Protein AF-A0A3B8L3S8-F1 (afdb_monomer_lite)

Sequence (487 aa):
MRTGVRHFRGIPFDVRGVVNLTGGNRFAIAFPPRVSNIVVDAKADQLHFLNGGFSETVTGAPVAVYHVVYSDGKAVNFPARYRVELGDCWLAQNDTNVQNLAWRGEGAAAFTSKKDTALYLATWTNPRPDVTISHIDFIATLKQVNPYLVAITAERFEESLTDDAIPARELARRAVHKASRPNASKALLQYAVKLSQRATTLAPEDAEVWRLQSEMYLAMGQPQDASASSERTLKLAPESGEALYTQEKILVKLGQTDEALRIRAQARKMTLKGRITPRDKSLPAHFIDLTSHYNAALSENPYLERRRVPFVDDKLDGLTDGLGIYNGVSFDVRGVIALHGSRTQLREYVAVLTNGVRGIPVEQTAKTVHFLHGTSWAGRIPHGTTIGKYNFHYKDGSTEFADIRYGEHVLDWWLRDKRTATTAKLAHTQRSIRDADRQLGCYQMKWTNPKPDIPISHIDFETYGTEAAPFLLGITLTPVADPESKK

Secondary structure (DSSP, 8-state):
--SEEEEETTEEEEES--EE--SS---SS---SEEEEEEEEE--SEEEEEEEEES---TT-EEEEEEEEETTS-EEEEEEEBTTTB-BSEEETT----TTEEEEETT---STT-EEEEEEEEEEE-S-TTS-EEEEEEEE--SS-EEEEEEEEEE-HHHHHH-TTS-HHHHHHHHHHHHTSTT--HHHHHHHHHHHHHHHHH-TT-HHHHHHHHHHHHHTT-HHHHHHHHHHHHHH-TT-HHHHHHHHHHHHHTT-HHHHHHHHHHHHHHHHHTTSPPPPTTS-TTB---TTT--EETTS-TT-BSSS--S-----TTSPSEEEEETTEEEEESEEEEBP-HHHHTS-BSS--BSEEEEEEEEE--SEEEEEEEEES-TTSPTT-EEEEEEEEETTS-EEEEEEEBTTTB-BSEE-SS---SS-EEEEEEE-SS-TT-EEEEEEEEEE-S-TTSPEEEEEEEE-SSS-EEEEEEEEEEPPPPGGG--

Foldseek 3Di:
DDAAWDAFLLDTWGFDDKQKAAPADDDPDDHHQKDPFAFDQFQFQKKKFWKEKAADDDFFQQFKWWWWAFPVGDTDIDGQTEQAQYHHQWAQPLDDVRHQWRDWAAQPDPDPRRTIGTIGIGMDGDPCRPTTGGGIMMGGDDRRMIMMTRGMDGHDLVCLLVPPVRALLSLLSNLLVQLLDVPRDPVSNVSSQSSLVSSCVNCVLDLSSLLSVLSSCVSNLNLVSSQVSLVSSCVNPVLALSSLLSVLSSCVSVVVPVVSVVSLVSSQVSVQVVQFDDADPPDDLLWFDCPVQAQFFQPFQLLAFPVGSDSFTWGNVVDDAAWDFWPNDIHGFGHKRWEDALVSVVTHHSGDHYQKDDFRFRQAFFQKKKFWKEKAQCVPPDFQDFWKKKWWAFPVRDIDMDTDTDLAAYHHQWDDPDHHHPHWDWTDWDQGPNDNPIIGTITMDMDGDPCRPTTGGGMMIGTPNHSMIMMTGTMGGHHDDDPPPPD

pLDDT: mean 91.68, std 11.04, range [34.09, 98.81]

Radius of gyration: 28.54 Å; chains: 1; bounding box: 79×48×76 Å

Structure (mmCIF, N/CA/C/O backbone):
data_AF-A0A3B8L3S8-F1
#
_entry.id   AF-A0A3B8L3S8-F1
#
loop_
_atom_site.group_PDB
_atom_site.id
_atom_site.type_symbol
_atom_site.label_atom_id
_atom_site.label_alt_id
_atom_site.label_comp_id
_atom_site.label_asym_id
_atom_site.label_entity_id
_atom_site.label_seq_id
_atom_site.pdbx_PDB_ins_code
_atom_site.Cartn_x
_atom_site.Cartn_y
_atom_site.Cartn_z
_atom_site.occupancy
_atom_site.B_iso_or_equiv
_atom_site.auth_seq_id
_atom_site.auth_comp_id
_atom_site.auth_asym_id
_atom_site.auth_atom_id
_atom_site.pdbx_PDB_model_num
ATOM 1 N N . MET A 1 1 ? 11.848 -16.405 -6.538 1.00 77.69 1 MET A N 1
ATOM 2 C CA . MET A 1 1 ? 11.024 -15.929 -7.676 1.00 77.69 1 MET A CA 1
ATOM 3 C C . MET A 1 1 ? 10.692 -17.109 -8.587 1.00 77.69 1 MET A C 1
ATOM 5 O O . MET A 1 1 ? 11.532 -17.987 -8.720 1.00 77.69 1 MET A O 1
ATOM 9 N N . ARG A 1 2 ? 9.488 -17.165 -9.177 1.00 83.38 2 ARG A N 1
ATOM 10 C CA . ARG A 1 2 ? 9.106 -18.231 -10.129 1.00 83.38 2 ARG A CA 1
ATOM 11 C C . ARG A 1 2 ? 9.746 -17.989 -11.502 1.00 83.38 2 ARG A C 1
ATOM 13 O O . ARG A 1 2 ? 9.742 -16.844 -11.955 1.00 83.38 2 ARG A O 1
ATOM 20 N N . THR A 1 3 ? 10.204 -19.048 -12.169 1.00 91.62 3 THR A N 1
ATOM 21 C CA . THR A 1 3 ? 10.759 -19.000 -13.536 1.00 91.62 3 THR A CA 1
ATOM 22 C C . THR A 1 3 ? 9.711 -18.607 -14.589 1.00 91.62 3 THR A C 1
ATOM 24 O O . THR A 1 3 ? 8.507 -18.613 -14.304 1.00 91.62 3 THR A O 1
ATOM 27 N N . GLY A 1 4 ? 10.170 -18.242 -15.789 1.00 95.19 4 GLY A N 1
ATOM 28 C CA . GLY A 1 4 ? 9.367 -17.804 -16.936 1.00 95.19 4 GLY A CA 1
ATOM 29 C C . GLY A 1 4 ? 9.331 -16.284 -17.115 1.00 95.19 4 GLY A C 1
ATOM 30 O O . GLY A 1 4 ? 10.046 -15.549 -16.432 1.00 95.19 4 GLY A O 1
ATOM 31 N N . VAL A 1 5 ? 8.472 -15.807 -18.022 1.00 95.12 5 VAL A N 1
ATOM 32 C CA . VAL A 1 5 ? 8.325 -14.369 -18.296 1.00 95.12 5 VAL A CA 1
ATOM 33 C C . VAL A 1 5 ? 7.692 -13.656 -17.099 1.00 95.12 5 VAL A C 1
ATOM 35 O O . VAL A 1 5 ? 6.598 -14.000 -16.638 1.00 95.12 5 VAL A O 1
ATOM 38 N N . ARG A 1 6 ? 8.393 -12.647 -16.581 1.00 95.12 6 ARG A N 1
ATOM 39 C CA . ARG A 1 6 ? 7.967 -11.783 -15.474 1.00 95.12 6 ARG A CA 1
ATOM 40 C C . ARG A 1 6 ? 8.075 -10.327 -15.890 1.00 95.12 6 ARG A C 1
ATOM 42 O O . ARG A 1 6 ? 9.008 -9.961 -16.590 1.00 95.12 6 ARG A O 1
ATOM 49 N N . HIS A 1 7 ? 7.130 -9.508 -15.446 1.00 94.69 7 HIS A N 1
ATOM 50 C CA . HIS A 1 7 ? 7.116 -8.087 -15.760 1.00 94.69 7 HIS A CA 1
ATOM 51 C C . HIS A 1 7 ? 7.572 -7.273 -14.553 1.00 94.69 7 HIS A C 1
ATOM 53 O O . HIS A 1 7 ? 7.052 -7.440 -13.450 1.00 94.69 7 HIS A O 1
ATOM 59 N N . PHE A 1 8 ? 8.526 -6.373 -14.774 1.00 94.94 8 PHE A N 1
ATOM 60 C CA . PHE A 1 8 ? 8.994 -5.417 -13.777 1.00 94.94 8 PHE A CA 1
ATOM 61 C C . PHE A 1 8 ? 8.872 -4.015 -14.354 1.00 94.94 8 PHE A C 1
ATOM 63 O O . PHE A 1 8 ? 9.522 -3.683 -15.343 1.00 94.94 8 PHE A O 1
ATOM 70 N N . ARG A 1 9 ? 8.014 -3.190 -13.744 1.00 94.38 9 ARG A N 1
ATOM 71 C CA . ARG A 1 9 ? 7.717 -1.824 -14.209 1.00 94.38 9 ARG A CA 1
ATOM 72 C C . ARG A 1 9 ? 7.325 -1.755 -15.697 1.00 94.38 9 ARG A C 1
ATOM 74 O O . ARG A 1 9 ? 7.796 -0.879 -16.419 1.00 94.38 9 ARG A O 1
ATOM 81 N N . GLY A 1 10 ? 6.511 -2.696 -16.178 1.00 95.81 10 GLY A N 1
ATOM 82 C CA . GLY A 1 10 ? 6.127 -2.747 -17.591 1.00 95.81 10 GLY A CA 1
ATOM 83 C C . GLY A 1 10 ? 7.103 -3.479 -18.514 1.00 95.81 10 GLY A C 1
ATOM 84 O O . GLY A 1 10 ? 6.799 -3.637 -19.695 1.00 95.81 10 GLY A O 1
ATOM 85 N N . ILE A 1 11 ? 8.282 -3.896 -18.033 1.00 97.31 11 ILE A N 1
ATOM 86 C CA . ILE A 1 11 ? 9.322 -4.548 -18.845 1.00 97.31 11 ILE A CA 1
ATOM 87 C C . ILE A 1 11 ? 9.268 -6.072 -18.649 1.00 97.31 11 ILE A C 1
ATOM 89 O O . ILE A 1 11 ? 9.442 -6.515 -17.509 1.00 97.31 11 ILE A O 1
ATOM 93 N N . PRO A 1 12 ? 9.059 -6.881 -19.706 1.00 96.88 12 PRO A N 1
ATOM 94 C CA . PRO A 1 12 ? 9.126 -8.335 -19.617 1.00 96.88 12 PRO A CA 1
ATOM 95 C C . PRO A 1 12 ? 10.574 -8.799 -19.489 1.00 96.88 12 PRO A C 1
ATOM 97 O O . PRO A 1 12 ? 11.451 -8.271 -20.160 1.00 96.88 12 PRO A O 1
ATOM 100 N N . PHE A 1 13 ? 10.811 -9.821 -18.677 1.00 97.25 13 PHE A N 1
ATOM 101 C CA . PHE A 1 13 ? 12.079 -10.527 -18.541 1.00 97.25 13 PHE A CA 1
ATOM 102 C C . PHE A 1 13 ? 11.824 -12.025 -18.504 1.00 97.25 13 PHE A C 1
ATOM 104 O O . PHE A 1 13 ? 10.990 -12.489 -17.726 1.00 97.25 13 PHE A O 1
ATOM 111 N N . ASP A 1 14 ? 12.573 -12.787 -19.291 1.00 96.62 14 ASP A N 1
ATOM 112 C CA . ASP A 1 14 ? 12.560 -14.243 -19.215 1.00 96.62 14 ASP A CA 1
ATOM 113 C C . ASP A 1 14 ? 13.513 -14.728 -18.115 1.00 96.62 14 ASP A C 1
ATOM 115 O O . ASP A 1 14 ? 14.735 -14.742 -18.264 1.00 96.62 14 ASP A O 1
ATOM 119 N N . VAL A 1 15 ? 12.944 -15.082 -16.964 1.00 96.00 15 VAL A N 1
ATOM 120 C CA . VAL A 1 15 ? 13.697 -15.473 -15.773 1.00 96.00 15 VAL A CA 1
ATOM 121 C C . VAL A 1 15 ? 13.871 -16.988 -15.752 1.00 96.00 15 VAL A C 1
ATOM 123 O O . VAL A 1 15 ? 12.921 -17.726 -15.481 1.00 96.00 15 VAL A O 1
ATOM 126 N N . ARG A 1 16 ? 15.101 -17.468 -15.959 1.00 94.25 16 ARG A N 1
ATOM 127 C CA . ARG A 1 16 ? 15.407 -18.916 -15.953 1.00 94.25 16 ARG A CA 1
ATOM 128 C C . ARG A 1 16 ? 16.574 -19.326 -15.063 1.00 94.25 16 ARG A C 1
ATOM 130 O O . ARG A 1 16 ? 16.665 -20.487 -14.684 1.00 94.25 16 ARG A O 1
ATOM 137 N N . GLY A 1 17 ? 17.448 -18.390 -14.715 1.00 91.31 17 GLY A N 1
ATOM 138 C CA . GLY A 1 17 ? 18.659 -18.662 -13.951 1.00 91.31 17 GLY A CA 1
ATOM 139 C C . GLY A 1 17 ? 19.411 -17.378 -13.633 1.00 91.31 17 GLY A C 1
ATOM 140 O O . GLY A 1 17 ? 18.851 -16.288 -13.734 1.00 91.31 17 GLY A O 1
ATOM 141 N N . VAL A 1 18 ? 20.671 -17.518 -13.224 1.00 93.19 18 VAL A N 1
ATOM 142 C CA . VAL A 1 18 ? 21.525 -16.391 -12.840 1.00 93.19 18 VAL A CA 1
ATOM 143 C C . VAL A 1 18 ? 22.927 -16.588 -13.410 1.00 93.19 18 VAL A C 1
ATOM 145 O O . VAL A 1 18 ? 23.529 -17.644 -13.230 1.00 93.19 18 VAL A O 1
ATOM 148 N N . VAL A 1 19 ? 23.461 -15.550 -14.051 1.00 94.56 19 VAL A N 1
ATOM 149 C CA . VAL A 1 19 ? 24.876 -15.431 -14.416 1.00 94.56 19 VAL A CA 1
ATOM 150 C C . VAL A 1 19 ? 25.588 -14.708 -13.280 1.00 94.56 19 VAL A C 1
ATOM 152 O O . VAL A 1 19 ? 25.342 -13.526 -13.052 1.00 94.56 19 VAL A O 1
ATOM 155 N N . ASN A 1 20 ? 26.448 -15.410 -12.548 1.00 92.88 20 ASN A N 1
ATOM 156 C CA . ASN A 1 20 ? 27.132 -14.873 -11.372 1.00 92.88 20 ASN A CA 1
ATOM 157 C C . ASN A 1 20 ? 28.630 -14.708 -11.646 1.00 92.88 20 ASN A C 1
ATOM 159 O O . ASN A 1 20 ? 29.254 -15.621 -12.190 1.00 92.88 20 ASN A O 1
ATOM 163 N N . LEU A 1 21 ? 29.192 -13.558 -11.269 1.00 92.81 21 LEU A N 1
ATOM 164 C CA . LEU A 1 21 ? 30.610 -13.254 -11.422 1.00 92.81 21 LEU A CA 1
ATOM 165 C C . LEU A 1 21 ? 31.293 -13.046 -10.065 1.00 92.81 21 LEU A C 1
ATOM 167 O O . LEU A 1 21 ? 30.661 -12.746 -9.051 1.00 92.81 21 LEU A O 1
ATOM 171 N N . THR A 1 22 ? 32.623 -13.130 -10.048 1.00 86.00 22 THR A N 1
ATOM 172 C CA . THR A 1 22 ? 33.428 -12.679 -8.903 1.00 86.00 22 THR A CA 1
ATOM 173 C C . THR A 1 22 ? 34.699 -11.967 -9.346 1.00 86.00 22 THR A C 1
ATOM 175 O O . THR A 1 22 ? 35.390 -12.421 -10.252 1.00 86.00 22 THR A O 1
ATOM 178 N N . GLY A 1 23 ? 35.059 -10.872 -8.673 1.00 74.00 23 GLY A N 1
ATOM 179 C CA . GLY A 1 23 ? 36.362 -10.229 -8.864 1.00 74.00 23 GLY A CA 1
ATOM 180 C C . GLY A 1 23 ? 37.505 -10.874 -8.060 1.00 74.00 23 GLY A C 1
ATOM 181 O O . GLY A 1 23 ? 38.652 -10.446 -8.194 1.00 74.00 23 GLY A O 1
ATOM 182 N N . GLY A 1 24 ? 37.232 -11.879 -7.213 1.00 70.25 24 GLY A N 1
ATOM 183 C CA . GLY A 1 24 ? 38.276 -12.580 -6.448 1.00 70.25 24 GLY A CA 1
ATOM 184 C C . GLY A 1 24 ? 37.899 -13.086 -5.051 1.00 70.25 24 GLY A C 1
ATOM 185 O O . GLY A 1 24 ? 38.803 -13.400 -4.276 1.00 70.25 24 GLY A O 1
ATOM 186 N N . ASN A 1 25 ? 36.612 -13.167 -4.708 1.00 64.75 25 ASN A N 1
ATOM 187 C CA . ASN A 1 25 ? 36.169 -13.758 -3.443 1.00 64.75 25 ASN A CA 1
ATOM 188 C C . ASN A 1 25 ? 36.254 -15.294 -3.503 1.00 64.75 25 ASN A C 1
ATOM 190 O O . ASN A 1 25 ? 35.891 -15.910 -4.506 1.00 64.75 25 ASN A O 1
ATOM 194 N N . ARG A 1 26 ? 36.713 -15.928 -2.416 1.00 64.12 26 ARG A N 1
ATOM 195 C CA . ARG A 1 26 ? 36.818 -17.393 -2.317 1.00 64.12 26 ARG A CA 1
ATOM 196 C C . ARG A 1 26 ? 35.494 -17.988 -1.832 1.00 64.12 26 ARG A C 1
ATOM 198 O O . ARG A 1 26 ? 35.251 -18.054 -0.632 1.00 64.12 26 ARG A O 1
ATOM 205 N N . PHE A 1 27 ? 34.656 -18.427 -2.766 1.00 71.44 27 PHE A N 1
ATOM 206 C CA . PHE A 1 27 ? 33.496 -19.279 -2.487 1.00 71.44 27 PHE A CA 1
ATOM 207 C C . PHE A 1 27 ? 33.808 -20.735 -2.843 1.00 71.44 27 PHE A C 1
ATOM 209 O O . PHE A 1 27 ? 34.722 -21.004 -3.619 1.00 71.44 27 PHE A O 1
ATOM 216 N N . ALA A 1 28 ? 33.028 -21.677 -2.304 1.00 77.38 28 ALA A N 1
ATOM 217 C CA . ALA A 1 28 ? 33.115 -23.086 -2.696 1.00 77.38 28 ALA A CA 1
ATOM 218 C C . ALA A 1 28 ? 32.752 -23.304 -4.180 1.00 77.38 28 ALA A C 1
ATOM 220 O O . ALA A 1 28 ? 33.274 -24.213 -4.818 1.00 77.38 28 ALA A O 1
ATOM 221 N N . ILE A 1 29 ? 31.881 -22.451 -4.733 1.00 78.75 29 ILE A N 1
ATOM 222 C CA . ILE A 1 29 ? 31.549 -22.418 -6.160 1.00 78.75 29 ILE A CA 1
ATOM 223 C C . ILE A 1 29 ? 32.485 -21.425 -6.853 1.00 78.75 29 ILE A C 1
ATOM 225 O O . ILE A 1 29 ? 32.557 -20.258 -6.464 1.00 78.75 29 ILE A O 1
ATOM 229 N N . ALA A 1 30 ? 33.179 -21.879 -7.896 1.00 81.50 30 ALA A N 1
ATOM 230 C CA . ALA A 1 30 ? 34.009 -21.018 -8.727 1.00 81.50 30 ALA A CA 1
ATOM 231 C C . ALA A 1 30 ? 33.130 -20.199 -9.685 1.00 81.50 30 ALA A C 1
ATOM 233 O O . ALA A 1 30 ? 32.476 -20.754 -10.567 1.00 81.50 30 ALA A O 1
ATOM 234 N N . PHE A 1 31 ? 33.137 -18.875 -9.525 1.00 88.81 31 PHE A N 1
ATOM 235 C CA . PHE A 1 31 ? 32.512 -17.947 -10.468 1.00 88.81 31 PHE A CA 1
ATOM 236 C C . PHE A 1 31 ? 33.584 -17.319 -11.368 1.00 88.81 31 PHE A C 1
ATOM 238 O O . PHE A 1 31 ? 34.678 -17.018 -10.885 1.00 88.81 31 PHE A O 1
ATOM 245 N N . PRO A 1 32 ? 33.316 -17.106 -12.665 1.00 92.75 32 PRO A N 1
ATOM 246 C CA . PRO A 1 32 ? 34.265 -16.426 -13.533 1.00 92.75 32 PRO A CA 1
ATOM 247 C C . PRO A 1 32 ? 34.277 -14.908 -13.252 1.00 92.75 32 PRO A C 1
ATOM 249 O O . PRO A 1 32 ? 33.271 -14.348 -12.816 1.00 92.75 32 PRO A O 1
ATOM 252 N N . PRO A 1 33 ? 35.378 -14.192 -13.535 1.00 92.94 33 PRO A N 1
ATOM 253 C CA . PRO A 1 33 ? 35.406 -12.728 -13.449 1.00 92.94 33 PRO A CA 1
ATOM 254 C C . PRO A 1 33 ? 34.700 -12.051 -14.627 1.00 92.94 33 PRO A C 1
ATOM 256 O O . PRO A 1 33 ? 34.413 -10.854 -14.582 1.00 92.94 33 PRO A O 1
ATOM 259 N N . ARG A 1 34 ? 34.434 -12.811 -15.695 1.00 95.81 34 ARG A N 1
ATOM 260 C CA . ARG A 1 34 ? 33.769 -12.335 -16.900 1.00 95.81 34 ARG A CA 1
ATOM 261 C C . ARG A 1 34 ? 32.953 -13.437 -17.557 1.00 95.81 34 ARG A C 1
ATOM 263 O O . ARG A 1 34 ? 33.376 -14.590 -17.574 1.00 95.81 34 ARG A O 1
ATOM 270 N N . VAL A 1 35 ? 31.847 -13.049 -18.170 1.00 97.56 35 VAL A N 1
ATOM 271 C CA . VAL A 1 35 ? 31.144 -13.850 -19.172 1.00 97.56 35 VAL A CA 1
ATOM 272 C C . VAL A 1 35 ? 31.084 -13.012 -20.433 1.00 97.56 35 VAL A C 1
ATOM 274 O O . VAL A 1 35 ? 30.601 -11.883 -20.408 1.00 97.56 35 VAL A O 1
ATOM 277 N N . SER A 1 36 ? 31.632 -13.557 -21.510 1.00 97.44 36 SER A N 1
ATOM 278 C CA . SER A 1 36 ? 31.712 -12.881 -22.797 1.00 97.44 36 SER A CA 1
ATOM 279 C C . SER A 1 36 ? 30.682 -13.419 -23.772 1.00 97.44 36 SER A C 1
ATOM 281 O O . SER A 1 36 ? 30.205 -14.543 -23.614 1.00 97.44 36 SER A O 1
ATOM 283 N N . ASN A 1 37 ? 30.389 -12.620 -24.795 1.00 97.06 37 ASN A N 1
ATOM 284 C CA . ASN A 1 37 ? 29.519 -13.012 -25.901 1.00 97.06 37 ASN A CA 1
ATOM 285 C C . ASN A 1 37 ? 28.091 -13.413 -25.470 1.00 97.06 37 ASN A C 1
ATOM 287 O O . ASN A 1 37 ? 27.536 -14.402 -25.951 1.00 97.06 37 ASN A O 1
ATOM 291 N N . ILE A 1 38 ? 27.480 -12.647 -24.558 1.00 97.69 38 ILE A N 1
ATOM 292 C CA . ILE A 1 38 ? 26.038 -12.750 -24.301 1.00 97.69 38 ILE A CA 1
ATOM 293 C C . ILE A 1 38 ? 25.332 -12.169 -25.526 1.00 97.69 38 ILE A C 1
ATOM 295 O O . ILE A 1 38 ? 25.302 -10.951 -25.705 1.00 97.69 38 ILE A O 1
ATOM 299 N N . VAL A 1 39 ? 24.831 -13.048 -26.391 1.00 97.94 39 VAL A N 1
ATOM 300 C CA . VAL A 1 39 ? 24.240 -12.679 -27.682 1.00 97.94 39 VAL A CA 1
ATOM 301 C C . VAL A 1 39 ? 23.006 -11.801 -27.473 1.00 97.94 39 VAL A C 1
ATOM 303 O O . VAL A 1 39 ? 22.137 -12.126 -26.663 1.00 97.94 39 VAL A O 1
ATOM 306 N N . VAL A 1 40 ? 22.945 -10.695 -28.216 1.00 97.81 40 VAL A N 1
ATOM 307 C CA . VAL A 1 40 ? 21.763 -9.824 -28.310 1.00 97.81 40 VAL A CA 1
ATOM 308 C C . VAL A 1 40 ? 21.196 -9.892 -29.725 1.00 97.81 40 VAL A C 1
ATOM 310 O O . VAL A 1 40 ? 20.004 -10.122 -29.878 1.00 97.81 40 VAL A O 1
ATOM 313 N N . ASP A 1 41 ? 22.063 -9.716 -30.729 1.00 97.50 41 ASP A N 1
ATOM 314 C CA . ASP A 1 41 ? 21.760 -9.740 -32.169 1.00 97.50 41 ASP A CA 1
ATOM 315 C C . ASP A 1 41 ? 20.484 -8.977 -32.564 1.00 97.50 41 ASP A C 1
ATOM 317 O O . ASP A 1 41 ? 19.647 -9.431 -33.342 1.00 97.50 41 ASP A O 1
ATOM 321 N N . ALA A 1 42 ? 20.318 -7.789 -31.984 1.00 97.81 42 ALA A N 1
ATOM 322 C CA . ALA A 1 42 ? 19.149 -6.954 -32.208 1.00 97.81 42 ALA A CA 1
ATOM 323 C C . ALA A 1 42 ? 19.509 -5.469 -32.174 1.00 97.81 42 ALA A C 1
ATOM 325 O O . ALA A 1 42 ? 20.437 -5.032 -31.487 1.00 97.81 42 ALA A O 1
ATOM 326 N N . LYS A 1 43 ? 18.738 -4.664 -32.904 1.00 98.50 43 LYS A N 1
ATOM 327 C CA . LYS A 1 43 ? 18.678 -3.220 -32.661 1.00 98.50 43 LYS A CA 1
ATOM 328 C C . LYS A 1 43 ? 17.874 -2.992 -31.383 1.00 98.50 43 LYS A C 1
ATOM 330 O O . LYS A 1 43 ? 16.943 -3.740 -31.102 1.00 98.50 43 LYS A O 1
ATOM 335 N N . ALA A 1 44 ? 18.196 -1.952 -30.622 1.00 98.38 44 ALA A N 1
ATOM 336 C CA . ALA A 1 44 ? 17.475 -1.622 -29.391 1.00 98.38 44 ALA A CA 1
ATOM 337 C C . ALA A 1 44 ? 17.578 -0.126 -29.092 1.00 98.38 44 ALA A C 1
ATOM 339 O O . ALA A 1 44 ? 18.659 0.443 -29.205 1.00 98.38 44 ALA A O 1
ATOM 340 N N . ASP A 1 45 ? 16.496 0.508 -28.648 1.00 98.44 45 ASP A N 1
ATOM 341 C CA . ASP A 1 45 ? 16.536 1.864 -28.086 1.00 98.44 45 ASP A CA 1
ATOM 342 C C . ASP A 1 45 ? 17.057 1.846 -26.648 1.00 98.44 45 ASP A C 1
ATOM 344 O O . ASP A 1 45 ? 17.790 2.744 -26.219 1.00 98.44 45 ASP A O 1
ATOM 348 N N . GLN A 1 46 ? 16.701 0.802 -25.894 1.00 98.12 46 GLN A N 1
ATOM 349 C CA . GLN A 1 46 ? 17.171 0.590 -24.531 1.00 98.12 46 GLN A CA 1
ATOM 350 C C . GLN A 1 46 ? 17.502 -0.875 -24.260 1.00 98.12 46 GLN A C 1
ATOM 352 O O . GLN A 1 46 ? 16.880 -1.788 -24.799 1.00 98.12 46 GLN A O 1
ATOM 357 N N . LEU A 1 47 ? 18.463 -1.081 -23.360 1.00 98.56 47 LEU A N 1
ATOM 358 C CA . LEU A 1 47 ? 18.688 -2.367 -22.711 1.00 98.56 47 LEU A CA 1
ATOM 359 C C . LEU A 1 47 ? 18.275 -2.271 -21.244 1.00 98.56 47 LEU A C 1
ATOM 361 O O . LEU A 1 47 ? 18.658 -1.339 -20.529 1.00 98.56 47 LEU A O 1
ATOM 365 N N . HIS A 1 48 ? 17.516 -3.259 -20.794 1.00 98.38 48 HIS A N 1
ATOM 366 C CA . HIS A 1 48 ? 17.096 -3.419 -19.411 1.00 98.38 48 HIS A CA 1
ATOM 367 C C . HIS A 1 48 ? 17.798 -4.618 -18.797 1.00 98.38 48 HIS A C 1
ATOM 369 O O . HIS A 1 48 ? 17.821 -5.684 -19.400 1.00 98.38 48 HIS A O 1
ATOM 375 N N . PHE A 1 49 ? 18.332 -4.461 -17.591 1.00 98.38 49 PHE A N 1
ATOM 376 C CA . PHE A 1 49 ? 19.066 -5.508 -16.890 1.00 98.38 49 PHE A CA 1
ATOM 377 C C . PHE A 1 49 ? 18.399 -5.748 -15.544 1.00 98.38 49 PHE A C 1
ATOM 379 O O . PHE A 1 49 ? 18.325 -4.834 -14.720 1.00 98.38 49 PHE A O 1
ATOM 386 N N . LEU A 1 50 ? 17.929 -6.974 -15.329 1.00 98.19 50 LEU A N 1
ATOM 387 C CA . LEU A 1 50 ? 17.489 -7.443 -14.024 1.00 98.19 50 LEU A CA 1
ATOM 388 C C . LEU A 1 50 ? 18.698 -8.056 -13.320 1.00 98.19 50 LEU A C 1
ATOM 390 O O . LEU A 1 50 ? 19.200 -9.097 -13.745 1.00 98.19 50 LEU A O 1
ATOM 394 N N . ASN A 1 51 ? 19.207 -7.396 -12.287 1.00 97.62 51 ASN A N 1
ATOM 395 C CA . ASN A 1 51 ? 20.503 -7.724 -11.697 1.00 97.62 51 ASN A CA 1
ATOM 396 C C . ASN A 1 51 ? 20.533 -7.514 -10.175 1.00 97.62 51 ASN A C 1
ATOM 398 O O . ASN A 1 51 ? 19.551 -7.109 -9.551 1.00 97.62 51 ASN A O 1
ATOM 402 N N . GLY A 1 52 ? 21.681 -7.817 -9.579 1.00 95.75 52 GLY A N 1
ATOM 403 C CA . GLY A 1 52 ? 22.002 -7.521 -8.190 1.00 95.75 52 GLY A CA 1
ATOM 404 C C . GLY A 1 52 ? 23.473 -7.801 -7.911 1.00 95.75 52 GLY A C 1
ATOM 405 O O . GLY A 1 52 ? 24.241 -8.137 -8.813 1.00 95.75 52 GLY A O 1
ATOM 406 N N . GLY A 1 53 ? 23.884 -7.650 -6.661 1.00 93.25 53 GLY A N 1
ATOM 407 C CA . GLY A 1 53 ? 25.208 -8.040 -6.197 1.00 93.25 53 GLY A CA 1
ATOM 408 C C . GLY A 1 53 ? 25.126 -8.741 -4.853 1.00 93.25 53 GLY A C 1
ATOM 409 O O . GLY A 1 53 ? 24.171 -8.547 -4.124 1.00 93.25 53 GLY A O 1
ATOM 410 N N . PHE A 1 54 ? 26.100 -9.573 -4.520 1.00 90.38 54 PHE A N 1
ATOM 411 C CA . PHE A 1 54 ? 26.272 -10.078 -3.160 1.00 90.38 54 PHE A CA 1
ATOM 412 C C . PHE A 1 54 ? 27.459 -9.366 -2.514 1.00 90.38 54 PHE A C 1
ATOM 414 O O . PHE A 1 54 ? 28.509 -9.247 -3.155 1.00 90.38 54 PHE A O 1
ATOM 421 N N . SER A 1 55 ? 27.292 -8.966 -1.247 1.00 88.19 55 SER A N 1
ATOM 422 C CA . SER A 1 55 ? 28.200 -8.110 -0.468 1.00 88.19 55 SER A CA 1
ATOM 423 C C . SER A 1 55 ? 28.040 -6.615 -0.762 1.00 88.19 55 SER A C 1
ATOM 425 O O . SER A 1 55 ? 27.548 -6.203 -1.815 1.00 88.19 55 SER A O 1
ATOM 427 N N . GLU A 1 56 ? 28.489 -5.797 0.189 1.00 85.81 56 GLU A N 1
ATOM 428 C CA . GLU A 1 56 ? 28.307 -4.350 0.177 1.00 85.81 56 GLU A CA 1
ATOM 429 C C . GLU A 1 56 ? 29.596 -3.613 -0.208 1.00 85.81 56 GLU A C 1
ATOM 431 O O . GLU A 1 56 ? 30.708 -4.060 0.074 1.00 85.81 56 GLU A O 1
ATOM 436 N N . THR A 1 57 ? 29.448 -2.444 -0.831 1.00 91.38 57 THR A N 1
ATOM 437 C CA . THR A 1 57 ? 30.537 -1.483 -1.046 1.00 91.38 57 THR A CA 1
ATOM 438 C C . THR A 1 57 ? 29.990 -0.051 -1.010 1.00 91.38 57 THR A C 1
ATOM 440 O O . THR A 1 57 ? 28.819 0.169 -0.695 1.00 91.38 57 THR A O 1
ATOM 443 N N . VAL A 1 58 ? 30.821 0.951 -1.292 1.00 92.06 58 VAL A N 1
ATOM 444 C CA . VAL A 1 58 ? 30.397 2.358 -1.276 1.00 92.06 58 VAL A CA 1
ATOM 445 C C . VAL A 1 58 ? 29.452 2.679 -2.442 1.00 92.06 58 VAL A C 1
ATOM 447 O O . VAL A 1 58 ? 29.649 2.225 -3.571 1.00 92.06 58 VAL A O 1
ATOM 450 N N . THR A 1 59 ? 28.410 3.476 -2.180 1.00 92.94 59 THR A N 1
ATOM 451 C CA . THR A 1 59 ? 27.461 3.937 -3.207 1.00 92.94 59 THR A CA 1
ATOM 452 C C . THR A 1 59 ? 28.194 4.622 -4.361 1.00 92.94 59 THR A C 1
ATOM 454 O O . THR A 1 59 ? 29.065 5.460 -4.143 1.00 92.94 59 THR A O 1
ATOM 457 N N . GLY A 1 60 ? 27.823 4.288 -5.596 1.00 93.38 60 GLY A N 1
ATOM 458 C CA . GLY A 1 60 ? 28.408 4.856 -6.810 1.00 93.38 60 GLY A CA 1
ATOM 459 C C . GLY A 1 60 ? 29.655 4.130 -7.322 1.00 93.38 60 GLY A C 1
ATOM 460 O O . GLY A 1 60 ? 30.049 4.373 -8.463 1.00 93.38 60 GLY A O 1
ATOM 461 N N . ALA A 1 61 ? 30.245 3.209 -6.551 1.00 94.81 61 ALA A N 1
ATOM 462 C CA . ALA A 1 61 ? 31.382 2.420 -7.019 1.00 94.81 61 ALA A CA 1
ATOM 463 C C . ALA A 1 61 ? 30.967 1.476 -8.167 1.00 94.81 61 ALA A C 1
ATOM 465 O O . ALA A 1 61 ? 29.972 0.758 -8.021 1.00 94.81 61 ALA A O 1
ATOM 466 N N . PRO A 1 62 ? 31.698 1.438 -9.298 1.00 95.06 62 PRO A N 1
ATOM 467 C CA . PRO A 1 62 ? 31.417 0.506 -10.384 1.00 95.06 62 PRO A CA 1
ATOM 468 C C . PRO A 1 62 ? 31.796 -0.911 -9.947 1.00 95.06 62 PRO A C 1
ATOM 470 O O . PRO A 1 62 ? 32.974 -1.200 -9.738 1.00 95.06 62 PRO A O 1
ATOM 473 N N . VAL A 1 63 ? 30.805 -1.789 -9.805 1.00 94.94 63 VAL A N 1
ATOM 474 C CA . VAL A 1 63 ? 30.993 -3.191 -9.374 1.00 94.94 63 VAL A CA 1
ATOM 475 C C . VAL A 1 63 ? 30.979 -4.169 -10.545 1.00 94.94 63 VAL A C 1
ATOM 477 O O . VAL A 1 63 ? 31.559 -5.253 -10.453 1.00 94.94 63 VAL A O 1
ATOM 480 N N . ALA A 1 64 ? 30.362 -3.767 -11.655 1.00 96.38 64 ALA A N 1
ATOM 481 C CA . ALA A 1 64 ? 30.426 -4.473 -12.919 1.00 96.38 64 ALA A CA 1
ATOM 482 C C . ALA A 1 64 ? 30.362 -3.507 -14.103 1.00 96.38 64 ALA A C 1
ATOM 484 O O . ALA A 1 64 ? 29.957 -2.350 -13.968 1.00 96.38 64 ALA A O 1
ATOM 485 N N . VAL A 1 65 ? 30.716 -4.007 -15.280 1.00 97.81 65 VAL A N 1
ATOM 486 C CA . VAL A 1 65 ? 30.548 -3.320 -16.559 1.00 97.81 65 VAL A CA 1
ATOM 487 C C . VAL A 1 65 ? 29.809 -4.248 -17.511 1.00 97.81 65 VAL A C 1
ATOM 489 O O . VAL A 1 65 ? 30.187 -5.408 -17.675 1.00 97.81 65 VAL A O 1
ATOM 492 N N . TYR A 1 66 ? 28.766 -3.716 -18.142 1.00 98.44 66 TYR A N 1
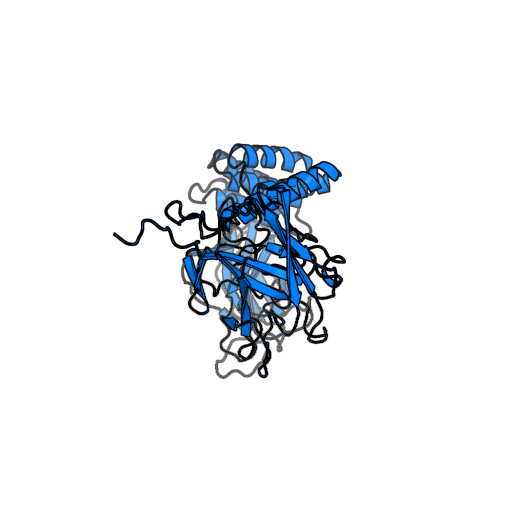ATOM 493 C CA . TYR A 1 66 ? 28.190 -4.285 -19.352 1.00 98.44 66 TYR A CA 1
ATOM 494 C C . TYR A 1 66 ? 28.883 -3.619 -20.542 1.00 98.44 66 TYR A C 1
ATOM 496 O O . TYR A 1 66 ? 28.626 -2.452 -20.848 1.00 98.44 66 TYR A O 1
ATOM 504 N N . HIS A 1 67 ? 29.819 -4.327 -21.167 1.00 98.50 67 HIS A N 1
ATOM 505 C CA . HIS A 1 67 ? 30.518 -3.870 -22.364 1.00 98.50 67 HIS A CA 1
ATOM 506 C C . HIS A 1 67 ? 29.673 -4.254 -23.578 1.00 98.50 67 HIS A C 1
ATOM 508 O O . HIS A 1 67 ? 29.594 -5.425 -23.943 1.00 98.50 67 HIS A O 1
ATOM 514 N N . VAL A 1 68 ? 28.968 -3.274 -24.139 1.00 98.75 68 VAL A N 1
ATOM 515 C CA . VAL A 1 68 ? 28.014 -3.463 -25.234 1.00 98.75 68 VAL A CA 1
ATOM 516 C C . VAL A 1 68 ? 28.750 -3.298 -26.557 1.00 98.75 68 VAL A C 1
ATOM 518 O O . VAL A 1 68 ? 29.257 -2.211 -26.839 1.00 98.75 68 VAL A O 1
ATOM 521 N N . VAL A 1 69 ? 28.796 -4.356 -27.364 1.00 98.69 69 VAL A N 1
ATOM 522 C CA . VAL A 1 69 ? 29.500 -4.383 -28.651 1.00 98.69 69 VAL A CA 1
ATOM 523 C C . VAL A 1 69 ? 28.483 -4.344 -29.788 1.00 98.69 69 VAL A C 1
ATOM 525 O O . VAL A 1 69 ? 27.506 -5.091 -29.802 1.00 98.69 69 VAL A O 1
ATOM 528 N N . TYR A 1 70 ? 28.702 -3.460 -30.754 1.00 98.81 70 TYR A N 1
ATOM 529 C CA . TYR A 1 70 ? 27.865 -3.338 -31.945 1.00 98.81 70 TYR A CA 1
ATOM 530 C C . TYR A 1 70 ? 28.377 -4.239 -33.073 1.00 98.81 70 TYR A C 1
ATOM 532 O O . TYR A 1 70 ? 29.532 -4.665 -33.084 1.00 98.81 70 TYR A O 1
ATOM 540 N N . SER A 1 71 ? 27.526 -4.512 -34.059 1.00 98.38 71 SER A N 1
ATOM 541 C CA . SER A 1 71 ? 27.878 -5.296 -35.248 1.00 98.38 71 SER A CA 1
ATOM 542 C C . SER A 1 71 ? 28.956 -4.639 -36.120 1.00 98.38 71 SER A C 1
ATOM 544 O O . SER A 1 71 ? 29.612 -5.324 -36.894 1.00 98.38 71 SER A O 1
ATOM 546 N N . ASP A 1 72 ? 29.163 -3.325 -35.990 1.00 97.88 72 ASP A N 1
ATOM 547 C CA . ASP A 1 72 ? 30.218 -2.580 -36.688 1.00 97.88 72 ASP A CA 1
ATOM 548 C C . ASP A 1 72 ? 31.555 -2.536 -35.923 1.00 97.88 72 ASP A C 1
ATOM 550 O O . ASP A 1 72 ? 32.457 -1.781 -36.286 1.00 97.88 72 ASP A O 1
ATOM 554 N N . GLY A 1 73 ? 31.678 -3.313 -34.843 1.00 96.44 73 GLY A N 1
ATOM 555 C CA . GLY A 1 73 ? 32.896 -3.445 -34.043 1.00 96.44 73 GLY A CA 1
ATOM 556 C C . GLY A 1 73 ? 33.137 -2.317 -33.037 1.00 96.44 73 GLY A C 1
ATOM 557 O O . GLY A 1 73 ? 34.051 -2.426 -32.219 1.00 96.44 73 GLY A O 1
ATOM 558 N N . LYS A 1 74 ? 32.331 -1.245 -33.035 1.00 98.25 74 LYS A N 1
ATOM 559 C CA . LYS A 1 74 ? 32.391 -0.238 -31.962 1.00 98.25 74 LYS A CA 1
ATOM 560 C C . LYS A 1 74 ? 31.808 -0.816 -30.675 1.00 98.25 74 LYS A C 1
ATOM 562 O O . LYS A 1 74 ? 30.993 -1.736 -30.711 1.00 98.25 74 LYS A O 1
ATOM 567 N N . ALA A 1 75 ? 32.169 -0.236 -29.534 1.00 97.75 75 ALA A N 1
ATOM 568 C CA . ALA A 1 75 ? 31.640 -0.659 -28.245 1.00 97.75 75 ALA A CA 1
ATOM 569 C C . ALA A 1 75 ? 31.442 0.514 -27.280 1.00 97.75 75 ALA A C 1
ATOM 571 O O . ALA A 1 75 ? 32.074 1.564 -27.411 1.00 97.75 75 ALA A O 1
ATOM 572 N N . VAL A 1 76 ? 30.535 0.335 -26.320 1.00 98.31 76 VAL A N 1
ATOM 573 C CA . VAL A 1 76 ? 30.234 1.301 -25.256 1.00 98.31 76 VAL A CA 1
ATOM 574 C C . VAL A 1 76 ? 30.166 0.567 -23.921 1.00 98.31 76 VAL A C 1
ATOM 576 O O . VAL A 1 76 ? 29.543 -0.484 -23.807 1.00 98.31 76 VAL A O 1
ATOM 579 N N . ASN A 1 77 ? 30.774 1.147 -22.888 1.00 98.12 77 ASN A N 1
ATOM 580 C CA . ASN A 1 77 ? 30.675 0.632 -21.526 1.00 98.12 77 ASN A CA 1
ATOM 581 C C . ASN A 1 77 ? 29.461 1.221 -20.808 1.00 98.12 77 ASN A C 1
ATOM 583 O O . ASN A 1 77 ? 29.339 2.441 -20.683 1.00 98.12 77 ASN A O 1
ATOM 587 N N . PHE A 1 78 ? 28.617 0.352 -20.260 1.00 97.75 78 PHE A N 1
ATOM 588 C CA . PHE A 1 78 ? 27.610 0.716 -19.273 1.00 97.75 78 PHE A CA 1
ATOM 589 C C . PHE A 1 78 ? 28.051 0.220 -17.885 1.00 97.75 78 PHE A C 1
ATOM 591 O O . PHE A 1 78 ? 27.911 -0.969 -17.579 1.00 97.75 78 PHE A O 1
ATOM 598 N N . PRO A 1 79 ? 28.631 1.095 -17.041 1.00 97.00 79 PRO A N 1
ATOM 599 C CA . PRO A 1 79 ? 29.037 0.713 -15.696 1.00 97.00 79 PRO A CA 1
ATOM 600 C C . PRO A 1 79 ? 27.808 0.521 -14.803 1.00 97.00 79 PRO A C 1
ATOM 602 O O . PRO A 1 79 ? 26.969 1.414 -14.687 1.00 97.00 79 PRO A O 1
ATOM 605 N N . ALA A 1 80 ? 27.734 -0.622 -14.128 1.00 95.88 80 ALA A N 1
ATOM 606 C CA . ALA A 1 80 ? 26.757 -0.874 -13.082 1.00 95.88 80 ALA A CA 1
ATOM 607 C C . ALA A 1 80 ? 27.354 -0.463 -11.735 1.00 95.88 80 ALA A C 1
ATOM 609 O O . ALA A 1 80 ? 28.274 -1.111 -11.220 1.00 95.88 80 ALA A O 1
ATOM 610 N N . ARG A 1 81 ? 26.855 0.638 -11.173 1.00 95.81 81 ARG A N 1
ATOM 611 C CA . ARG A 1 81 ? 27.342 1.167 -9.902 1.00 95.81 81 ARG A CA 1
ATOM 612 C C . ARG A 1 81 ? 26.476 0.703 -8.746 1.00 95.81 81 ARG A C 1
ATOM 614 O O . ARG A 1 81 ? 25.247 0.630 -8.847 1.00 95.81 81 ARG A O 1
ATOM 621 N N . TYR A 1 82 ? 27.136 0.432 -7.630 1.00 94.56 82 TYR A N 1
ATOM 622 C CA . TYR A 1 82 ? 26.491 -0.022 -6.411 1.00 94.56 82 TYR A CA 1
ATOM 623 C C . TYR A 1 82 ? 25.549 1.048 -5.839 1.00 94.56 82 TYR A C 1
ATOM 625 O O . TYR A 1 82 ? 25.904 2.225 -5.767 1.00 94.56 82 TYR A O 1
ATOM 633 N N . ARG A 1 83 ? 24.337 0.637 -5.453 1.00 92.06 83 ARG A N 1
ATOM 634 C CA . ARG A 1 83 ? 23.192 1.471 -5.042 1.00 92.06 83 ARG A CA 1
ATOM 635 C C . ARG A 1 83 ? 22.758 2.539 -6.056 1.00 92.06 83 ARG A C 1
ATOM 637 O O . ARG A 1 83 ? 22.049 3.466 -5.684 1.00 92.06 83 ARG A O 1
ATOM 644 N N . VAL A 1 84 ? 23.141 2.394 -7.327 1.00 92.81 84 VAL A N 1
ATOM 645 C CA . VAL A 1 84 ? 22.640 3.236 -8.424 1.00 92.81 84 VAL A CA 1
ATOM 646 C C . VAL A 1 84 ? 21.966 2.360 -9.470 1.00 92.81 84 VAL A C 1
ATOM 648 O O . VAL A 1 84 ? 20.755 2.434 -9.622 1.00 92.81 84 VAL A O 1
ATOM 651 N N . GLU A 1 85 ? 22.711 1.495 -10.159 1.00 95.50 85 GLU A N 1
ATOM 652 C CA . GLU A 1 85 ? 22.158 0.557 -11.145 1.00 95.50 85 GLU A CA 1
ATOM 653 C C . GLU A 1 85 ? 21.787 -0.796 -10.526 1.00 95.50 85 GLU A C 1
ATOM 655 O O . GLU A 1 85 ? 20.823 -1.414 -10.968 1.00 95.50 85 GLU A O 1
ATOM 660 N N . LEU A 1 86 ? 22.527 -1.239 -9.506 1.00 94.75 86 LEU A N 1
ATOM 661 C CA . LEU A 1 86 ? 22.262 -2.466 -8.749 1.00 94.75 86 LEU A CA 1
ATOM 662 C C . LEU A 1 86 ? 22.618 -2.279 -7.272 1.00 94.75 86 LEU A C 1
ATOM 664 O O . LEU A 1 86 ? 23.368 -1.365 -6.944 1.00 94.75 86 LEU A O 1
ATOM 668 N N . GLY A 1 87 ? 22.132 -3.136 -6.377 1.00 93.38 87 GLY A N 1
ATOM 669 C CA . GLY A 1 87 ? 22.506 -3.148 -4.956 1.00 93.38 87 GLY A CA 1
ATOM 670 C C . GLY A 1 87 ? 22.702 -4.565 -4.415 1.00 93.38 87 GLY A C 1
ATOM 671 O O . GLY A 1 87 ? 22.746 -5.520 -5.193 1.00 93.38 87 GLY A O 1
ATOM 672 N N . ASP A 1 88 ? 22.841 -4.695 -3.093 1.00 91.88 88 ASP A N 1
ATOM 673 C CA . ASP A 1 88 ? 22.958 -6.005 -2.441 1.00 91.88 88 ASP A CA 1
ATOM 674 C C . ASP A 1 88 ? 21.680 -6.830 -2.651 1.00 91.88 88 ASP A C 1
ATOM 676 O O . ASP A 1 88 ? 20.562 -6.329 -2.549 1.00 91.88 88 ASP A O 1
ATOM 680 N N . CYS A 1 89 ? 21.836 -8.124 -2.905 1.00 89.94 89 CYS A N 1
ATOM 681 C CA . CYS A 1 89 ? 20.755 -9.088 -2.917 1.00 89.94 89 CYS A CA 1
ATOM 682 C C . CYS A 1 89 ? 20.076 -9.190 -1.560 1.00 89.94 89 CYS A C 1
ATOM 684 O O . CYS A 1 89 ? 18.932 -9.626 -1.514 1.00 89.94 89 CYS A O 1
ATOM 686 N N . TRP A 1 90 ? 20.760 -8.803 -0.481 1.00 87.81 90 TRP A N 1
ATOM 687 C CA . TRP A 1 90 ? 20.192 -8.731 0.851 1.00 87.81 90 TRP A CA 1
ATOM 688 C C . TRP A 1 90 ? 19.767 -7.315 1.190 1.00 87.81 90 TRP A C 1
ATOM 690 O O . TRP A 1 90 ? 20.589 -6.428 1.417 1.00 87.81 90 TRP A O 1
ATOM 700 N N . LEU A 1 91 ? 18.463 -7.134 1.321 1.00 82.50 91 LEU A N 1
ATOM 701 C CA . LEU A 1 91 ? 17.873 -5.868 1.691 1.00 82.50 91 LEU A CA 1
ATOM 702 C C . LEU A 1 91 ? 17.460 -5.888 3.160 1.00 82.50 91 LEU A C 1
ATOM 704 O O . LEU A 1 91 ? 16.858 -6.849 3.640 1.00 82.50 91 LEU A O 1
ATOM 708 N N . ALA A 1 92 ? 17.771 -4.823 3.893 1.00 75.25 92 ALA A N 1
ATOM 709 C CA . ALA A 1 92 ? 17.213 -4.663 5.227 1.00 75.25 92 ALA A CA 1
ATOM 710 C C . ALA A 1 92 ? 15.689 -4.485 5.122 1.00 75.25 92 ALA A C 1
ATOM 712 O O . ALA A 1 92 ? 15.205 -3.759 4.255 1.00 75.25 92 ALA A O 1
ATOM 713 N N . GLN A 1 93 ? 14.921 -5.121 6.010 1.00 69.06 93 GLN A N 1
ATOM 714 C CA . GLN A 1 93 ? 13.452 -5.075 5.960 1.00 69.06 93 GLN A CA 1
ATOM 715 C C . GLN A 1 93 ? 12.869 -3.653 6.042 1.00 69.06 93 GLN A C 1
ATOM 717 O O . GLN A 1 93 ? 11.777 -3.378 5.552 1.00 69.06 93 GLN A O 1
ATOM 722 N N . ASN A 1 94 ? 13.615 -2.716 6.611 1.00 60.94 94 ASN A N 1
ATOM 723 C CA . ASN A 1 94 ? 13.230 -1.317 6.727 1.00 60.94 94 ASN A CA 1
ATOM 724 C C . ASN A 1 94 ? 13.720 -0.435 5.563 1.00 60.94 94 ASN A C 1
ATOM 726 O O . ASN A 1 94 ? 13.512 0.774 5.612 1.00 60.94 94 ASN A O 1
ATOM 730 N N . ASP A 1 95 ? 14.387 -0.984 4.545 1.00 67.62 95 ASP A N 1
ATOM 731 C CA . ASP A 1 95 ? 14.834 -0.203 3.393 1.00 67.62 95 ASP A CA 1
ATOM 732 C C . ASP A 1 95 ? 13.713 -0.152 2.344 1.00 67.62 95 ASP A C 1
ATOM 734 O O . ASP A 1 95 ? 13.341 -1.167 1.755 1.00 67.62 95 ASP A O 1
ATOM 738 N N . THR A 1 96 ? 13.090 1.013 2.165 1.00 62.16 96 THR A N 1
ATOM 739 C CA . THR A 1 96 ? 11.907 1.187 1.292 1.00 62.16 96 THR A CA 1
ATOM 740 C C . THR A 1 96 ? 12.114 2.209 0.184 1.00 62.16 96 THR A C 1
ATOM 742 O O . THR A 1 96 ? 11.345 2.222 -0.774 1.00 62.16 96 THR A O 1
ATOM 745 N N . ASN A 1 97 ? 13.171 3.023 0.260 1.00 71.38 97 ASN A N 1
ATOM 746 C CA . ASN A 1 97 ? 13.542 3.959 -0.799 1.00 71.38 97 ASN A CA 1
ATOM 747 C C . ASN A 1 97 ? 14.785 3.463 -1.538 1.00 71.38 97 ASN A C 1
ATOM 749 O O . ASN A 1 97 ? 15.830 4.111 -1.591 1.00 71.38 97 ASN A O 1
ATOM 753 N N . VAL A 1 98 ? 14.656 2.256 -2.076 1.00 83.00 98 VAL A N 1
ATOM 754 C CA . VAL A 1 98 ? 15.743 1.558 -2.744 1.00 83.00 98 VAL A CA 1
ATOM 755 C C . VAL A 1 98 ? 15.723 1.931 -4.217 1.00 83.00 98 VAL A C 1
ATOM 757 O O . VAL A 1 98 ? 14.830 1.533 -4.974 1.00 83.00 98 VAL A O 1
ATOM 760 N N . GLN A 1 99 ? 16.722 2.706 -4.634 1.00 85.31 99 GLN A N 1
ATOM 761 C CA . GLN A 1 99 ? 16.849 3.121 -6.023 1.00 85.31 99 GLN A CA 1
ATOM 762 C C . GLN A 1 99 ? 16.894 1.897 -6.944 1.00 85.31 99 GLN A C 1
ATOM 764 O O . GLN A 1 99 ? 17.603 0.927 -6.687 1.00 85.31 99 GLN A O 1
ATOM 769 N N . ASN A 1 100 ? 16.108 1.950 -8.021 1.00 89.75 100 ASN A N 1
ATOM 770 C CA . ASN A 1 100 ? 16.009 0.890 -9.025 1.00 89.75 100 ASN A CA 1
ATOM 771 C C . ASN A 1 100 ? 15.574 -0.490 -8.509 1.00 89.75 100 ASN A C 1
ATOM 773 O O . ASN A 1 100 ? 15.682 -1.450 -9.261 1.00 89.75 100 ASN A O 1
ATOM 777 N N . LEU A 1 101 ? 14.994 -0.608 -7.307 1.00 92.56 101 LEU A N 1
ATOM 778 C CA . LEU A 1 101 ? 14.382 -1.863 -6.864 1.00 92.56 101 LEU A CA 1
ATOM 779 C C . LEU A 1 101 ? 13.304 -2.316 -7.862 1.00 92.56 101 LEU A C 1
ATOM 781 O O . LEU A 1 101 ? 12.379 -1.562 -8.192 1.00 92.56 101 LEU A O 1
ATOM 785 N N . ALA A 1 102 ? 13.459 -3.537 -8.359 1.00 93.00 102 ALA A N 1
ATOM 786 C CA . ALA A 1 102 ? 12.583 -4.175 -9.334 1.00 93.00 102 ALA A CA 1
ATOM 787 C C . ALA A 1 102 ? 11.715 -5.249 -8.683 1.00 93.00 102 ALA A C 1
ATOM 789 O O . ALA A 1 102 ? 10.542 -5.392 -9.019 1.00 93.00 102 ALA A O 1
ATOM 790 N N . TRP A 1 103 ? 12.293 -5.991 -7.741 1.00 92.56 103 TRP A N 1
ATOM 791 C CA . TRP A 1 103 ? 11.619 -7.065 -7.030 1.00 92.56 103 TRP A CA 1
ATOM 792 C C . TRP A 1 103 ? 12.167 -7.189 -5.616 1.00 92.56 103 TRP A C 1
ATOM 794 O O . TRP A 1 103 ? 13.364 -7.007 -5.393 1.00 92.56 103 TRP A O 1
ATOM 804 N N . ARG A 1 104 ? 11.282 -7.536 -4.682 1.00 88.69 104 ARG A N 1
ATOM 805 C CA . ARG A 1 104 ? 11.603 -7.808 -3.286 1.00 88.69 104 ARG A CA 1
ATOM 806 C C . ARG A 1 104 ? 10.941 -9.114 -2.862 1.00 88.69 104 ARG A C 1
ATOM 808 O O . ARG A 1 104 ? 9.739 -9.281 -3.053 1.00 88.69 104 ARG A O 1
ATOM 815 N N . GLY A 1 105 ? 11.722 -10.037 -2.314 1.00 85.56 105 GLY A N 1
ATOM 816 C CA . GLY A 1 105 ? 11.232 -11.259 -1.686 1.00 85.56 105 GLY A CA 1
ATOM 817 C C . GLY A 1 105 ? 11.324 -11.137 -0.174 1.00 85.56 105 GLY A C 1
ATOM 818 O O . GLY A 1 105 ? 12.411 -11.296 0.385 1.00 85.56 105 GLY A O 1
ATOM 819 N N . GLU A 1 106 ? 10.193 -10.843 0.460 1.00 79.88 106 GLU A N 1
ATOM 820 C CA . GLU A 1 106 ? 10.089 -10.642 1.907 1.00 79.88 106 GLU A CA 1
ATOM 821 C C . GLU A 1 106 ? 10.371 -11.933 2.682 1.00 79.88 106 GLU A C 1
ATOM 823 O O . GLU A 1 106 ? 9.888 -13.006 2.317 1.00 79.88 106 GLU A O 1
ATOM 828 N N . GLY A 1 107 ? 11.193 -11.842 3.731 1.00 70.00 107 GLY A N 1
ATOM 829 C CA . GLY A 1 107 ? 11.503 -12.959 4.632 1.00 70.00 107 GLY A CA 1
ATOM 830 C C . GLY A 1 107 ? 12.229 -14.142 3.980 1.00 70.00 107 GLY A C 1
ATOM 831 O O . GLY A 1 107 ? 12.316 -15.213 4.573 1.00 70.00 107 GLY A O 1
ATOM 832 N N . ALA A 1 108 ? 12.747 -13.972 2.761 1.00 68.38 108 ALA A N 1
ATOM 833 C CA . ALA A 1 108 ? 13.338 -15.059 1.986 1.00 68.38 108 ALA A CA 1
ATOM 834 C C . ALA A 1 108 ? 14.763 -15.450 2.433 1.00 68.38 108 ALA A C 1
ATOM 836 O O . ALA A 1 108 ? 15.270 -16.486 2.002 1.00 68.38 108 ALA A O 1
ATOM 837 N N . ALA A 1 109 ? 15.434 -14.647 3.269 1.00 63.44 109 ALA A N 1
ATOM 838 C CA . ALA A 1 109 ? 16.765 -14.978 3.775 1.00 63.44 109 ALA A CA 1
ATOM 839 C C . ALA A 1 109 ? 16.683 -15.951 4.964 1.00 63.44 109 ALA A C 1
ATOM 841 O O . ALA A 1 109 ? 16.119 -15.626 6.004 1.00 63.44 109 ALA A O 1
ATOM 842 N N . ALA A 1 110 ? 17.315 -17.121 4.841 1.00 55.53 110 ALA A N 1
ATOM 843 C CA . ALA A 1 110 ? 17.338 -18.154 5.885 1.00 55.53 110 ALA A CA 1
ATOM 844 C C . ALA A 1 110 ? 18.287 -17.852 7.069 1.00 55.53 110 ALA A C 1
ATOM 846 O O . ALA A 1 110 ? 18.330 -18.612 8.035 1.00 55.53 110 ALA A O 1
ATOM 847 N N . PHE A 1 111 ? 19.071 -16.770 7.007 1.00 55.53 111 PHE A N 1
ATOM 848 C CA . PHE A 1 111 ? 20.012 -16.399 8.067 1.00 55.53 111 PHE A CA 1
ATOM 849 C C . PHE A 1 111 ? 19.319 -15.641 9.209 1.00 55.53 111 PHE A C 1
ATOM 851 O O . PHE A 1 111 ? 18.321 -14.951 9.010 1.00 55.53 111 PHE A O 1
ATOM 858 N N . THR A 1 112 ? 19.911 -15.700 10.404 1.00 50.06 112 THR A N 1
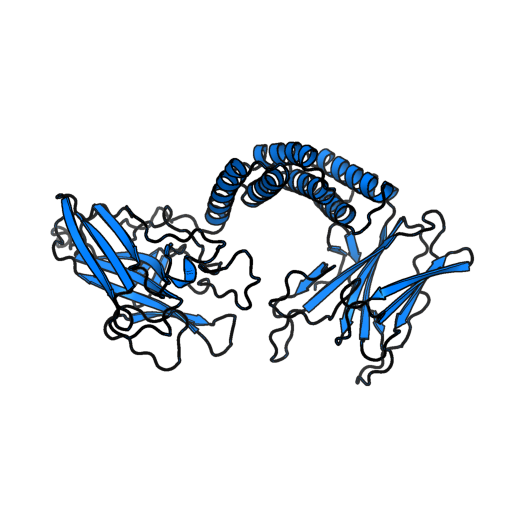ATOM 859 C CA . THR A 1 112 ? 19.459 -15.086 11.672 1.00 50.06 112 THR A CA 1
ATOM 860 C C . THR A 1 112 ? 19.272 -13.556 11.644 1.00 50.06 112 THR A C 1
ATOM 862 O O . THR A 1 112 ? 18.941 -12.959 12.664 1.00 50.06 112 THR A O 1
ATOM 865 N N . SER A 1 113 ? 19.458 -12.901 10.493 1.00 55.41 113 SER A N 1
ATOM 866 C CA . SER A 1 113 ? 19.489 -11.447 10.319 1.00 55.41 113 SER A CA 1
ATOM 867 C C . SER A 1 113 ? 18.229 -10.819 9.709 1.00 55.41 113 SER A C 1
ATOM 869 O O . SER A 1 113 ? 18.247 -9.615 9.465 1.00 55.41 113 SER A O 1
ATOM 871 N N . LYS A 1 114 ? 17.136 -11.574 9.491 1.00 61.22 114 LYS A N 1
ATOM 872 C CA . LYS A 1 114 ? 15.830 -11.034 9.034 1.00 61.22 114 LYS A CA 1
ATOM 873 C C . LYS A 1 114 ? 15.953 -10.060 7.846 1.00 61.22 114 LYS A C 1
ATOM 875 O O . LYS A 1 114 ? 15.456 -8.935 7.889 1.00 61.22 114 LYS A O 1
ATOM 880 N N . LYS A 1 115 ? 16.675 -10.466 6.801 1.00 71.69 115 LYS A N 1
ATOM 881 C CA . LYS A 1 115 ? 16.816 -9.682 5.568 1.00 71.69 115 LYS A CA 1
ATOM 882 C C . LYS A 1 115 ? 15.837 -10.174 4.502 1.00 71.69 115 LYS A C 1
ATOM 884 O O . LYS A 1 115 ? 15.502 -11.357 4.443 1.00 71.69 115 LYS A O 1
ATOM 889 N N . ASP A 1 116 ? 15.416 -9.260 3.645 1.00 82.81 116 ASP A N 1
ATOM 890 C CA . ASP A 1 116 ? 14.684 -9.583 2.429 1.00 82.81 116 ASP A CA 1
ATOM 891 C C . ASP A 1 116 ? 15.662 -9.822 1.282 1.00 82.81 116 ASP A C 1
ATOM 893 O O . ASP A 1 116 ? 16.839 -9.464 1.351 1.00 82.81 116 ASP A O 1
ATOM 897 N N . THR A 1 117 ? 15.163 -10.428 0.211 1.00 87.88 117 THR A N 1
ATOM 898 C CA . THR A 1 117 ? 15.908 -10.541 -1.047 1.00 87.88 117 THR A CA 1
ATOM 899 C C . THR A 1 117 ? 15.509 -9.428 -2.005 1.00 87.88 117 THR A C 1
ATOM 901 O O . THR A 1 117 ? 14.346 -9.028 -2.017 1.00 87.88 117 THR A O 1
ATOM 904 N N . ALA A 1 118 ? 16.441 -8.933 -2.818 1.00 91.31 118 ALA A N 1
ATOM 905 C CA . ALA A 1 118 ? 16.185 -7.851 -3.764 1.00 91.31 118 ALA A CA 1
ATOM 906 C C . ALA A 1 118 ? 16.799 -8.105 -5.145 1.00 91.31 118 ALA A C 1
ATOM 908 O O . ALA A 1 118 ? 17.885 -8.670 -5.267 1.00 91.31 118 ALA A O 1
ATOM 909 N N . LEU A 1 119 ? 16.095 -7.637 -6.177 1.00 94.88 119 LEU A N 1
ATOM 910 C CA . LEU A 1 119 ? 16.612 -7.465 -7.534 1.00 94.88 119 LEU A CA 1
ATOM 911 C C . LEU A 1 119 ? 16.389 -6.032 -7.994 1.00 94.88 119 LEU A C 1
ATOM 913 O O . LEU A 1 119 ? 15.419 -5.381 -7.598 1.00 94.88 119 LEU A O 1
ATOM 917 N N . TYR A 1 120 ? 17.258 -5.581 -8.886 1.00 96.31 120 TYR A N 1
ATOM 918 C CA . TYR A 1 120 ? 17.331 -4.210 -9.359 1.00 96.31 120 TYR A CA 1
ATOM 919 C C . TYR A 1 120 ? 17.155 -4.154 -10.875 1.00 96.31 120 TYR A C 1
ATOM 921 O O . TYR A 1 120 ? 17.500 -5.093 -11.590 1.00 96.31 120 TYR A O 1
ATOM 929 N N . LEU A 1 121 ? 16.582 -3.052 -11.357 1.00 96.56 121 LEU A N 1
ATOM 930 C CA . LEU A 1 121 ? 16.355 -2.775 -12.769 1.00 96.56 121 LEU A CA 1
ATOM 931 C C . LEU A 1 121 ? 17.283 -1.650 -13.218 1.00 96.56 121 LEU A C 1
ATOM 933 O O . LEU A 1 121 ? 16.947 -0.467 -13.111 1.00 96.56 121 LEU A O 1
ATOM 937 N N . ALA A 1 122 ? 18.426 -2.021 -13.786 1.00 96.88 122 ALA A N 1
ATOM 938 C CA . ALA A 1 122 ? 19.256 -1.074 -14.511 1.00 96.88 122 ALA A CA 1
ATOM 939 C C . ALA A 1 122 ? 18.685 -0.870 -15.920 1.00 96.88 122 ALA A C 1
ATOM 941 O O . ALA A 1 122 ? 18.201 -1.801 -16.561 1.00 96.88 122 ALA A O 1
ATOM 942 N N . THR A 1 123 ? 18.718 0.361 -16.421 1.00 96.69 123 THR A N 1
ATOM 943 C CA . THR A 1 123 ? 18.293 0.673 -17.791 1.00 96.69 123 THR A CA 1
ATOM 944 C C . THR A 1 123 ? 19.344 1.537 -18.461 1.00 96.69 123 THR A C 1
ATOM 946 O O . THR A 1 123 ? 19.661 2.628 -17.976 1.00 96.69 123 THR A O 1
ATOM 949 N N . TRP A 1 124 ? 19.829 1.086 -19.608 1.00 97.31 124 TRP A N 1
ATOM 950 C CA . TRP A 1 124 ? 20.764 1.813 -20.449 1.00 97.31 124 TRP A CA 1
ATOM 951 C C . TRP A 1 124 ? 20.054 2.338 -21.695 1.00 97.31 124 TRP A C 1
ATOM 953 O O . TRP A 1 124 ? 19.297 1.608 -22.330 1.00 97.31 124 TRP A O 1
ATOM 963 N N . THR A 1 125 ? 20.285 3.609 -22.024 1.00 96.75 125 THR A N 1
ATOM 964 C CA . THR A 1 125 ? 19.809 4.208 -23.276 1.00 96.75 125 THR A CA 1
ATOM 965 C C . THR A 1 125 ? 20.882 4.028 -24.332 1.00 96.75 125 THR A C 1
ATOM 967 O O . THR A 1 125 ? 22.002 4.505 -24.143 1.00 96.75 125 THR A O 1
ATOM 970 N N . ASN A 1 126 ? 20.535 3.353 -25.425 1.00 97.38 126 ASN A N 1
ATOM 971 C CA . ASN A 1 126 ? 21.461 3.087 -26.509 1.00 97.38 126 ASN A CA 1
ATOM 972 C C . ASN A 1 126 ? 21.755 4.397 -27.272 1.00 97.38 126 ASN A C 1
ATOM 974 O O . ASN A 1 126 ? 20.830 5.000 -27.817 1.00 97.38 126 ASN A O 1
ATOM 978 N N . PRO A 1 127 ? 23.018 4.860 -27.345 1.00 96.44 127 PRO A N 1
ATOM 979 C CA . PRO A 1 127 ? 23.378 6.038 -28.133 1.00 96.44 127 PRO A CA 1
ATOM 980 C C . PRO A 1 127 ? 23.312 5.795 -29.651 1.00 96.44 127 PRO A C 1
ATOM 982 O O . PRO A 1 127 ? 23.405 6.748 -30.421 1.00 96.44 127 PRO A O 1
ATOM 985 N N . ARG A 1 128 ? 23.197 4.537 -30.095 1.00 97.44 128 ARG A N 1
ATOM 986 C CA . ARG A 1 128 ? 23.155 4.117 -31.503 1.00 97.44 128 ARG A CA 1
ATOM 987 C C . ARG A 1 128 ? 22.005 3.122 -31.733 1.00 97.44 128 ARG A C 1
ATOM 989 O O . ARG A 1 128 ? 22.264 1.955 -32.032 1.00 97.44 128 ARG A O 1
ATOM 996 N N . PRO A 1 129 ? 20.740 3.557 -31.588 1.00 97.19 129 PRO A N 1
ATOM 997 C CA . PRO A 1 129 ? 19.577 2.668 -31.645 1.00 97.19 129 PRO A CA 1
ATOM 998 C C . PRO A 1 129 ? 19.417 1.943 -32.989 1.00 97.19 129 PRO A C 1
ATOM 1000 O O . PRO A 1 129 ? 18.867 0.847 -33.032 1.00 97.19 129 PRO A O 1
ATOM 1003 N N . ASP A 1 130 ? 19.943 2.514 -34.075 1.00 97.62 130 ASP A N 1
ATOM 1004 C CA . ASP A 1 130 ? 19.796 1.970 -35.431 1.00 97.62 130 ASP A CA 1
ATOM 1005 C C . ASP A 1 130 ? 20.884 0.965 -35.834 1.00 97.62 130 ASP A C 1
ATOM 1007 O O . ASP A 1 130 ? 20.822 0.397 -36.930 1.00 97.62 130 ASP A O 1
ATOM 1011 N N . VAL A 1 131 ? 21.870 0.729 -34.965 1.00 98.56 131 VAL A N 1
ATOM 1012 C CA . VAL A 1 131 ? 22.960 -0.230 -35.185 1.00 98.56 131 VAL A CA 1
ATOM 1013 C C . VAL A 1 131 ? 22.702 -1.472 -34.345 1.00 98.56 131 VAL A C 1
ATOM 1015 O O . VAL A 1 131 ? 22.414 -1.366 -33.153 1.00 98.56 131 VAL A O 1
ATOM 1018 N N . THR A 1 132 ? 22.817 -2.649 -34.959 1.00 98.69 132 THR A N 1
ATOM 1019 C CA . THR A 1 132 ? 22.634 -3.923 -34.259 1.00 98.69 132 THR A CA 1
ATOM 1020 C C . THR A 1 132 ? 23.656 -4.052 -33.134 1.00 98.69 132 THR A C 1
ATOM 1022 O O . THR A 1 132 ? 24.859 -3.881 -33.342 1.00 98.69 132 THR A O 1
ATOM 1025 N N . ILE A 1 133 ? 23.175 -4.355 -31.933 1.00 98.81 133 ILE A N 1
ATOM 1026 C CA . ILE A 1 133 ? 24.004 -4.786 -30.813 1.00 98.81 133 ILE A CA 1
ATOM 1027 C C . ILE A 1 133 ? 24.293 -6.264 -31.049 1.00 98.81 133 ILE A C 1
ATOM 1029 O O . ILE A 1 133 ? 23.364 -7.065 -31.102 1.00 98.81 133 ILE A O 1
ATOM 1033 N N . SER A 1 134 ? 25.562 -6.627 -31.222 1.00 98.62 134 SER A N 1
ATOM 1034 C CA . SER A 1 134 ? 25.936 -8.017 -31.485 1.00 98.62 134 SER A CA 1
ATOM 1035 C C . SER A 1 134 ? 25.880 -8.830 -30.193 1.00 98.62 134 SER A C 1
ATOM 1037 O O . SER A 1 134 ? 25.139 -9.807 -30.088 1.00 98.62 134 SER A O 1
ATOM 1039 N N . HIS A 1 135 ? 26.614 -8.385 -29.177 1.00 98.75 135 HIS A N 1
ATOM 1040 C CA . HIS A 1 135 ? 26.703 -9.062 -27.893 1.00 98.75 135 HIS A CA 1
ATOM 1041 C C . HIS A 1 135 ? 27.085 -8.105 -26.764 1.00 98.75 135 HIS A C 1
ATOM 1043 O O . HIS A 1 135 ? 27.445 -6.943 -26.974 1.00 98.75 135 HIS A O 1
ATOM 1049 N N . ILE A 1 136 ? 27.007 -8.626 -25.544 1.00 98.69 136 ILE A N 1
ATOM 1050 C CA . ILE A 1 136 ? 27.441 -7.957 -24.324 1.00 98.69 136 ILE A CA 1
ATOM 1051 C C . ILE A 1 136 ? 28.470 -8.841 -23.625 1.00 98.69 136 ILE A C 1
ATOM 1053 O O . ILE A 1 136 ? 28.241 -10.038 -23.437 1.00 98.69 136 ILE A O 1
ATOM 1057 N N . ASP A 1 137 ? 29.574 -8.247 -23.180 1.00 98.50 137 ASP A N 1
ATOM 1058 C CA . ASP A 1 137 ? 30.417 -8.862 -22.158 1.00 98.50 137 ASP A CA 1
ATOM 1059 C C . ASP A 1 137 ? 30.015 -8.328 -20.783 1.00 98.50 137 ASP A C 1
ATOM 1061 O O . ASP A 1 137 ? 29.945 -7.117 -20.561 1.00 98.50 137 ASP A O 1
ATOM 1065 N N . PHE A 1 138 ? 29.779 -9.232 -19.838 1.00 98.19 138 PHE A N 1
ATOM 1066 C CA . PHE A 1 138 ? 29.530 -8.896 -18.444 1.00 98.19 138 PHE A CA 1
ATOM 1067 C C . PHE A 1 138 ? 30.804 -9.135 -17.637 1.00 98.19 138 PHE A C 1
ATOM 1069 O O . PHE A 1 138 ? 31.320 -10.254 -17.592 1.00 98.19 138 PHE A O 1
ATOM 1076 N N . ILE A 1 139 ? 31.341 -8.074 -17.035 1.00 97.50 139 ILE A N 1
ATOM 1077 C CA . ILE A 1 139 ? 32.674 -8.073 -16.422 1.00 97.50 139 ILE A CA 1
ATOM 1078 C C . ILE A 1 139 ? 32.566 -7.557 -14.988 1.00 97.50 139 ILE A C 1
ATOM 1080 O O . ILE A 1 139 ? 32.062 -6.457 -14.767 1.00 97.50 139 ILE A O 1
ATOM 1084 N N . ALA A 1 140 ? 33.067 -8.316 -14.013 1.00 95.19 140 ALA A N 1
ATOM 1085 C CA . ALA A 1 140 ? 33.196 -7.848 -12.637 1.00 95.19 140 ALA A CA 1
ATOM 1086 C C . ALA A 1 140 ? 34.424 -6.936 -12.501 1.00 95.19 140 ALA A C 1
ATOM 1088 O O . ALA A 1 140 ? 35.507 -7.265 -12.984 1.00 95.19 140 ALA A O 1
ATOM 1089 N N . THR A 1 141 ? 34.271 -5.798 -11.824 1.00 91.19 141 THR A N 1
ATOM 1090 C CA . THR A 1 141 ? 35.354 -4.807 -11.662 1.00 91.19 141 THR A CA 1
ATOM 1091 C C . THR A 1 141 ? 35.911 -4.745 -10.246 1.00 91.19 141 THR A C 1
ATOM 1093 O O . THR A 1 141 ? 37.086 -4.432 -10.067 1.00 91.19 141 THR A O 1
ATOM 1096 N N . LEU A 1 142 ? 35.102 -5.057 -9.230 1.00 78.69 142 LEU A N 1
ATOM 1097 C CA . LEU A 1 142 ? 35.510 -5.007 -7.826 1.00 78.69 142 LEU A CA 1
ATOM 1098 C C . LEU A 1 142 ? 35.532 -6.400 -7.210 1.00 78.69 142 LEU A C 1
ATOM 1100 O O . LEU A 1 142 ? 34.583 -7.164 -7.334 1.00 78.69 142 LEU A O 1
ATOM 1104 N N . LYS A 1 143 ? 36.610 -6.715 -6.483 1.00 80.75 143 LYS A N 1
ATOM 1105 C CA . LYS A 1 143 ? 36.764 -8.021 -5.819 1.00 80.75 143 LYS A CA 1
ATOM 1106 C C . LYS A 1 143 ? 35.770 -8.241 -4.680 1.00 80.75 143 LYS A C 1
ATOM 1108 O O . LYS A 1 143 ? 35.440 -9.382 -4.391 1.00 80.75 143 LYS A O 1
ATOM 1113 N N . GLN A 1 144 ? 35.318 -7.155 -4.052 1.00 84.81 144 GLN A N 1
ATOM 1114 C CA . GLN A 1 144 ? 34.480 -7.176 -2.852 1.00 84.81 144 GLN A CA 1
ATOM 1115 C C . GLN A 1 144 ? 33.029 -7.580 -3.130 1.00 84.81 144 GLN A C 1
ATOM 1117 O O . GLN A 1 144 ? 32.423 -8.235 -2.284 1.00 84.81 144 GLN A O 1
ATOM 1122 N N . VAL A 1 145 ? 32.484 -7.182 -4.282 1.00 89.06 145 VAL A N 1
ATOM 1123 C CA . VAL A 1 145 ? 31.088 -7.427 -4.659 1.00 89.06 145 VAL A CA 1
ATOM 1124 C C . VAL A 1 145 ? 31.048 -8.519 -5.716 1.00 89.06 145 VAL A C 1
ATOM 1126 O O . VAL A 1 145 ? 31.833 -8.512 -6.661 1.00 89.06 145 VAL A O 1
ATOM 1129 N N . ASN A 1 146 ? 30.112 -9.446 -5.565 1.00 92.50 146 ASN A N 1
ATOM 1130 C CA . ASN A 1 146 ? 29.809 -10.473 -6.552 1.00 92.50 146 ASN A CA 1
ATOM 1131 C C . ASN A 1 146 ? 28.588 -10.031 -7.360 1.00 92.50 146 ASN A C 1
ATOM 1133 O O . ASN A 1 146 ? 27.463 -10.259 -6.910 1.00 92.50 146 ASN A O 1
ATOM 1137 N N . PRO A 1 147 ? 28.766 -9.346 -8.500 1.00 95.62 147 PRO A N 1
ATOM 1138 C CA . PRO A 1 147 ? 27.643 -8.929 -9.315 1.00 95.62 147 PRO A CA 1
ATOM 1139 C C . PRO A 1 147 ? 27.055 -10.143 -10.034 1.00 95.62 147 PRO A C 1
ATOM 1141 O O . PRO A 1 147 ? 27.773 -11.022 -10.517 1.00 95.62 147 PRO A O 1
ATOM 1144 N N . TYR A 1 148 ? 25.736 -10.164 -10.147 1.00 95.81 148 TYR A N 1
ATOM 1145 C CA . TYR A 1 148 ? 25.030 -11.187 -10.891 1.00 95.81 148 TYR A CA 1
ATOM 1146 C C . TYR A 1 148 ? 23.932 -10.581 -11.761 1.00 95.81 148 TYR A C 1
ATOM 1148 O O . TYR A 1 148 ? 23.362 -9.528 -11.469 1.00 95.81 148 TYR A O 1
ATOM 1156 N N . LEU A 1 149 ? 23.638 -11.272 -12.853 1.00 97.62 149 LEU A N 1
ATOM 1157 C CA . LEU A 1 149 ? 22.661 -10.895 -13.858 1.00 97.62 149 LEU A CA 1
ATOM 1158 C C . LEU A 1 149 ? 21.619 -12.009 -13.971 1.00 97.62 149 LEU A C 1
ATOM 1160 O O . LEU A 1 149 ? 21.968 -13.172 -14.149 1.00 97.62 149 LEU A O 1
ATOM 1164 N N . VAL A 1 150 ? 20.343 -11.650 -13.866 1.00 97.38 150 VAL A N 1
ATOM 1165 C CA . VAL A 1 150 ? 19.215 -12.587 -13.960 1.00 97.38 150 VAL A CA 1
ATOM 1166 C C . VAL A 1 150 ? 18.691 -12.660 -15.390 1.00 97.38 150 VAL A C 1
ATOM 1168 O O . VAL A 1 150 ? 18.483 -13.750 -15.911 1.00 97.38 150 VAL A O 1
ATOM 1171 N N . ALA A 1 151 ? 18.468 -11.505 -16.022 1.00 97.69 151 ALA A N 1
ATOM 1172 C CA . ALA A 1 151 ? 17.938 -11.421 -17.380 1.00 97.69 151 ALA A CA 1
ATOM 1173 C C . ALA A 1 151 ? 18.235 -10.052 -18.016 1.00 97.69 151 ALA A C 1
ATOM 1175 O O . ALA A 1 151 ? 18.408 -9.055 -17.306 1.00 97.69 151 ALA A O 1
ATOM 1176 N N . ILE A 1 152 ? 18.261 -10.010 -19.351 1.00 98.12 152 ILE A N 1
ATOM 1177 C CA . ILE A 1 152 ? 18.366 -8.786 -20.157 1.00 98.12 152 ILE A CA 1
ATOM 1178 C C . ILE A 1 152 ? 17.167 -8.722 -21.102 1.00 98.12 152 ILE A C 1
ATOM 1180 O O . ILE A 1 152 ? 16.801 -9.738 -21.687 1.00 98.12 152 ILE A O 1
ATOM 1184 N N . THR A 1 153 ? 16.611 -7.527 -21.285 1.00 98.19 153 THR A N 1
ATOM 1185 C CA . THR A 1 153 ? 15.580 -7.252 -22.292 1.00 98.19 153 THR A CA 1
ATOM 1186 C C . THR A 1 153 ? 16.038 -6.119 -23.195 1.00 98.19 153 THR A C 1
ATOM 1188 O O . THR A 1 153 ? 16.339 -5.024 -22.711 1.00 98.19 153 THR A O 1
ATOM 1191 N N . ALA A 1 154 ? 16.087 -6.383 -24.499 1.00 98.19 154 ALA A N 1
ATOM 1192 C CA . ALA A 1 154 ? 16.267 -5.368 -25.526 1.00 98.19 154 ALA A CA 1
ATOM 1193 C C . ALA A 1 154 ? 14.900 -4.790 -25.900 1.00 98.19 154 ALA A C 1
ATOM 1195 O O . ALA A 1 154 ? 13.994 -5.530 -26.271 1.00 98.19 154 ALA A O 1
ATOM 1196 N N . GLU A 1 155 ? 14.733 -3.478 -25.761 1.00 98.00 155 GLU A N 1
ATOM 1197 C CA . GLU A 1 155 ? 13.496 -2.794 -26.123 1.00 98.00 155 GLU A CA 1
ATOM 1198 C C . GLU A 1 155 ? 13.703 -1.969 -27.390 1.00 98.00 155 GLU A C 1
ATOM 1200 O O . GLU A 1 155 ? 14.558 -1.077 -27.425 1.00 98.00 155 GLU A O 1
ATOM 1205 N N . ARG A 1 156 ? 12.856 -2.208 -28.393 1.00 97.75 156 ARG A N 1
ATOM 1206 C CA . ARG A 1 156 ? 12.583 -1.258 -29.469 1.00 97.75 156 ARG A CA 1
ATOM 1207 C C . ARG A 1 156 ? 11.322 -0.469 -29.161 1.00 97.75 156 ARG A C 1
ATOM 1209 O O . ARG A 1 156 ? 10.275 -1.033 -28.832 1.00 97.75 156 ARG A O 1
ATOM 1216 N N . PHE A 1 157 ? 11.427 0.850 -29.264 1.00 97.75 157 PHE A N 1
ATOM 1217 C CA . PHE A 1 157 ? 10.318 1.754 -28.973 1.00 97.75 157 PHE A CA 1
ATOM 1218 C C . PHE A 1 157 ? 9.192 1.601 -29.986 1.00 97.75 157 PHE A C 1
ATOM 1220 O O . PHE A 1 157 ? 8.028 1.574 -29.603 1.00 97.75 157 PHE A O 1
ATOM 1227 N N . GLU A 1 158 ? 9.533 1.469 -31.265 1.00 96.31 158 GLU A N 1
ATOM 1228 C CA . GLU A 1 158 ? 8.547 1.283 -32.328 1.00 96.31 158 GLU A CA 1
ATOM 1229 C C . GLU A 1 158 ? 7.754 -0.015 -32.145 1.00 96.31 158 GLU A C 1
ATOM 1231 O O . GLU A 1 158 ? 6.529 0.031 -32.138 1.00 96.31 158 GLU A O 1
ATOM 1236 N N . GLU A 1 159 ? 8.436 -1.133 -31.885 1.00 95.94 159 GLU A N 1
ATOM 1237 C CA . GLU A 1 159 ? 7.795 -2.431 -31.631 1.00 95.94 159 GLU A CA 1
ATOM 1238 C C . GLU A 1 159 ? 6.875 -2.370 -30.410 1.00 95.94 159 GLU A C 1
ATOM 1240 O O . GLU A 1 159 ? 5.729 -2.794 -30.464 1.00 95.94 159 GLU A O 1
ATOM 1245 N N . SER A 1 160 ? 7.319 -1.745 -29.318 1.00 95.06 160 SER A N 1
ATOM 1246 C CA . SER A 1 160 ? 6.488 -1.602 -28.115 1.00 95.06 160 SER A CA 1
ATOM 1247 C C . SER A 1 160 ? 5.248 -0.719 -28.332 1.00 95.06 160 SER A C 1
ATOM 1249 O O . SER A 1 160 ? 4.273 -0.831 -27.588 1.00 95.06 160 SER A O 1
ATOM 1251 N N . LEU A 1 161 ? 5.277 0.179 -29.325 1.00 96.88 161 LEU A N 1
ATOM 1252 C CA . LEU A 1 161 ? 4.145 1.032 -29.699 1.00 96.88 161 LEU A CA 1
ATOM 1253 C C . LEU A 1 161 ? 3.200 0.385 -30.705 1.00 96.88 161 LEU A C 1
ATOM 1255 O O . LEU A 1 161 ? 2.144 0.968 -30.951 1.00 96.88 161 LEU A O 1
ATOM 1259 N N . THR A 1 162 ? 3.549 -0.759 -31.287 1.00 95.62 162 THR A N 1
ATOM 1260 C CA . THR A 1 162 ? 2.735 -1.464 -32.289 1.00 95.62 162 THR A CA 1
ATOM 1261 C C . THR A 1 162 ? 2.345 -2.877 -31.858 1.00 95.62 162 THR A C 1
ATOM 1263 O O . THR A 1 162 ? 1.377 -3.406 -32.389 1.00 95.62 162 THR A O 1
ATOM 1266 N N . ASP A 1 163 ? 3.019 -3.457 -30.864 1.00 94.25 163 ASP A N 1
ATOM 1267 C CA . ASP A 1 163 ? 2.741 -4.798 -30.350 1.00 94.25 163 ASP A CA 1
ATOM 1268 C C . ASP A 1 163 ? 1.439 -4.847 -29.533 1.00 94.25 163 ASP A C 1
ATOM 1270 O O . ASP A 1 163 ? 1.350 -4.357 -28.398 1.00 94.25 163 ASP A O 1
ATOM 1274 N N . ASP A 1 164 ? 0.395 -5.417 -30.134 1.00 90.19 164 ASP A N 1
ATOM 1275 C CA . ASP A 1 164 ? -0.932 -5.584 -29.534 1.00 90.19 164 ASP A CA 1
ATOM 1276 C C . ASP A 1 164 ? -0.971 -6.680 -28.456 1.00 90.19 164 ASP A C 1
ATOM 1278 O O . ASP A 1 164 ? -1.945 -6.772 -27.708 1.00 90.19 164 ASP A O 1
ATOM 1282 N N . ALA A 1 165 ? 0.089 -7.487 -28.315 1.00 94.00 165 ALA A N 1
ATOM 1283 C CA . ALA A 1 165 ? 0.189 -8.486 -27.256 1.00 94.00 165 ALA A CA 1
ATOM 1284 C C . ALA A 1 165 ? 0.553 -7.876 -25.891 1.00 94.00 165 ALA A C 1
ATOM 1286 O O . ALA A 1 165 ? 0.366 -8.534 -24.864 1.00 94.00 165 ALA A O 1
ATOM 1287 N N . ILE A 1 166 ? 1.060 -6.635 -25.844 1.00 95.69 166 ILE A N 1
ATOM 1288 C CA . ILE A 1 166 ? 1.432 -5.983 -24.583 1.00 95.69 166 ILE A CA 1
ATOM 1289 C C . ILE A 1 166 ? 0.169 -5.474 -23.867 1.00 95.69 166 ILE A C 1
ATOM 1291 O O . ILE A 1 166 ? -0.516 -4.586 -24.382 1.00 95.69 166 ILE A O 1
ATOM 1295 N N . PRO A 1 167 ? -0.127 -5.938 -22.637 1.00 97.44 167 PRO A N 1
ATOM 1296 C CA . PRO A 1 167 ? -1.294 -5.470 -21.897 1.00 97.44 167 PRO A CA 1
ATOM 1297 C C . PRO A 1 167 ? -1.241 -3.965 -21.602 1.00 97.44 167 PRO A C 1
ATOM 1299 O O . PRO A 1 167 ? -0.193 -3.429 -21.230 1.00 97.44 167 PRO A O 1
ATOM 1302 N N . ALA A 1 168 ? -2.396 -3.293 -21.647 1.00 98.06 168 ALA A N 1
ATOM 1303 C CA . ALA A 1 168 ? -2.508 -1.850 -21.407 1.00 98.06 168 ALA A CA 1
ATOM 1304 C C . ALA A 1 168 ? -1.877 -1.402 -20.073 1.00 98.06 168 ALA A C 1
ATOM 1306 O O . ALA A 1 168 ? -1.154 -0.406 -20.021 1.00 98.06 168 ALA A O 1
ATOM 1307 N N . ARG A 1 169 ? -2.068 -2.174 -18.994 1.00 98.06 169 ARG A N 1
ATOM 1308 C CA . ARG A 1 169 ? -1.445 -1.886 -17.690 1.00 98.06 169 ARG A CA 1
ATOM 1309 C C . ARG A 1 169 ? 0.083 -1.964 -17.727 1.00 98.06 169 ARG A C 1
ATOM 1311 O O . ARG A 1 169 ? 0.738 -1.172 -17.055 1.00 98.06 169 ARG A O 1
ATOM 1318 N N . GLU A 1 170 ? 0.667 -2.867 -18.514 1.00 98.00 170 GLU A N 1
ATOM 1319 C CA . GLU A 1 170 ? 2.126 -2.956 -18.658 1.00 98.00 170 GLU A CA 1
ATOM 1320 C C . GLU A 1 170 ? 2.680 -1.778 -19.466 1.00 98.00 170 GLU A C 1
ATOM 1322 O O . GLU A 1 170 ? 3.687 -1.196 -19.061 1.00 98.00 170 GLU A O 1
ATOM 1327 N N . LEU A 1 171 ? 1.990 -1.350 -20.531 1.00 98.50 171 LEU A N 1
ATOM 1328 C CA . LEU A 1 171 ? 2.329 -0.122 -21.265 1.00 98.50 171 LEU A CA 1
ATOM 1329 C C . LEU A 1 171 ? 2.293 1.109 -20.346 1.00 98.50 171 LEU A C 1
ATOM 1331 O O . LEU A 1 171 ? 3.235 1.903 -20.335 1.00 98.50 171 LEU A O 1
ATOM 1335 N N . ALA A 1 172 ? 1.252 1.237 -19.518 1.00 98.50 172 ALA A N 1
ATOM 1336 C CA . ALA A 1 172 ? 1.112 2.342 -18.573 1.00 98.50 172 ALA A CA 1
ATOM 1337 C C . ALA A 1 172 ? 2.204 2.330 -17.484 1.00 98.50 172 ALA A C 1
ATOM 1339 O O . ALA A 1 172 ? 2.830 3.357 -17.222 1.00 98.50 172 ALA A O 1
ATOM 1340 N N . ARG A 1 173 ? 2.515 1.165 -16.894 1.00 98.19 173 ARG A N 1
ATOM 1341 C CA . ARG A 1 173 ? 3.630 1.017 -15.933 1.00 98.19 173 ARG A CA 1
ATOM 1342 C C . ARG A 1 173 ? 4.973 1.354 -16.573 1.00 98.19 173 ARG A C 1
ATOM 1344 O O . ARG A 1 173 ? 5.804 2.021 -15.951 1.00 98.19 173 ARG A O 1
ATOM 1351 N N . ARG A 1 174 ? 5.175 0.932 -17.825 1.00 97.94 174 ARG A N 1
ATOM 1352 C CA . ARG A 1 174 ? 6.377 1.248 -18.596 1.00 97.94 174 ARG A CA 1
ATOM 1353 C C . ARG A 1 174 ? 6.507 2.751 -18.818 1.00 97.94 174 ARG A C 1
ATOM 1355 O O . ARG A 1 174 ? 7.592 3.288 -18.602 1.00 97.94 174 ARG A O 1
ATOM 1362 N N . ALA A 1 175 ? 5.415 3.430 -19.175 1.00 98.62 175 ALA A N 1
ATOM 1363 C CA . ALA A 1 175 ? 5.373 4.881 -19.337 1.00 98.62 175 ALA A CA 1
ATOM 1364 C C . ALA A 1 175 ? 5.803 5.615 -18.055 1.00 98.62 175 ALA A C 1
ATOM 1366 O O . ALA A 1 175 ? 6.704 6.454 -18.105 1.00 98.62 175 ALA A O 1
ATOM 1367 N N . VAL A 1 176 ? 5.257 5.231 -16.893 1.00 98.06 176 VAL A N 1
ATOM 1368 C CA . VAL A 1 176 ? 5.662 5.784 -15.586 1.00 98.06 176 VAL A CA 1
ATOM 1369 C C . VAL A 1 176 ? 7.157 5.574 -15.332 1.00 98.06 176 VAL A C 1
ATOM 1371 O O . VAL A 1 176 ? 7.851 6.512 -14.933 1.00 98.06 176 VAL A O 1
ATOM 1374 N N . HIS A 1 177 ? 7.689 4.375 -15.600 1.00 96.25 177 HIS A N 1
ATOM 1375 C CA . HIS A 1 177 ? 9.123 4.088 -15.443 1.00 96.25 177 HIS A CA 1
ATOM 1376 C C . HIS A 1 177 ? 10.000 4.950 -16.354 1.00 96.25 177 HIS A C 1
ATOM 1378 O O . HIS A 1 177 ? 11.019 5.467 -15.898 1.00 96.25 177 HIS A O 1
ATOM 1384 N N . LYS A 1 178 ? 9.607 5.147 -17.621 1.00 97.44 178 LYS A N 1
ATOM 1385 C CA . LYS A 1 178 ? 10.341 6.018 -18.554 1.00 97.44 178 LYS A CA 1
ATOM 1386 C C . LYS A 1 178 ? 10.317 7.481 -18.105 1.00 97.44 178 LYS A C 1
ATOM 1388 O O . LYS A 1 178 ? 11.362 8.125 -18.130 1.00 97.44 178 LYS A O 1
ATOM 1393 N N . ALA A 1 179 ? 9.162 7.981 -17.665 1.00 97.69 179 ALA A N 1
ATOM 1394 C CA . ALA A 1 179 ? 8.988 9.357 -17.200 1.00 97.69 179 ALA A CA 1
ATOM 1395 C C . ALA A 1 179 ? 9.719 9.648 -15.880 1.00 97.69 179 ALA A C 1
ATOM 1397 O O . ALA A 1 179 ? 10.244 10.738 -15.689 1.00 97.69 179 ALA A O 1
ATOM 1398 N N . SER A 1 180 ? 9.814 8.656 -14.992 1.00 94.62 180 SER A N 1
ATOM 1399 C CA . SER A 1 180 ? 10.482 8.781 -13.686 1.00 94.62 180 SER A CA 1
ATOM 1400 C C . SER A 1 180 ? 12.009 8.689 -13.765 1.00 94.62 180 SER A C 1
ATOM 1402 O O . SER A 1 180 ? 12.696 8.705 -12.740 1.00 94.62 180 SER A O 1
ATOM 1404 N N . ARG A 1 181 ? 12.572 8.533 -14.969 1.00 92.06 181 ARG A N 1
ATOM 1405 C CA . ARG A 1 181 ? 14.015 8.402 -15.150 1.00 92.06 181 ARG A CA 1
ATOM 1406 C C . ARG A 1 181 ? 14.733 9.721 -14.846 1.00 92.06 181 ARG A C 1
ATOM 1408 O O . ARG A 1 181 ? 14.397 10.745 -15.439 1.00 92.06 181 ARG A O 1
ATOM 1415 N N . PRO A 1 182 ? 15.801 9.695 -14.025 1.00 87.25 182 PRO A N 1
ATOM 1416 C CA . PRO A 1 182 ? 16.666 10.856 -13.864 1.00 87.25 182 PRO A CA 1
ATOM 1417 C C . PRO A 1 182 ? 17.245 11.278 -15.216 1.00 87.25 182 PRO A C 1
ATOM 1419 O O . PRO A 1 182 ? 17.721 10.423 -15.968 1.00 87.25 182 PRO A O 1
ATOM 1422 N N . ASN A 1 183 ? 17.221 12.581 -15.505 1.00 86.69 183 ASN A N 1
ATOM 1423 C CA . ASN A 1 183 ? 17.736 13.169 -16.746 1.00 86.69 183 ASN A CA 1
ATOM 1424 C C . ASN A 1 183 ? 17.150 12.528 -18.024 1.00 86.69 183 ASN A C 1
ATOM 1426 O O . ASN A 1 183 ? 17.864 12.340 -19.011 1.00 86.69 183 ASN A O 1
ATOM 1430 N N . ALA A 1 184 ? 15.863 12.153 -18.007 1.00 91.62 184 ALA A N 1
ATOM 1431 C CA . ALA A 1 184 ? 15.173 11.634 -19.185 1.00 91.62 184 ALA A CA 1
ATOM 1432 C C . ALA A 1 184 ? 15.262 12.625 -20.360 1.00 91.62 184 ALA A C 1
ATOM 1434 O O . ALA A 1 184 ? 14.960 13.810 -20.218 1.00 91.62 184 ALA A O 1
ATOM 1435 N N . SER A 1 185 ? 15.672 12.139 -21.535 1.00 94.69 185 SER A N 1
ATOM 1436 C CA . SER A 1 185 ? 15.722 12.969 -22.739 1.00 94.69 185 SER A CA 1
ATOM 1437 C C . SER A 1 185 ? 14.311 13.334 -23.206 1.00 94.69 185 SER A C 1
ATOM 1439 O O . SER A 1 185 ? 13.350 12.603 -22.959 1.00 94.69 185 SER A O 1
ATOM 1441 N N . LYS A 1 186 ? 14.184 14.427 -23.966 1.00 95.69 186 LYS A N 1
ATOM 1442 C CA . LYS A 1 186 ? 12.906 14.820 -24.583 1.00 95.69 186 LYS A CA 1
ATOM 1443 C C . LYS A 1 186 ? 12.286 13.679 -25.401 1.00 95.69 186 LYS A C 1
ATOM 1445 O O . LYS A 1 186 ? 11.084 13.456 -25.312 1.00 95.69 186 LYS A O 1
ATOM 1450 N N . ALA A 1 187 ? 13.105 12.931 -26.142 1.00 95.38 187 ALA A N 1
ATOM 1451 C CA . ALA A 1 187 ? 12.655 11.776 -26.916 1.00 95.38 187 ALA A CA 1
ATOM 1452 C C . ALA A 1 187 ? 12.107 10.649 -26.020 1.00 95.38 187 ALA A C 1
ATOM 1454 O O . ALA A 1 187 ? 11.062 10.080 -26.323 1.00 95.38 187 ALA A O 1
ATOM 1455 N N . LEU A 1 188 ? 12.761 10.366 -24.885 1.00 97.25 188 LEU A N 1
ATOM 1456 C CA . LEU A 1 188 ? 12.288 9.357 -23.933 1.00 97.25 188 LEU A CA 1
ATOM 1457 C C . LEU A 1 188 ? 10.964 9.766 -23.273 1.00 97.25 188 LEU A C 1
ATOM 1459 O O . LEU A 1 188 ? 10.077 8.932 -23.106 1.00 97.25 188 LEU A O 1
ATOM 1463 N N . LEU A 1 189 ? 10.814 11.046 -22.929 1.00 98.06 189 LEU A N 1
ATOM 1464 C CA . LEU A 1 189 ? 9.567 11.578 -22.378 1.00 98.06 189 LEU A CA 1
ATOM 1465 C C . LEU A 1 189 ? 8.423 11.528 -23.400 1.00 98.06 189 LEU A C 1
ATOM 1467 O O . LEU A 1 189 ? 7.315 11.120 -23.068 1.00 98.06 189 LEU A O 1
ATOM 1471 N N . GLN A 1 190 ? 8.694 11.860 -24.664 1.00 98.06 190 GLN A N 1
ATOM 1472 C CA . GLN A 1 190 ? 7.715 11.707 -25.746 1.00 98.06 190 GLN A CA 1
ATOM 1473 C C . GLN A 1 190 ? 7.308 10.244 -25.949 1.00 98.06 190 GLN A C 1
ATOM 1475 O O . GLN A 1 190 ? 6.133 9.956 -26.166 1.00 98.06 190 GLN A O 1
ATOM 1480 N N . TYR A 1 191 ? 8.260 9.316 -25.850 1.00 98.50 191 TYR A N 1
ATOM 1481 C CA . TYR A 1 191 ? 7.972 7.887 -25.898 1.00 98.50 191 TYR A CA 1
ATOM 1482 C C . TYR A 1 191 ? 7.078 7.436 -24.732 1.00 98.50 191 TYR A C 1
ATOM 1484 O O . TYR A 1 191 ? 6.098 6.729 -24.960 1.00 98.50 191 TYR A O 1
ATOM 1492 N N . ALA A 1 192 ? 7.343 7.906 -23.507 1.00 98.62 192 ALA A N 1
ATOM 1493 C CA . ALA A 1 192 ? 6.494 7.635 -22.344 1.00 98.62 192 ALA A CA 1
ATOM 1494 C C . ALA A 1 192 ? 5.039 8.081 -22.576 1.00 98.62 192 ALA A C 1
ATOM 1496 O O . ALA A 1 192 ? 4.111 7.305 -22.350 1.00 98.62 192 ALA A O 1
ATOM 1497 N N . VAL A 1 193 ? 4.843 9.292 -23.108 1.00 98.69 193 VAL A N 1
ATOM 1498 C CA . VAL A 1 193 ? 3.508 9.813 -23.443 1.00 98.69 193 VAL A CA 1
ATOM 1499 C C . VAL A 1 193 ? 2.810 8.930 -24.480 1.00 98.69 193 VAL A C 1
ATOM 1501 O O . VAL A 1 193 ? 1.652 8.572 -24.279 1.00 98.69 193 VAL A O 1
ATOM 1504 N N . LYS A 1 194 ? 3.504 8.508 -25.547 1.00 98.69 194 LYS A N 1
ATOM 1505 C CA . LYS A 1 194 ? 2.928 7.611 -26.568 1.00 98.69 194 LYS A CA 1
ATOM 1506 C C . LYS A 1 194 ? 2.521 6.252 -25.992 1.00 98.69 194 LYS A C 1
ATOM 1508 O O . LYS A 1 194 ? 1.434 5.768 -26.298 1.00 98.69 194 LYS A O 1
ATOM 1513 N N . LEU A 1 195 ? 3.352 5.658 -25.129 1.00 98.69 195 LEU A N 1
ATOM 1514 C CA . LEU A 1 195 ? 3.010 4.419 -24.419 1.00 98.69 195 LEU A CA 1
ATOM 1515 C C . LEU A 1 195 ? 1.741 4.593 -23.578 1.00 98.69 195 LEU A C 1
ATOM 1517 O O . LEU A 1 195 ? 0.850 3.746 -23.610 1.00 98.69 195 LEU A O 1
ATOM 1521 N N . SER A 1 196 ? 1.644 5.706 -22.850 1.00 98.56 196 SER A N 1
ATOM 1522 C CA . SER A 1 196 ? 0.483 6.006 -22.017 1.00 98.56 196 SER A CA 1
ATOM 1523 C C . SER A 1 196 ? -0.789 6.248 -22.840 1.00 98.56 196 SER A C 1
ATOM 15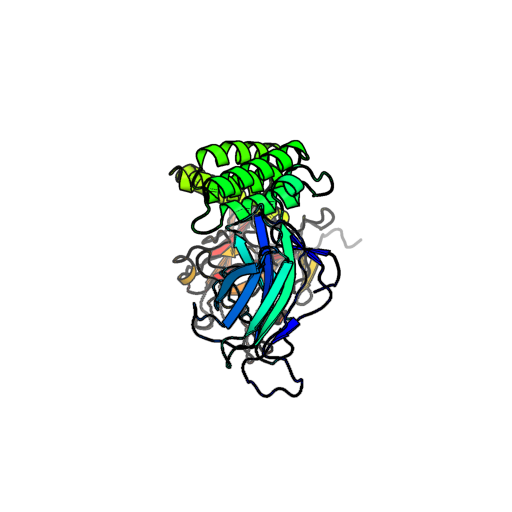25 O O . SER A 1 196 ? -1.841 5.730 -22.478 1.00 98.56 196 SER A O 1
ATOM 1527 N N . GLN A 1 197 ? -0.700 6.957 -23.969 1.00 98.44 197 GLN A N 1
ATOM 1528 C CA . GLN A 1 197 ? -1.820 7.164 -24.899 1.00 98.44 197 GLN A CA 1
ATOM 1529 C C . GLN A 1 197 ? -2.306 5.853 -25.525 1.00 98.44 197 GLN A C 1
ATOM 1531 O O . GLN A 1 197 ? -3.510 5.619 -25.644 1.00 98.44 197 GLN A O 1
ATOM 1536 N N . ARG A 1 198 ? -1.377 4.969 -25.902 1.00 98.12 198 ARG A N 1
ATOM 1537 C CA . ARG A 1 198 ? -1.717 3.626 -26.381 1.00 98.12 198 ARG A CA 1
ATOM 1538 C C . ARG A 1 198 ? -2.430 2.833 -25.286 1.00 98.12 198 ARG A C 1
ATOM 1540 O O . ARG A 1 198 ? -3.474 2.249 -25.553 1.00 98.12 198 ARG A O 1
ATOM 1547 N N . ALA A 1 199 ? -1.928 2.870 -24.051 1.00 98.44 199 ALA A N 1
ATOM 1548 C CA . ALA A 1 199 ? -2.558 2.190 -22.922 1.00 98.44 199 ALA A CA 1
ATOM 1549 C C . ALA A 1 199 ? -4.007 2.654 -22.692 1.00 98.44 199 ALA A C 1
ATOM 1551 O O . ALA A 1 199 ? -4.900 1.816 -22.572 1.00 98.44 199 ALA A O 1
ATOM 1552 N N . THR A 1 200 ? -4.260 3.967 -22.677 1.00 98.25 200 THR A N 1
ATOM 1553 C CA . THR A 1 200 ? -5.618 4.509 -22.485 1.00 98.25 200 THR A CA 1
ATOM 1554 C C . THR A 1 200 ? -6.537 4.247 -23.677 1.00 98.25 200 THR A C 1
ATOM 1556 O O . THR A 1 200 ? -7.742 4.125 -23.487 1.00 98.25 200 THR A O 1
ATOM 1559 N N . THR A 1 201 ? -5.991 4.110 -24.889 1.00 97.81 201 THR A N 1
ATOM 1560 C CA . THR A 1 201 ? -6.758 3.715 -26.084 1.00 97.81 201 THR A CA 1
ATOM 1561 C C . THR A 1 201 ? -7.167 2.243 -26.030 1.00 97.81 201 THR A C 1
ATOM 1563 O O . THR A 1 201 ? -8.300 1.911 -26.365 1.00 97.81 201 THR A O 1
ATOM 1566 N N . LEU A 1 202 ? -6.266 1.360 -25.586 1.00 97.88 202 LEU A N 1
ATOM 1567 C CA . LEU A 1 202 ? -6.534 -0.077 -25.469 1.00 97.88 202 LEU A CA 1
ATOM 1568 C C . LEU A 1 202 ? -7.497 -0.408 -24.321 1.00 97.88 202 LEU A C 1
ATOM 1570 O O . LEU A 1 202 ? -8.244 -1.379 -24.410 1.00 97.88 202 LEU A O 1
ATOM 1574 N N . ALA A 1 203 ? -7.477 0.375 -23.240 1.00 98.12 203 ALA A N 1
ATOM 1575 C CA . ALA A 1 203 ? -8.300 0.138 -22.056 1.00 98.12 203 ALA A CA 1
ATOM 1576 C C . ALA A 1 203 ? -8.914 1.444 -21.499 1.00 98.12 203 ALA A C 1
ATOM 1578 O O . ALA A 1 203 ? -8.572 1.871 -20.393 1.00 98.12 203 ALA A O 1
ATOM 1579 N N . PRO A 1 204 ? -9.847 2.088 -22.229 1.00 98.06 204 PRO A N 1
ATOM 1580 C CA . PRO A 1 204 ? -10.400 3.398 -21.860 1.00 98.06 204 PRO A CA 1
ATOM 1581 C C . PRO A 1 204 ? -11.284 3.381 -20.605 1.00 98.06 204 PRO A C 1
ATOM 1583 O O . PRO A 1 204 ? -11.504 4.434 -19.998 1.00 98.06 204 PRO A O 1
ATOM 1586 N N . GLU A 1 205 ? -11.763 2.204 -20.201 1.00 98.19 205 GLU A N 1
ATOM 1587 C CA . GLU A 1 205 ? -12.584 1.985 -19.001 1.00 98.19 205 GLU A CA 1
ATOM 1588 C C . GLU A 1 205 ? -11.775 1.396 -17.826 1.00 98.19 205 GLU A C 1
ATOM 1590 O O . GLU A 1 205 ? -12.336 1.091 -16.776 1.00 98.19 205 GLU A O 1
ATOM 1595 N N . ASP A 1 206 ? -10.450 1.247 -17.962 1.00 98.31 206 ASP A N 1
ATOM 1596 C CA . ASP A 1 206 ? -9.591 0.766 -16.876 1.00 98.31 206 ASP A CA 1
ATOM 1597 C C . ASP A 1 206 ? -9.038 1.933 -16.048 1.00 98.31 206 ASP A C 1
ATOM 1599 O O . ASP A 1 206 ? -8.122 2.650 -16.461 1.00 98.31 206 ASP A O 1
ATOM 1603 N N . ALA A 1 207 ? -9.577 2.111 -14.841 1.00 98.06 207 ALA A N 1
ATOM 1604 C CA . ALA A 1 207 ? -9.159 3.172 -13.929 1.00 98.06 207 ALA A CA 1
ATOM 1605 C C . ALA A 1 207 ? -7.655 3.119 -13.586 1.00 98.06 207 ALA A C 1
ATOM 1607 O O . ALA A 1 207 ? -7.038 4.169 -13.413 1.00 98.06 207 ALA A O 1
ATOM 1608 N N . GLU A 1 208 ? -7.034 1.932 -13.513 1.00 97.69 208 GLU A N 1
ATOM 1609 C CA . GLU A 1 208 ? -5.604 1.822 -13.177 1.00 97.69 208 GLU A CA 1
ATOM 1610 C C . GLU A 1 208 ? -4.727 2.450 -14.270 1.00 97.69 208 GLU A C 1
ATOM 1612 O O . GLU A 1 208 ? -3.733 3.111 -13.968 1.00 97.69 208 GLU A O 1
ATOM 1617 N N . VAL A 1 209 ? -5.118 2.306 -15.538 1.00 98.56 209 VAL A N 1
ATOM 1618 C CA . VAL A 1 209 ? -4.382 2.866 -16.680 1.00 98.56 209 VAL A CA 1
ATOM 1619 C C . VAL A 1 209 ? -4.393 4.396 -16.644 1.00 98.56 209 VAL A C 1
ATOM 1621 O O . VAL A 1 209 ? -3.341 5.022 -16.796 1.00 98.56 209 VAL A O 1
ATOM 1624 N N . TRP A 1 210 ? -5.549 5.004 -16.367 1.00 98.69 210 TRP A N 1
ATOM 1625 C CA . TRP A 1 210 ? -5.665 6.457 -16.198 1.00 98.69 210 TRP A CA 1
ATOM 1626 C C . TRP A 1 210 ? -4.925 6.961 -14.953 1.00 98.69 210 TRP A C 1
ATOM 1628 O O . TRP A 1 210 ? -4.267 8.006 -15.010 1.00 98.69 210 TRP A O 1
ATOM 1638 N N . ARG A 1 211 ? -4.934 6.194 -13.850 1.00 98.50 211 ARG A N 1
ATOM 1639 C CA . ARG A 1 211 ? -4.153 6.534 -12.650 1.00 98.50 211 ARG A CA 1
ATOM 1640 C C . ARG A 1 211 ? -2.664 6.566 -12.975 1.00 98.50 211 ARG A C 1
ATOM 1642 O O . ARG A 1 211 ? -1.989 7.542 -12.654 1.00 98.50 211 ARG A O 1
ATOM 1649 N N . LEU A 1 212 ? -2.153 5.540 -13.651 1.00 98.50 212 LEU A N 1
ATOM 1650 C CA . LEU A 1 212 ? -0.750 5.465 -14.060 1.00 98.50 212 LEU A CA 1
ATOM 1651 C C . LEU A 1 212 ? -0.375 6.584 -15.045 1.00 98.50 212 LEU A C 1
ATOM 1653 O O . LEU A 1 212 ? 0.717 7.135 -14.943 1.00 98.50 212 LEU A O 1
ATOM 1657 N N . GLN A 1 213 ? -1.277 6.994 -15.942 1.00 98.62 213 GLN A N 1
ATOM 1658 C CA . GLN A 1 213 ? -1.061 8.178 -16.783 1.00 98.62 213 GLN A CA 1
ATOM 1659 C C . GLN A 1 213 ? -0.912 9.459 -15.945 1.00 98.62 213 GLN A C 1
ATOM 1661 O O . GLN A 1 213 ? 0.012 10.240 -16.174 1.00 98.62 213 GLN A O 1
ATOM 1666 N N . SER A 1 214 ? -1.762 9.659 -14.932 1.00 98.38 214 SER A N 1
ATOM 1667 C CA . SER A 1 214 ? -1.631 10.813 -14.031 1.00 98.38 214 SER A CA 1
ATOM 1668 C C . SER A 1 214 ? -0.302 10.803 -13.258 1.00 98.38 214 SER A C 1
ATOM 1670 O O . SER A 1 214 ? 0.343 11.841 -13.114 1.00 98.38 214 SER A O 1
ATOM 1672 N N . GLU A 1 215 ? 0.175 9.627 -12.837 1.00 98.38 215 GLU A N 1
ATOM 1673 C CA . GLU A 1 215 ? 1.479 9.468 -12.181 1.00 98.38 215 GLU A CA 1
ATOM 1674 C C . GLU A 1 215 ? 2.653 9.730 -13.125 1.00 98.38 215 GLU A C 1
ATOM 1676 O O . GLU A 1 215 ? 3.638 10.347 -12.718 1.00 98.38 215 GLU A O 1
ATOM 1681 N N . MET A 1 216 ? 2.544 9.317 -14.390 1.00 98.44 216 MET A N 1
ATOM 1682 C CA . MET A 1 216 ? 3.526 9.638 -15.423 1.00 98.44 216 MET A CA 1
ATOM 1683 C C . MET A 1 216 ? 3.643 11.160 -15.599 1.00 98.44 216 MET A C 1
ATOM 1685 O O . MET A 1 216 ? 4.753 11.688 -15.558 1.00 98.44 216 MET A O 1
ATOM 1689 N N . TYR A 1 217 ? 2.522 11.877 -15.724 1.00 98.50 217 TYR A N 1
ATOM 1690 C CA . TYR A 1 217 ? 2.531 13.340 -15.838 1.00 98.50 217 TYR A CA 1
ATOM 1691 C C . TYR A 1 217 ? 3.079 14.030 -14.582 1.00 98.50 217 TYR A C 1
ATOM 1693 O O . TYR A 1 217 ? 3.864 14.975 -14.688 1.00 98.50 217 TYR A O 1
ATOM 1701 N N . LEU A 1 218 ? 2.761 13.526 -13.384 1.00 97.81 218 LEU A N 1
ATOM 1702 C CA . LEU A 1 218 ? 3.386 13.998 -12.145 1.00 97.81 218 LEU A CA 1
ATOM 1703 C C . LEU A 1 218 ? 4.910 13.816 -12.153 1.00 97.81 218 LEU A C 1
ATOM 1705 O O . LEU A 1 218 ? 5.629 14.730 -11.748 1.00 97.81 218 LEU A O 1
ATOM 1709 N N . ALA A 1 219 ? 5.406 12.665 -12.619 1.00 96.19 219 ALA A N 1
ATOM 1710 C CA . ALA A 1 219 ? 6.840 12.398 -12.736 1.00 96.19 219 ALA A CA 1
ATOM 1711 C C . ALA A 1 219 ? 7.527 13.345 -13.737 1.00 96.19 219 ALA A C 1
ATOM 1713 O O . ALA A 1 219 ? 8.675 13.732 -13.528 1.00 96.19 219 ALA A O 1
ATOM 1714 N N . MET A 1 220 ? 6.804 13.780 -14.773 1.00 96.81 220 MET A N 1
ATOM 1715 C CA . MET A 1 220 ? 7.248 14.792 -15.740 1.00 96.81 220 MET A CA 1
ATOM 1716 C C . MET A 1 220 ? 7.150 16.234 -15.217 1.00 96.81 220 MET A C 1
ATOM 1718 O O . MET A 1 220 ? 7.560 17.161 -15.913 1.00 96.81 220 MET A O 1
ATOM 1722 N N . GLY A 1 221 ? 6.608 16.449 -14.013 1.00 95.75 221 GLY A N 1
ATOM 1723 C CA . GLY A 1 221 ? 6.390 17.786 -13.459 1.00 95.75 221 GLY A CA 1
ATOM 1724 C C . GLY A 1 221 ? 5.222 18.541 -14.103 1.00 95.75 221 GLY A C 1
ATOM 1725 O O . GLY A 1 221 ? 5.216 19.768 -14.074 1.00 95.75 221 GLY A O 1
ATOM 1726 N N . GLN A 1 222 ? 4.242 17.826 -14.665 1.00 97.06 222 GLN A N 1
ATOM 1727 C CA . GLN A 1 222 ? 3.072 18.372 -15.363 1.00 97.06 222 GLN A CA 1
ATOM 1728 C C . GLN A 1 222 ? 1.770 18.095 -14.580 1.00 97.06 222 GLN A C 1
ATOM 1730 O O . GLN A 1 222 ? 0.968 17.243 -14.969 1.00 97.06 222 GLN A O 1
ATOM 1735 N N . PRO A 1 223 ? 1.529 18.767 -13.438 1.00 97.31 223 PRO A N 1
ATOM 1736 C CA . PRO A 1 223 ? 0.361 18.489 -12.598 1.00 97.31 223 PRO A CA 1
ATOM 1737 C C . PRO A 1 223 ? -0.979 18.888 -13.245 1.00 97.31 223 PRO A C 1
ATOM 1739 O O . PRO A 1 223 ? -2.014 18.314 -12.903 1.00 97.31 223 PRO A O 1
ATOM 1742 N N . GLN A 1 224 ? -0.985 19.826 -14.197 1.00 96.00 224 GLN A N 1
ATOM 1743 C CA . GLN A 1 224 ? -2.190 20.186 -14.952 1.00 96.00 224 GLN A CA 1
ATOM 1744 C C . GLN A 1 224 ? -2.655 19.023 -15.842 1.00 96.00 224 GLN A C 1
ATOM 1746 O O . GLN A 1 224 ? -3.808 18.610 -15.742 1.00 96.00 224 GLN A O 1
ATOM 1751 N N . ASP A 1 225 ? -1.752 18.423 -16.624 1.00 95.25 225 ASP A N 1
ATOM 1752 C CA . ASP A 1 225 ? -2.064 17.256 -17.466 1.00 95.25 225 ASP A CA 1
ATOM 1753 C C . ASP A 1 225 ? -2.450 16.029 -16.618 1.00 95.25 225 ASP A C 1
ATOM 1755 O O . ASP A 1 225 ? -3.374 15.276 -16.946 1.00 95.25 225 ASP A O 1
ATOM 1759 N N . ALA A 1 226 ? -1.797 15.866 -15.461 1.00 98.06 226 ALA A N 1
ATOM 1760 C CA . ALA A 1 226 ? -2.139 14.823 -14.500 1.00 98.06 226 ALA A CA 1
ATOM 1761 C C . ALA A 1 226 ? -3.583 14.948 -13.980 1.00 98.06 226 ALA A C 1
ATOM 1763 O O . ALA A 1 226 ? -4.232 13.928 -13.736 1.00 98.06 226 ALA A O 1
ATOM 1764 N N . SER A 1 227 ? -4.101 16.175 -13.835 1.00 97.12 227 SER A N 1
ATOM 1765 C CA . SER A 1 227 ? -5.445 16.434 -13.299 1.00 97.12 227 SER A CA 1
ATOM 1766 C C . SER A 1 227 ? -6.538 15.815 -14.171 1.00 97.12 227 SER A C 1
ATOM 1768 O O . SER A 1 227 ? -7.387 15.102 -13.644 1.00 97.12 227 SER A O 1
ATOM 1770 N N . ALA A 1 228 ? -6.469 15.973 -15.498 1.00 94.88 228 ALA A N 1
ATOM 1771 C CA . ALA A 1 228 ? -7.457 15.399 -16.420 1.00 94.88 228 ALA A CA 1
ATOM 1772 C C . ALA A 1 228 ? -7.506 13.859 -16.343 1.00 94.88 228 ALA A C 1
ATOM 1774 O O . ALA A 1 228 ? -8.575 13.244 -16.324 1.00 94.88 228 ALA A O 1
ATOM 1775 N N . SER A 1 229 ? -6.335 13.228 -16.231 1.00 97.56 229 SER A N 1
ATOM 1776 C CA . SER A 1 229 ? -6.211 11.770 -16.087 1.00 97.56 229 SER A CA 1
ATOM 1777 C C . SER A 1 229 ? -6.741 11.286 -14.728 1.00 97.56 229 SER A C 1
ATOM 1779 O O . SER A 1 229 ? -7.397 10.246 -14.627 1.00 97.56 229 SER A O 1
ATOM 1781 N N . SER A 1 230 ? -6.506 12.069 -13.673 1.00 97.50 230 SER A N 1
ATOM 1782 C CA . SER A 1 230 ? -7.023 11.806 -12.328 1.00 97.50 230 SER A CA 1
ATOM 1783 C C . SER A 1 230 ? -8.549 11.925 -12.262 1.00 97.50 230 SER A C 1
ATOM 1785 O O . SER A 1 230 ? -9.214 11.040 -11.725 1.00 97.50 230 SER A O 1
ATOM 1787 N N . GLU A 1 231 ? -9.138 12.941 -12.900 1.00 97.31 231 GLU A N 1
ATOM 1788 C CA . GLU A 1 231 ? -10.595 13.077 -13.014 1.00 97.31 231 GLU A CA 1
ATOM 1789 C C . GLU A 1 231 ? -11.227 11.875 -13.720 1.00 97.31 231 GLU A C 1
ATOM 1791 O O . GLU A 1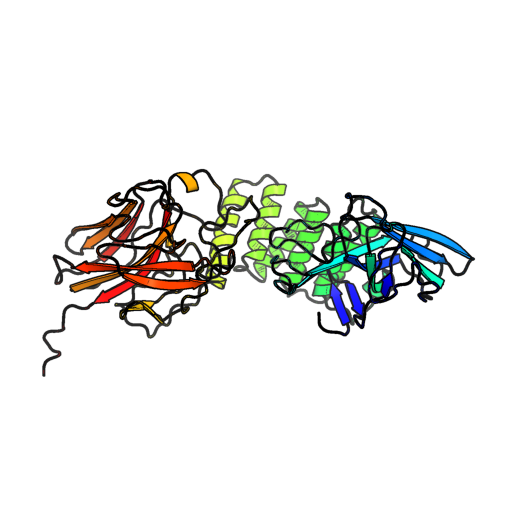 231 ? -12.248 11.352 -13.268 1.00 97.31 231 GLU A O 1
ATOM 1796 N N . ARG A 1 232 ? -10.617 11.394 -14.812 1.00 97.75 232 ARG A N 1
ATOM 1797 C CA . ARG A 1 232 ? -11.092 10.189 -15.503 1.00 97.75 232 ARG A CA 1
ATOM 1798 C C . ARG A 1 232 ? -10.989 8.951 -14.611 1.00 97.75 232 ARG A C 1
ATOM 1800 O O . ARG A 1 232 ? -11.939 8.174 -14.556 1.00 97.75 232 ARG A O 1
ATOM 1807 N N . THR A 1 233 ? -9.894 8.810 -13.867 1.00 98.25 233 THR A N 1
ATOM 1808 C CA . THR A 1 233 ? -9.711 7.732 -12.882 1.00 98.25 233 THR A CA 1
ATOM 1809 C C . THR A 1 233 ? -10.830 7.734 -11.839 1.00 98.25 233 THR A C 1
ATOM 1811 O O . THR A 1 233 ? -11.437 6.697 -11.588 1.00 98.25 233 THR A O 1
ATOM 1814 N N . LEU A 1 234 ? -11.141 8.895 -11.257 1.00 97.75 234 LEU A N 1
ATOM 1815 C CA . LEU A 1 234 ? -12.153 9.031 -10.204 1.00 97.75 234 LEU A CA 1
ATOM 1816 C C . LEU A 1 234 ? -13.587 8.897 -10.724 1.00 97.75 234 LEU A C 1
ATOM 1818 O O . LEU A 1 234 ? -14.453 8.451 -9.979 1.00 97.75 234 LEU A O 1
ATOM 1822 N N . LYS A 1 235 ? -13.848 9.215 -11.998 1.00 98.06 235 LYS A N 1
ATOM 1823 C CA . LYS A 1 235 ? -15.130 8.889 -12.649 1.00 98.06 235 LYS A CA 1
ATOM 1824 C C . LYS A 1 235 ? -15.343 7.378 -12.757 1.00 98.06 235 LYS A C 1
ATOM 1826 O O . LYS A 1 235 ? -16.459 6.915 -12.554 1.00 98.06 235 LYS A O 1
ATOM 1831 N N . LEU A 1 236 ? -14.287 6.624 -13.069 1.00 98.00 236 LEU A N 1
ATOM 1832 C CA . LEU A 1 236 ? -14.339 5.163 -13.205 1.00 98.00 236 LEU A CA 1
ATOM 1833 C C . LEU A 1 236 ? -14.309 4.441 -11.847 1.00 98.00 236 LEU A C 1
ATOM 1835 O O . LEU A 1 236 ? -14.933 3.396 -11.689 1.00 98.00 236 LEU A O 1
ATOM 1839 N N . ALA A 1 237 ? -13.591 4.990 -10.864 1.00 96.62 237 ALA A N 1
ATOM 1840 C CA . ALA A 1 237 ? -13.400 4.389 -9.545 1.00 96.62 237 ALA A CA 1
ATOM 1841 C C . ALA A 1 237 ? -13.478 5.444 -8.415 1.00 96.62 237 ALA A C 1
ATOM 1843 O O . ALA A 1 237 ? -12.457 5.762 -7.795 1.00 96.62 237 ALA A O 1
ATOM 1844 N N . PRO A 1 238 ? -14.679 5.976 -8.106 1.00 95.25 238 PRO A N 1
ATOM 1845 C CA . PRO A 1 238 ? -14.854 7.090 -7.161 1.00 95.25 238 PRO A CA 1
ATOM 1846 C C . PRO A 1 238 ? -14.488 6.750 -5.710 1.00 95.25 238 PRO A C 1
ATOM 1848 O O . PRO A 1 238 ? -14.144 7.635 -4.930 1.00 95.25 238 PRO A O 1
ATOM 1851 N N . GLU A 1 239 ? -14.531 5.468 -5.339 1.00 93.38 239 GLU A N 1
ATOM 1852 C CA . GLU A 1 239 ? -14.145 4.983 -4.008 1.00 93.38 239 GLU A CA 1
ATOM 1853 C C . GLU A 1 239 ? -12.708 4.424 -3.963 1.00 93.38 239 GLU A C 1
ATOM 1855 O O . GLU A 1 239 ? -12.323 3.772 -2.994 1.00 93.38 239 GLU A O 1
ATOM 1860 N N . SER A 1 240 ? -11.883 4.654 -4.992 1.00 95.38 240 SER A N 1
ATOM 1861 C CA . SER A 1 240 ? -10.492 4.189 -4.983 1.00 95.38 240 SER A CA 1
ATOM 1862 C C . SER A 1 240 ? -9.612 5.082 -4.108 1.00 95.38 240 SER A C 1
ATOM 1864 O O . SER A 1 240 ? -9.297 6.222 -4.457 1.00 95.38 240 SER A O 1
ATOM 1866 N N . GLY A 1 241 ? -9.157 4.538 -2.976 1.00 94.62 241 GLY A N 1
ATOM 1867 C CA . GLY A 1 241 ? -8.208 5.214 -2.088 1.00 94.62 241 GLY A CA 1
ATOM 1868 C C . GLY A 1 241 ? -6.896 5.594 -2.786 1.00 94.62 241 GLY A C 1
ATOM 1869 O O . GLY A 1 241 ? -6.375 6.683 -2.549 1.00 94.62 241 GLY A O 1
ATOM 1870 N N . GLU A 1 242 ? -6.394 4.747 -3.693 1.00 93.06 242 GLU A N 1
ATOM 1871 C CA . GLU A 1 242 ? -5.194 5.040 -4.490 1.00 93.06 242 GLU A CA 1
ATOM 1872 C C . GLU A 1 242 ? -5.415 6.205 -5.459 1.00 93.06 242 GLU A C 1
ATOM 1874 O O . GLU A 1 242 ? -4.558 7.080 -5.564 1.00 93.06 242 GLU A O 1
ATOM 1879 N N . ALA A 1 243 ? -6.565 6.246 -6.142 1.00 96.31 243 ALA A N 1
ATOM 1880 C CA . ALA A 1 243 ? -6.895 7.333 -7.062 1.00 96.31 243 ALA A CA 1
ATOM 1881 C C . ALA A 1 243 ? -6.999 8.676 -6.329 1.00 96.31 243 ALA A C 1
ATOM 1883 O O . ALA A 1 243 ? -6.399 9.662 -6.754 1.00 96.31 243 ALA A O 1
ATOM 1884 N N . LEU A 1 244 ? -7.689 8.695 -5.184 1.00 97.69 244 LEU A N 1
ATOM 1885 C CA . LEU A 1 244 ? -7.803 9.882 -4.335 1.00 97.69 244 LEU A CA 1
ATOM 1886 C C . LEU A 1 244 ? -6.435 10.318 -3.788 1.00 97.69 244 LEU A C 1
ATOM 1888 O O . LEU A 1 244 ? -6.152 11.509 -3.714 1.00 97.69 244 LEU A O 1
ATOM 1892 N N . TYR A 1 245 ? -5.548 9.379 -3.449 1.00 95.06 245 TYR A N 1
ATOM 1893 C CA . TYR A 1 245 ? -4.188 9.718 -3.022 1.00 95.06 245 TYR A CA 1
ATOM 1894 C C . TYR A 1 245 ? -3.347 10.316 -4.160 1.00 95.06 245 TYR A C 1
ATOM 1896 O O . TYR A 1 245 ? -2.573 11.247 -3.944 1.00 95.06 245 TYR A O 1
ATOM 1904 N N . THR A 1 246 ? -3.506 9.833 -5.392 1.00 97.06 246 THR A N 1
ATOM 1905 C CA . THR A 1 246 ? -2.853 10.450 -6.552 1.00 97.06 246 THR A CA 1
ATOM 1906 C C . THR A 1 246 ? -3.429 11.836 -6.851 1.00 97.06 246 THR A C 1
ATOM 1908 O O . THR A 1 246 ? -2.658 12.763 -7.097 1.00 97.06 246 THR A O 1
ATOM 1911 N N . GLN A 1 247 ? -4.747 12.030 -6.730 1.00 97.88 247 GLN A N 1
ATOM 1912 C CA . GLN A 1 247 ? -5.372 13.356 -6.806 1.00 97.88 247 GLN A CA 1
ATOM 1913 C C . GLN A 1 247 ? -4.827 14.307 -5.734 1.00 97.88 247 GLN A C 1
ATOM 1915 O O . GLN A 1 247 ? -4.481 15.443 -6.042 1.00 97.88 247 GLN A O 1
ATOM 1920 N N . GLU A 1 248 ? -4.684 13.842 -4.496 1.00 96.94 248 GLU A N 1
ATOM 1921 C CA . GLU A 1 248 ? -4.092 14.616 -3.404 1.00 96.94 248 GLU A CA 1
ATOM 1922 C C . GLU A 1 248 ? -2.683 15.112 -3.753 1.00 96.94 248 GLU A C 1
ATOM 1924 O O . GLU A 1 248 ? -2.403 16.305 -3.618 1.00 96.94 248 GLU A O 1
ATOM 1929 N N . LYS A 1 249 ? -1.819 14.244 -4.295 1.00 96.31 249 LYS A N 1
ATOM 1930 C CA . LYS A 1 249 ? -0.477 14.640 -4.755 1.00 96.31 249 LYS A CA 1
ATOM 1931 C C . LYS A 1 249 ? -0.526 15.712 -5.842 1.00 96.31 249 LYS A C 1
ATOM 1933 O O . LYS A 1 249 ? 0.305 16.621 -5.832 1.00 96.31 249 LYS A O 1
ATOM 1938 N N . ILE A 1 250 ? -1.473 15.603 -6.776 1.00 98.12 250 ILE A N 1
ATOM 1939 C CA . ILE A 1 250 ? -1.680 16.594 -7.840 1.00 98.12 250 ILE A CA 1
ATOM 1940 C C . ILE A 1 250 ? -2.065 17.944 -7.230 1.00 98.12 250 ILE A C 1
ATOM 1942 O O . ILE A 1 250 ? -1.412 18.944 -7.518 1.00 98.12 250 ILE A O 1
ATOM 1946 N N . LEU A 1 251 ? -3.044 17.967 -6.325 1.00 97.88 251 LEU A N 1
ATOM 1947 C CA . LEU A 1 251 ? -3.503 19.184 -5.648 1.00 97.88 251 LEU A CA 1
ATOM 1948 C C . LEU A 1 251 ? -2.380 19.863 -4.853 1.00 97.88 251 LEU A C 1
ATOM 1950 O O . LEU A 1 251 ? -2.219 21.081 -4.933 1.00 97.88 251 LEU A O 1
ATOM 1954 N N . VAL A 1 252 ? -1.543 19.083 -4.156 1.00 96.31 252 VAL A N 1
ATOM 1955 C CA . VAL A 1 252 ? -0.345 19.604 -3.474 1.00 96.31 252 VAL A CA 1
ATOM 1956 C C . VAL A 1 252 ? 0.609 20.270 -4.468 1.00 96.31 252 VAL A C 1
ATOM 1958 O O . VAL A 1 252 ? 1.101 21.365 -4.202 1.00 96.31 252 VAL A O 1
ATOM 1961 N N . LYS A 1 253 ? 0.866 19.650 -5.629 1.00 96.88 253 LYS A N 1
ATOM 1962 C CA . LYS A 1 253 ? 1.733 20.224 -6.676 1.00 96.88 253 LYS A CA 1
ATOM 1963 C C . LYS A 1 253 ? 1.144 21.473 -7.333 1.00 96.88 253 LYS A C 1
ATOM 1965 O O . LYS A 1 253 ? 1.911 22.301 -7.815 1.00 96.88 253 LYS A O 1
ATOM 1970 N N . LEU A 1 254 ? -0.179 21.620 -7.321 1.00 97.06 254 LEU A 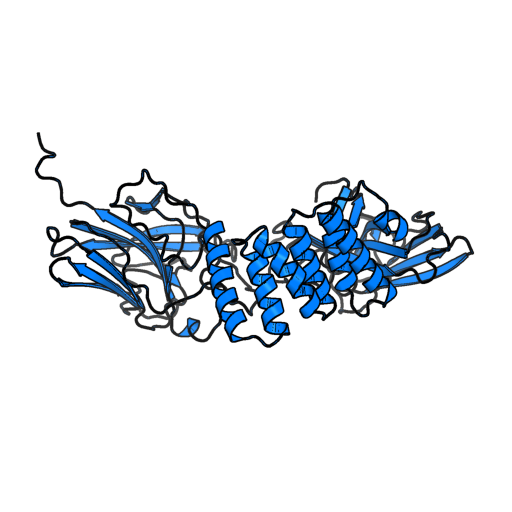N 1
ATOM 1971 C CA . LEU A 1 254 ? -0.893 22.812 -7.783 1.00 97.06 254 LEU A CA 1
ATOM 1972 C C . LEU A 1 254 ? -1.021 23.906 -6.706 1.00 97.06 254 LEU A C 1
ATOM 1974 O O . LEU A 1 254 ? -1.528 24.984 -7.002 1.00 97.06 254 LEU A O 1
ATOM 1978 N N . GLY A 1 255 ? -0.585 23.654 -5.466 1.00 96.62 255 GLY A N 1
ATOM 1979 C CA . GLY A 1 255 ? -0.710 24.602 -4.352 1.00 96.62 255 GLY A CA 1
ATOM 1980 C C . GLY A 1 255 ? -2.115 24.689 -3.738 1.00 96.62 255 GLY A C 1
ATOM 1981 O O . GLY A 1 255 ? -2.378 25.580 -2.933 1.00 96.62 255 GLY A O 1
ATOM 1982 N N . GLN A 1 256 ? -3.019 23.766 -4.076 1.00 97.12 256 GLN A N 1
ATOM 1983 C CA . GLN A 1 256 ? -4.403 23.725 -3.588 1.00 97.12 256 GLN A CA 1
ATOM 1984 C C . GLN A 1 256 ? -4.503 22.953 -2.262 1.00 97.12 256 GLN A C 1
ATOM 1986 O O . GLN A 1 256 ? -5.099 21.878 -2.176 1.00 97.12 256 GLN A O 1
ATOM 1991 N N . THR A 1 257 ? -3.880 23.498 -1.218 1.00 95.25 257 THR A N 1
ATOM 1992 C CA . THR A 1 257 ? -3.649 22.800 0.060 1.00 95.25 257 THR A CA 1
ATOM 1993 C C . THR A 1 257 ? -4.934 22.383 0.785 1.00 95.25 257 THR A C 1
ATOM 1995 O O . THR A 1 257 ? -5.012 21.257 1.272 1.00 95.25 257 THR A O 1
ATOM 1998 N N . ASP A 1 258 ? -5.959 23.239 0.832 1.00 95.75 258 ASP A N 1
ATOM 1999 C CA . ASP A 1 258 ? -7.196 22.940 1.574 1.00 95.75 258 ASP A CA 1
ATOM 2000 C C . ASP A 1 258 ? -7.996 21.795 0.941 1.00 95.75 258 ASP A C 1
ATOM 2002 O O . ASP A 1 258 ? -8.511 20.918 1.640 1.00 95.75 258 ASP A O 1
ATOM 2006 N N . GLU A 1 259 ? -8.073 21.766 -0.393 1.00 96.06 259 GLU A N 1
ATOM 2007 C CA . GLU A 1 259 ? -8.681 20.650 -1.123 1.00 96.06 259 GLU A CA 1
ATOM 2008 C C . GLU A 1 259 ? -7.839 19.383 -0.954 1.00 96.06 259 GLU A C 1
ATOM 2010 O O . GLU A 1 259 ? -8.385 18.320 -0.665 1.00 96.06 259 GLU A O 1
ATOM 2015 N N . ALA A 1 260 ? -6.506 19.490 -1.028 1.00 96.31 260 ALA A N 1
ATOM 2016 C CA . ALA A 1 260 ? -5.619 18.350 -0.813 1.00 96.31 260 ALA A CA 1
ATOM 2017 C C . ALA A 1 260 ? -5.847 17.701 0.561 1.00 96.31 260 ALA A C 1
ATOM 2019 O O . ALA A 1 260 ? -5.924 16.478 0.651 1.00 96.31 260 ALA A O 1
ATOM 2020 N N . LEU A 1 261 ? -6.022 18.488 1.630 1.00 93.00 261 LEU A N 1
ATOM 2021 C CA . LEU A 1 261 ? -6.316 17.962 2.969 1.00 93.00 261 LEU A CA 1
ATOM 2022 C C . LEU A 1 261 ? -7.672 17.243 3.039 1.00 93.00 261 LEU A C 1
ATOM 2024 O O . LEU A 1 261 ? -7.761 16.176 3.657 1.00 93.00 261 LEU A O 1
ATOM 2028 N N . ARG A 1 262 ? -8.710 17.776 2.380 1.00 94.88 262 ARG A N 1
ATOM 2029 C CA . ARG A 1 262 ? -10.027 17.120 2.295 1.00 94.88 262 ARG A CA 1
ATOM 2030 C C . ARG A 1 262 ? -9.949 15.798 1.534 1.00 94.88 262 ARG A C 1
ATOM 2032 O O . ARG A 1 262 ? -10.363 14.763 2.064 1.00 94.88 262 ARG A O 1
ATOM 2039 N N . ILE A 1 263 ? -9.344 15.810 0.348 1.00 96.00 263 ILE A N 1
ATOM 2040 C CA . ILE A 1 263 ? -9.146 14.609 -0.470 1.00 96.00 263 ILE A CA 1
ATOM 2041 C C . ILE A 1 263 ? -8.269 13.590 0.257 1.00 96.00 263 ILE A C 1
ATOM 2043 O O . ILE A 1 263 ? -8.564 12.399 0.225 1.00 96.00 263 ILE A O 1
ATOM 2047 N N . ARG A 1 264 ? -7.253 14.025 1.009 1.00 92.75 264 ARG A N 1
ATOM 2048 C CA . ARG A 1 264 ? -6.427 13.136 1.835 1.00 92.75 264 ARG A CA 1
ATOM 2049 C C . ARG A 1 264 ? -7.254 12.383 2.876 1.00 92.75 264 ARG A C 1
ATOM 2051 O O . ARG A 1 264 ? -7.072 11.176 3.052 1.00 92.75 264 ARG A O 1
ATOM 2058 N N . ALA A 1 265 ? -8.147 13.078 3.581 1.00 91.75 265 ALA A N 1
ATOM 2059 C CA . ALA A 1 265 ? -9.029 12.456 4.566 1.00 91.75 265 ALA A CA 1
ATOM 2060 C C . ALA A 1 265 ? -9.988 11.453 3.901 1.00 91.75 265 ALA A C 1
ATOM 2062 O O . ALA A 1 265 ? -10.163 10.336 4.398 1.00 91.75 265 ALA A O 1
ATOM 2063 N N . GLN A 1 266 ? -10.541 11.805 2.737 1.00 94.62 266 GLN A N 1
ATOM 2064 C CA . GLN A 1 266 ? -11.391 10.912 1.950 1.00 94.62 266 GLN A CA 1
ATOM 2065 C C . GLN A 1 266 ? -10.627 9.676 1.450 1.00 94.62 266 GLN A C 1
ATOM 2067 O O . GLN A 1 266 ? -11.105 8.555 1.623 1.00 94.62 266 GLN A O 1
ATOM 2072 N N . ALA A 1 267 ? -9.418 9.856 0.908 1.00 95.12 267 ALA A N 1
ATOM 2073 C CA . ALA A 1 267 ? -8.537 8.778 0.461 1.00 95.12 267 ALA A CA 1
ATOM 2074 C C . ALA A 1 267 ? -8.269 7.787 1.594 1.00 95.12 267 ALA A C 1
ATOM 2076 O O . ALA A 1 267 ? -8.363 6.571 1.407 1.00 95.12 267 ALA A O 1
ATOM 2077 N N . ARG A 1 268 ? -7.994 8.303 2.800 1.00 92.75 268 ARG A N 1
ATOM 2078 C CA . ARG A 1 268 ? -7.779 7.466 3.979 1.00 92.75 268 ARG A CA 1
ATOM 2079 C C . ARG A 1 268 ? -9.039 6.694 4.368 1.00 92.75 268 ARG A C 1
ATOM 2081 O O . ARG A 1 268 ? -8.937 5.495 4.616 1.00 92.75 268 ARG A O 1
ATOM 2088 N N . LYS A 1 269 ? -10.208 7.340 4.372 1.00 93.50 269 LYS A N 1
ATOM 2089 C CA . LYS A 1 269 ? -11.494 6.682 4.652 1.00 93.50 269 LYS A CA 1
ATOM 2090 C C . LYS A 1 269 ? -11.773 5.542 3.668 1.00 93.50 269 LYS A C 1
ATOM 2092 O O . LYS A 1 269 ? -12.130 4.450 4.097 1.00 93.50 269 LYS A O 1
ATOM 2097 N N . MET A 1 270 ? -11.580 5.772 2.369 1.00 95.06 270 MET A N 1
ATOM 2098 C CA . MET A 1 270 ? -11.806 4.755 1.334 1.00 95.06 270 MET A CA 1
ATOM 2099 C C . MET A 1 270 ? -10.789 3.612 1.407 1.00 95.06 270 MET A C 1
ATOM 2101 O O . MET A 1 270 ? -11.164 2.445 1.330 1.00 95.06 270 MET A O 1
ATOM 2105 N N . THR A 1 271 ? -9.514 3.932 1.650 1.00 94.12 271 THR A N 1
ATOM 2106 C CA . THR A 1 271 ? -8.467 2.920 1.862 1.00 94.12 271 THR A CA 1
ATOM 2107 C C . THR A 1 271 ? -8.796 2.032 3.058 1.00 94.12 271 THR A C 1
ATOM 2109 O O . THR A 1 271 ? -8.641 0.818 2.983 1.00 94.12 271 THR A O 1
ATOM 2112 N N . LEU A 1 272 ? -9.263 2.628 4.159 1.00 94.81 272 LEU A N 1
ATOM 2113 C CA . LEU A 1 272 ? -9.647 1.881 5.350 1.00 94.81 272 LEU A CA 1
ATOM 2114 C C . LEU A 1 272 ? -10.894 1.024 5.099 1.00 94.81 272 LEU A C 1
ATOM 2116 O O . LEU A 1 272 ? -10.886 -0.148 5.449 1.00 94.81 272 LEU A O 1
ATOM 2120 N N . LYS A 1 273 ? -11.921 1.558 4.423 1.00 93.88 273 LYS A N 1
ATOM 2121 C CA . LYS A 1 273 ? -13.136 0.810 4.049 1.00 93.88 273 LYS A CA 1
ATOM 2122 C C . LYS A 1 273 ? -12.807 -0.489 3.302 1.00 93.88 273 LYS A C 1
ATOM 2124 O O . LYS A 1 273 ? -13.424 -1.505 3.580 1.00 93.88 273 LYS A O 1
ATOM 2129 N N . GLY A 1 274 ? -11.826 -0.467 2.395 1.00 92.56 274 GLY A N 1
ATOM 2130 C CA . GLY A 1 274 ? -11.388 -1.661 1.661 1.00 92.56 274 GLY A CA 1
ATOM 2131 C C . GLY A 1 274 ? -10.533 -2.650 2.467 1.00 92.56 274 GLY A C 1
ATOM 2132 O O . GLY A 1 274 ? -10.325 -3.768 2.008 1.00 92.56 274 GLY A O 1
ATOM 2133 N N . ARG A 1 275 ? -10.021 -2.252 3.640 1.00 93.56 275 ARG A N 1
ATOM 2134 C CA . ARG A 1 275 ? -9.195 -3.091 4.534 1.00 93.56 275 ARG A CA 1
ATOM 2135 C C . ARG A 1 275 ? -9.971 -3.692 5.704 1.00 93.56 275 ARG A C 1
ATOM 2137 O O . ARG A 1 275 ? -9.453 -4.588 6.358 1.00 93.56 275 ARG A O 1
ATOM 2144 N N . ILE A 1 276 ? -11.153 -3.163 6.004 1.00 95.69 276 ILE A N 1
ATOM 2145 C CA . ILE A 1 276 ? -12.006 -3.626 7.097 1.00 95.69 276 ILE A CA 1
ATOM 2146 C C . ILE A 1 276 ? -13.045 -4.582 6.523 1.00 95.69 276 ILE A C 1
ATOM 2148 O O . ILE A 1 276 ? -13.801 -4.214 5.622 1.00 95.69 276 ILE A O 1
ATOM 2152 N N . THR A 1 277 ? -13.123 -5.786 7.078 1.00 94.56 277 THR A N 1
ATOM 2153 C CA . THR A 1 277 ? -14.165 -6.741 6.707 1.00 94.56 277 THR A CA 1
ATOM 2154 C C . THR A 1 277 ? -15.552 -6.172 7.047 1.00 94.56 277 THR A C 1
ATOM 2156 O O . THR A 1 277 ? -15.751 -5.608 8.133 1.00 94.56 277 THR A O 1
ATOM 2159 N N . PRO A 1 278 ? -16.540 -6.251 6.134 1.00 96.12 278 PRO A N 1
ATOM 2160 C CA . PRO A 1 278 ? -17.903 -5.827 6.433 1.00 96.12 278 PRO A CA 1
ATOM 2161 C C . PRO A 1 278 ? -18.483 -6.593 7.624 1.00 96.12 278 PRO A C 1
ATOM 2163 O O . PRO A 1 278 ? -18.225 -7.782 7.790 1.00 96.12 278 PRO A O 1
ATOM 2166 N N . ARG A 1 279 ? -19.301 -5.922 8.443 1.00 96.12 279 ARG A N 1
ATOM 2167 C CA . ARG A 1 279 ? -19.991 -6.582 9.555 1.00 96.12 279 ARG A CA 1
ATOM 2168 C C . ARG A 1 279 ? -20.902 -7.694 9.033 1.00 96.12 279 ARG A C 1
ATOM 2170 O O . ARG A 1 279 ? -21.713 -7.454 8.135 1.00 96.12 279 ARG A O 1
ATOM 2177 N N . ASP A 1 280 ? -20.836 -8.866 9.655 1.00 96.94 280 ASP A N 1
ATOM 2178 C CA . ASP A 1 280 ? -21.845 -9.903 9.463 1.00 96.94 280 ASP A CA 1
ATOM 2179 C C . ASP A 1 280 ? -23.190 -9.430 10.038 1.00 96.94 280 ASP A C 1
ATOM 2181 O O . ASP A 1 280 ? -23.337 -9.176 11.235 1.00 96.94 280 ASP A O 1
ATOM 2185 N N . LYS A 1 281 ? -24.183 -9.292 9.157 1.00 95.94 281 LYS A N 1
ATOM 2186 C CA . LYS A 1 281 ? -25.522 -8.791 9.493 1.00 95.94 281 LYS A CA 1
ATOM 2187 C C . LYS A 1 281 ? -26.317 -9.746 10.387 1.00 95.94 281 LYS A C 1
ATOM 2189 O O . LYS A 1 281 ? -27.321 -9.322 10.948 1.00 95.94 281 LYS A O 1
ATOM 2194 N N . SER A 1 282 ? -25.898 -11.006 10.502 1.00 96.81 282 SER A N 1
ATOM 2195 C CA . SER A 1 282 ? -26.519 -11.990 11.391 1.00 96.81 282 SER A CA 1
ATOM 2196 C C . SER A 1 282 ? -26.064 -11.854 12.848 1.00 96.81 282 SER A C 1
ATOM 2198 O O . SER A 1 282 ? -26.702 -12.415 13.741 1.00 96.81 282 SER A O 1
ATOM 2200 N N . LEU A 1 283 ? -24.990 -11.093 13.108 1.00 96.06 283 LEU A N 1
ATOM 2201 C CA . LEU A 1 283 ? -24.467 -10.913 14.458 1.00 96.06 283 LEU A CA 1
ATOM 2202 C C . LEU A 1 283 ? -25.464 -10.157 15.348 1.00 96.06 283 LEU A C 1
ATOM 2204 O O . LEU A 1 283 ? -25.856 -9.033 15.009 1.00 96.06 283 LEU A O 1
ATOM 2208 N N . PRO A 1 284 ? -25.807 -10.710 16.526 1.00 96.12 284 PRO A N 1
ATOM 2209 C CA . PRO A 1 284 ? -26.663 -10.044 17.497 1.00 96.12 284 PRO A CA 1
ATOM 2210 C C . PRO A 1 284 ? -26.179 -8.641 17.882 1.00 96.12 284 PRO A C 1
ATOM 2212 O O . PRO A 1 284 ? -24.978 -8.363 17.933 1.00 96.12 284 PRO A O 1
ATOM 2215 N N . ALA A 1 285 ? -27.124 -7.776 18.250 1.00 95.69 285 ALA A N 1
ATOM 2216 C CA . ALA A 1 285 ? -26.848 -6.390 18.629 1.00 95.69 285 ALA A CA 1
ATOM 2217 C C . ALA A 1 285 ? -25.947 -6.253 19.875 1.00 95.69 285 ALA A C 1
ATOM 2219 O O . ALA A 1 285 ? -25.298 -5.222 20.045 1.00 95.69 285 ALA A O 1
ATOM 2220 N N . HIS A 1 286 ? -25.846 -7.286 20.721 1.00 96.38 286 HIS A N 1
ATOM 2221 C CA . HIS A 1 286 ? -24.960 -7.267 21.888 1.00 96.38 286 HIS A CA 1
ATOM 2222 C C . HIS A 1 286 ? -23.466 -7.285 21.520 1.00 96.38 286 HIS A C 1
ATOM 2224 O O . HIS A 1 286 ? -22.639 -6.930 22.360 1.00 96.38 286 HIS A O 1
ATOM 2230 N N . PHE A 1 287 ? -23.101 -7.649 20.284 1.00 97.94 287 PHE A N 1
ATOM 2231 C CA . PHE A 1 287 ? -21.785 -7.350 19.717 1.00 97.94 287 PHE A CA 1
ATOM 2232 C C . PHE A 1 287 ? -21.835 -5.951 19.108 1.00 97.94 287 PHE A C 1
ATOM 2234 O O . PHE A 1 287 ? -22.369 -5.782 18.015 1.00 97.94 287 PHE A O 1
ATOM 2241 N N . ILE A 1 288 ? -21.303 -4.943 19.791 1.00 98.25 288 ILE A N 1
ATOM 2242 C CA . ILE A 1 288 ? -21.444 -3.550 19.352 1.00 98.25 288 ILE A CA 1
ATOM 2243 C C . ILE A 1 288 ? -20.727 -3.326 18.019 1.00 98.25 288 ILE A C 1
ATOM 2245 O O . ILE A 1 288 ? -19.574 -3.722 17.850 1.00 98.25 288 ILE A O 1
ATOM 2249 N N . ASP A 1 289 ? -21.408 -2.682 17.072 1.00 97.88 289 ASP A N 1
ATOM 2250 C CA . ASP A 1 289 ? -20.833 -2.358 15.771 1.00 97.88 289 ASP A CA 1
ATOM 2251 C C . ASP A 1 289 ? -19.933 -1.118 15.854 1.00 97.88 289 ASP A C 1
ATOM 2253 O O . ASP A 1 289 ? -20.398 -0.000 16.067 1.00 97.88 289 ASP A O 1
ATOM 2257 N N . LEU A 1 290 ? -18.632 -1.322 15.649 1.00 97.94 290 LEU A N 1
ATOM 2258 C CA . LEU A 1 290 ? -17.621 -0.263 15.665 1.00 97.94 290 LEU A CA 1
ATOM 2259 C C . LEU A 1 290 ? -17.255 0.253 14.260 1.00 97.94 290 LEU A C 1
ATOM 2261 O O . LEU A 1 290 ? -16.346 1.076 14.134 1.00 97.94 290 LEU A O 1
ATOM 2265 N N . THR A 1 291 ? -17.944 -0.198 13.198 1.00 96.31 291 THR A N 1
ATOM 2266 C CA . THR A 1 291 ? -17.581 0.083 11.791 1.00 96.31 291 THR A CA 1
ATOM 2267 C C . THR A 1 291 ? -17.353 1.570 11.511 1.00 96.31 291 THR A C 1
ATOM 2269 O O . THR A 1 291 ? -16.394 1.929 10.829 1.00 96.31 291 THR A O 1
ATOM 2272 N N . SER A 1 292 ? -18.212 2.449 12.032 1.00 95.56 292 SER A N 1
ATOM 2273 C CA . SER A 1 292 ? -18.139 3.898 11.798 1.00 95.56 292 SER A CA 1
ATOM 2274 C C . SER A 1 292 ? -17.013 4.611 12.549 1.00 95.56 292 SER A C 1
ATOM 2276 O O . SER A 1 292 ? -16.755 5.782 12.272 1.00 95.56 292 SER A O 1
ATOM 2278 N N . HIS A 1 293 ? -16.354 3.933 13.490 1.00 97.12 293 HIS A N 1
ATOM 2279 C CA . HIS A 1 293 ? -15.386 4.531 14.411 1.00 97.12 293 HIS A CA 1
ATOM 2280 C C . HIS A 1 293 ? -13.963 4.005 14.221 1.00 97.12 293 HIS A C 1
ATOM 2282 O O . HIS A 1 293 ? -13.029 4.609 14.750 1.00 97.12 293 HIS A O 1
ATOM 2288 N N . TYR A 1 294 ? -13.770 2.922 13.459 1.00 97.50 294 TYR A N 1
ATOM 2289 C CA . TYR A 1 294 ? -12.433 2.432 13.132 1.00 97.50 294 TYR A CA 1
ATOM 2290 C C . TYR A 1 294 ? -11.610 3.506 12.415 1.00 97.50 294 TYR A C 1
ATOM 2292 O O . TYR A 1 294 ? -12.059 4.129 11.451 1.00 97.50 294 TYR A O 1
ATOM 2300 N N . ASN A 1 295 ? -10.369 3.687 12.863 1.00 96.56 295 ASN A N 1
ATOM 2301 C CA . ASN A 1 295 ? -9.388 4.560 12.217 1.00 96.56 295 ASN A CA 1
ATOM 2302 C C . ASN A 1 295 ? -8.126 3.812 11.763 1.00 96.56 295 ASN A C 1
ATOM 2304 O O . ASN A 1 295 ? -7.322 4.381 11.009 1.00 96.56 295 ASN A O 1
ATOM 2308 N N . ALA A 1 296 ? -7.998 2.539 12.146 1.00 96.50 296 ALA A N 1
ATOM 2309 C CA . ALA A 1 296 ? -7.017 1.607 11.622 1.00 96.50 296 ALA A CA 1
ATOM 2310 C C . ALA A 1 296 ? -7.596 0.192 11.426 1.00 96.5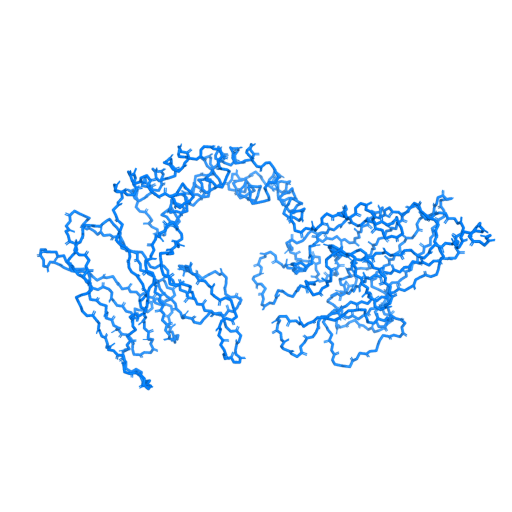0 296 ALA A C 1
ATOM 2312 O O . ALA A 1 296 ? -8.541 -0.207 12.103 1.00 96.50 296 ALA A O 1
ATOM 2313 N N . ALA A 1 297 ? -7.041 -0.559 10.480 1.00 96.50 297 ALA A N 1
ATOM 2314 C CA . ALA A 1 297 ? -7.305 -1.975 10.253 1.00 96.50 297 ALA A CA 1
ATOM 2315 C C . ALA A 1 297 ? -6.386 -2.852 11.108 1.00 96.50 297 ALA A C 1
ATOM 2317 O O . ALA A 1 297 ? -5.323 -2.421 11.548 1.00 96.50 297 ALA A O 1
ATOM 2318 N N . LEU A 1 298 ? -6.765 -4.115 11.300 1.00 95.81 298 LEU A N 1
ATOM 2319 C CA . LEU A 1 298 ? -5.917 -5.092 11.994 1.00 95.81 298 LEU A CA 1
ATOM 2320 C C . LEU A 1 298 ? -4.602 -5.351 11.237 1.00 95.81 298 LEU A C 1
ATOM 2322 O O . LEU A 1 298 ? -3.561 -5.574 11.849 1.00 95.81 298 LEU A O 1
ATOM 2326 N N . SER A 1 299 ? -4.640 -5.247 9.904 1.00 91.94 299 SER A N 1
ATOM 2327 C CA . SER A 1 299 ? -3.522 -5.489 8.985 1.00 91.94 299 SER A CA 1
ATOM 2328 C C . SER A 1 299 ? -2.531 -4.323 8.844 1.00 91.94 299 SER A C 1
ATOM 2330 O O . SER A 1 299 ? -1.655 -4.356 7.972 1.00 91.94 299 SER A O 1
ATOM 2332 N N . GLU A 1 300 ? -2.674 -3.257 9.629 1.00 90.69 300 GLU A N 1
ATOM 2333 C CA . GLU A 1 300 ? -1.754 -2.118 9.634 1.00 90.69 300 GLU A CA 1
ATOM 2334 C C . GLU A 1 300 ? -1.353 -1.744 11.059 1.00 90.69 300 GLU A C 1
ATOM 2336 O O . GLU A 1 300 ? -2.097 -1.969 12.010 1.00 90.69 300 GLU A O 1
ATOM 2341 N N . ASN A 1 301 ? -0.161 -1.170 11.215 1.00 90.62 301 ASN A N 1
ATOM 2342 C CA . ASN A 1 301 ? 0.242 -0.626 12.499 1.00 90.62 301 ASN A CA 1
ATOM 2343 C C . ASN A 1 301 ? -0.604 0.629 12.799 1.00 90.62 301 ASN A C 1
ATOM 2345 O O . ASN A 1 301 ? -0.491 1.625 12.069 1.00 90.62 301 ASN A O 1
ATOM 2349 N N . PRO A 1 302 ? -1.424 0.634 13.872 1.00 92.31 302 PRO A N 1
ATOM 2350 C CA . PRO A 1 302 ? -2.298 1.764 14.194 1.00 92.31 302 PRO A CA 1
ATOM 2351 C C . PRO A 1 302 ? -1.520 3.053 14.499 1.00 92.31 302 PRO A C 1
ATOM 2353 O O . PRO A 1 302 ? -2.072 4.146 14.403 1.00 92.31 302 PRO A O 1
ATOM 2356 N N . TYR A 1 303 ? -0.226 2.940 14.806 1.00 91.81 303 TYR A N 1
ATOM 2357 C CA . TYR A 1 303 ? 0.681 4.047 15.099 1.00 91.81 303 TYR A CA 1
ATOM 2358 C C . TYR A 1 303 ? 1.812 4.163 14.062 1.00 91.81 303 TYR A C 1
ATOM 2360 O O . TYR A 1 303 ? 2.916 4.607 14.385 1.00 91.81 303 TYR A O 1
ATOM 2368 N N . LEU A 1 304 ? 1.551 3.795 12.801 1.00 88.00 304 LEU A N 1
ATOM 2369 C CA . LEU A 1 304 ? 2.488 3.997 11.693 1.00 88.00 304 LEU A CA 1
ATOM 2370 C C . LEU A 1 304 ? 2.637 5.484 11.337 1.00 88.00 304 LEU A C 1
ATOM 2372 O O . LEU A 1 304 ? 1.707 6.106 10.821 1.00 88.00 304 LEU A O 1
ATOM 2376 N N . GLU A 1 305 ? 3.814 6.058 11.585 1.00 85.06 305 GLU A N 1
ATOM 2377 C CA . GLU A 1 305 ? 4.145 7.431 11.182 1.00 85.06 305 GLU A CA 1
ATOM 2378 C C . GLU A 1 305 ? 4.267 7.556 9.653 1.00 85.06 305 GLU A C 1
ATOM 2380 O O . GLU A 1 305 ? 4.882 6.718 9.001 1.00 85.06 305 GLU A O 1
ATOM 2385 N N . ARG A 1 306 ? 3.753 8.643 9.062 1.00 77.62 306 ARG A N 1
ATOM 2386 C CA . ARG A 1 306 ? 3.800 8.864 7.600 1.00 77.62 306 ARG A CA 1
ATOM 2387 C C . ARG A 1 306 ? 5.196 9.126 7.052 1.00 77.62 306 ARG A C 1
ATOM 2389 O O . ARG A 1 306 ? 5.511 8.726 5.939 1.00 77.62 306 ARG A O 1
ATOM 2396 N N . ARG A 1 307 ? 6.004 9.884 7.795 1.00 68.88 307 ARG A N 1
ATOM 2397 C CA . ARG A 1 307 ? 7.303 10.398 7.320 1.00 68.88 307 ARG A CA 1
ATOM 2398 C C . ARG A 1 307 ? 8.464 9.469 7.627 1.00 68.88 307 ARG A C 1
ATOM 2400 O O . ARG A 1 307 ? 9.580 9.708 7.173 1.00 68.88 307 ARG A O 1
ATOM 2407 N N . ARG A 1 308 ? 8.220 8.445 8.437 1.00 55.78 308 ARG A N 1
ATOM 2408 C CA . ARG A 1 308 ? 9.250 7.541 8.906 1.00 55.78 308 ARG A CA 1
ATOM 2409 C C . ARG A 1 308 ? 8.941 6.166 8.371 1.00 55.78 308 ARG A C 1
ATOM 2411 O O . ARG A 1 308 ? 7.905 5.597 8.684 1.00 55.78 308 ARG A O 1
ATOM 2418 N N . VAL A 1 309 ? 9.883 5.625 7.614 1.00 52.25 309 VAL A N 1
ATOM 2419 C CA . VAL A 1 309 ? 9.869 4.201 7.318 1.00 52.25 309 VAL A CA 1
ATOM 2420 C C . VAL A 1 309 ? 10.029 3.490 8.657 1.00 52.25 309 VAL A C 1
ATOM 2422 O O . VAL A 1 309 ? 11.049 3.693 9.331 1.00 52.25 309 VAL A O 1
ATOM 2425 N N . PRO A 1 310 ? 9.011 2.754 9.116 1.00 53.94 310 PRO A N 1
ATOM 2426 C CA . PRO A 1 310 ? 9.086 2.133 10.414 1.00 53.94 310 PRO A CA 1
ATOM 2427 C C . PRO A 1 310 ? 10.236 1.124 10.390 1.00 53.94 310 PRO A C 1
ATOM 2429 O O . PRO A 1 310 ? 10.357 0.312 9.479 1.00 53.94 310 PRO A O 1
ATOM 2432 N N . PHE A 1 311 ? 11.079 1.142 11.422 1.00 47.94 311 PHE A N 1
ATOM 2433 C CA . PHE A 1 311 ? 11.981 0.013 11.669 1.00 47.94 311 PHE A CA 1
ATOM 2434 C C . PHE A 1 311 ? 11.175 -1.270 11.967 1.00 47.94 311 PHE A C 1
ATOM 2436 O O . PHE A 1 311 ? 11.707 -2.368 11.856 1.00 47.94 311 PHE A O 1
ATOM 2443 N N . VAL A 1 312 ? 9.902 -1.112 12.372 1.00 61.16 312 VAL A N 1
ATOM 2444 C CA . VAL A 1 312 ? 8.981 -2.160 12.827 1.00 61.16 312 VAL A CA 1
ATOM 2445 C C . VAL A 1 312 ? 7.533 -1.805 12.476 1.00 61.16 312 VAL A C 1
ATOM 2447 O O . VAL A 1 312 ? 7.039 -0.773 12.931 1.00 61.16 312 VAL A O 1
ATOM 2450 N N . ASP A 1 313 ? 6.836 -2.672 11.745 1.00 74.88 313 ASP A N 1
ATOM 2451 C CA . ASP A 1 313 ? 5.425 -2.499 11.366 1.00 74.88 313 ASP A CA 1
ATOM 2452 C C . ASP A 1 313 ? 4.526 -3.517 12.093 1.00 74.88 313 ASP A C 1
ATOM 2454 O O . ASP A 1 313 ? 3.872 -4.344 11.467 1.00 74.88 313 ASP A O 1
ATOM 2458 N N . ASP A 1 314 ? 4.570 -3.516 13.432 1.00 85.94 314 ASP A N 1
ATOM 2459 C CA . ASP A 1 314 ? 3.751 -4.417 14.256 1.00 85.94 314 ASP A CA 1
ATOM 2460 C C . ASP A 1 314 ? 2.253 -4.144 14.051 1.00 85.94 314 ASP A C 1
ATOM 2462 O O . ASP A 1 314 ? 1.804 -2.998 14.107 1.00 85.94 314 ASP A O 1
ATOM 2466 N N . LYS A 1 315 ? 1.493 -5.218 13.847 1.00 90.00 315 LYS A N 1
ATOM 2467 C CA . LYS A 1 315 ? 0.068 -5.234 13.488 1.00 90.00 315 LYS A CA 1
ATOM 2468 C C . LYS A 1 315 ? -0.723 -6.070 14.487 1.00 90.00 315 LYS A C 1
ATOM 2470 O O . LYS A 1 315 ? -0.142 -6.686 15.374 1.00 90.00 315 LYS A O 1
ATOM 2475 N N . LEU A 1 316 ? -2.043 -6.100 14.338 1.00 92.88 316 LEU A N 1
ATOM 2476 C CA . LEU A 1 316 ? -2.939 -6.953 15.126 1.00 92.88 316 LEU A CA 1
ATOM 2477 C C . LEU A 1 316 ? -3.657 -7.986 14.240 1.00 92.88 316 LEU A C 1
ATOM 2479 O O . LEU A 1 316 ? -4.793 -8.367 14.498 1.00 92.88 316 LEU A O 1
ATOM 2483 N N . ASP A 1 317 ? -2.980 -8.430 13.185 1.00 90.62 317 ASP A N 1
ATOM 2484 C CA . ASP A 1 317 ? -3.441 -9.385 12.170 1.00 90.62 317 ASP A CA 1
ATOM 2485 C C . ASP A 1 317 ? -3.423 -10.857 12.621 1.00 90.62 317 ASP A C 1
ATOM 2487 O O . ASP A 1 317 ? -3.830 -11.736 11.867 1.00 90.62 317 ASP A O 1
ATOM 2491 N N . GLY A 1 318 ? -2.980 -11.138 13.851 1.00 90.88 318 GLY A N 1
ATOM 2492 C CA . GLY A 1 318 ? -3.131 -12.441 14.503 1.00 90.88 318 GLY A CA 1
ATOM 2493 C C . GLY A 1 318 ? -4.487 -12.628 15.191 1.00 90.88 318 GLY A C 1
ATOM 2494 O O . GLY A 1 318 ? -4.811 -13.742 15.609 1.00 90.88 318 GLY A O 1
ATOM 2495 N N . LEU A 1 319 ? -5.286 -11.562 15.312 1.00 94.19 319 LEU A N 1
ATOM 2496 C CA . LEU A 1 319 ? -6.671 -11.640 15.766 1.00 94.19 319 LEU A CA 1
ATOM 2497 C C . LEU A 1 319 ? -7.553 -12.233 14.659 1.00 94.19 319 LEU A C 1
ATOM 2499 O O . LEU A 1 319 ? -7.390 -11.911 13.485 1.00 94.19 319 LEU A O 1
ATOM 2503 N N . THR A 1 320 ? -8.524 -13.063 15.042 1.00 94.50 320 THR A N 1
ATOM 2504 C CA . THR A 1 320 ? -9.622 -13.462 14.159 1.00 94.50 320 THR A CA 1
ATOM 2505 C C . THR A 1 320 ? -10.364 -12.230 13.646 1.00 94.50 320 THR A C 1
ATOM 2507 O O . THR A 1 320 ? -10.902 -11.462 14.439 1.00 94.50 320 THR A O 1
ATOM 2510 N N . ASP A 1 321 ? -10.402 -12.065 12.327 1.00 93.31 321 ASP A N 1
ATOM 2511 C CA . ASP A 1 321 ? -11.191 -11.026 11.667 1.00 93.31 321 ASP A CA 1
ATOM 2512 C C . ASP A 1 321 ? -12.683 -11.407 11.681 1.00 93.31 321 ASP A C 1
ATOM 2514 O O . ASP A 1 321 ? -13.068 -12.474 11.195 1.00 93.31 321 ASP A O 1
ATOM 2518 N N . GLY A 1 322 ? -13.517 -10.560 12.285 1.00 96.19 322 GLY A N 1
ATOM 2519 C CA . GLY A 1 322 ? -14.921 -10.839 12.587 1.00 96.19 322 GLY A CA 1
ATOM 2520 C C . GLY A 1 322 ? -15.118 -11.439 13.982 1.00 96.19 322 GLY A C 1
ATOM 2521 O O . GLY A 1 322 ? -14.566 -10.950 14.967 1.00 96.19 322 GLY A O 1
ATOM 2522 N N . LEU A 1 323 ? -15.958 -12.472 14.098 1.00 97.50 323 LEU A N 1
ATOM 2523 C CA . LEU A 1 323 ? -16.306 -13.066 15.392 1.00 97.50 323 LEU A CA 1
ATOM 2524 C C . LEU A 1 323 ? -15.165 -13.948 15.928 1.00 97.50 323 LEU A C 1
ATOM 2526 O O . LEU A 1 323 ? -14.871 -15.005 15.372 1.00 97.50 323 LEU A O 1
ATOM 2530 N N . GLY A 1 324 ? -14.568 -13.548 17.050 1.00 96.69 324 GLY A N 1
ATOM 2531 C CA . GLY A 1 324 ? -13.514 -14.296 17.740 1.00 96.69 324 GLY A CA 1
ATOM 2532 C C . GLY A 1 324 ? -13.789 -14.451 19.235 1.00 96.69 324 GLY A C 1
ATOM 2533 O O . GLY A 1 324 ? -14.481 -13.631 19.832 1.00 96.69 324 GLY A O 1
ATOM 2534 N N . ILE A 1 325 ? -13.241 -15.502 19.854 1.00 97.31 325 ILE A N 1
ATOM 2535 C CA . ILE A 1 325 ? -13.346 -15.745 21.302 1.00 97.31 325 ILE A CA 1
ATOM 2536 C C . ILE A 1 325 ? -12.028 -15.360 21.971 1.00 97.31 325 ILE A C 1
ATOM 2538 O O . ILE A 1 325 ? -10.979 -15.929 21.669 1.00 97.31 325 ILE A O 1
ATOM 2542 N N . TYR A 1 326 ? -12.095 -14.445 22.934 1.00 96.19 326 TYR A N 1
ATOM 2543 C CA . TYR A 1 326 ? -10.936 -13.902 23.633 1.00 96.19 326 TYR A CA 1
ATOM 2544 C C . TYR A 1 326 ? -11.171 -13.946 25.138 1.00 96.19 326 TYR A C 1
ATOM 2546 O O . TYR A 1 326 ? -12.095 -13.319 25.658 1.00 96.19 326 TYR A O 1
ATOM 2554 N N . ASN A 1 327 ? -10.352 -14.730 25.847 1.00 93.56 327 ASN A N 1
ATOM 2555 C CA . ASN A 1 327 ? -10.531 -15.000 27.278 1.00 93.56 327 ASN A CA 1
ATOM 2556 C C . ASN A 1 327 ? -11.980 -15.438 27.629 1.00 93.56 327 ASN A C 1
ATOM 2558 O O . ASN A 1 327 ? -12.585 -14.976 28.596 1.00 93.56 327 ASN A O 1
ATOM 2562 N N . GLY A 1 328 ? -12.550 -16.326 26.804 1.00 93.75 328 GLY A N 1
ATOM 2563 C CA . GLY A 1 328 ? -13.883 -16.910 27.007 1.00 93.75 328 GLY A CA 1
ATOM 2564 C C . GLY A 1 328 ? -15.068 -15.999 26.664 1.00 93.75 328 GLY A C 1
ATOM 2565 O O . GLY A 1 328 ? -16.205 -16.394 26.903 1.00 93.75 328 GLY A O 1
ATOM 2566 N N . VAL A 1 329 ? -14.828 -14.807 26.110 1.00 96.38 329 VAL A N 1
ATOM 2567 C CA . VAL A 1 329 ? -15.874 -13.875 25.662 1.00 96.38 329 VAL A CA 1
ATOM 2568 C C . VAL A 1 329 ? -15.762 -13.693 24.153 1.00 96.38 329 VAL A C 1
ATOM 2570 O O . VAL A 1 329 ? -14.665 -13.481 23.638 1.00 96.38 329 VAL A O 1
ATOM 2573 N N . SER A 1 330 ? -16.884 -13.786 23.446 1.00 97.88 330 SER A N 1
ATOM 2574 C CA . SER A 1 330 ? -16.933 -13.518 22.008 1.00 97.88 330 SER A CA 1
ATOM 2575 C C . SER A 1 330 ? -16.921 -12.015 21.736 1.00 97.88 330 SER A C 1
ATOM 2577 O O . SER A 1 330 ? -17.565 -11.269 22.464 1.00 97.88 330 SER A O 1
ATOM 2579 N N . PHE A 1 331 ? -16.232 -11.581 20.685 1.00 98.44 331 PHE A N 1
ATOM 2580 C CA . PHE A 1 331 ? -16.203 -10.197 20.212 1.00 98.44 331 PHE A CA 1
ATOM 2581 C C . PHE A 1 331 ? -16.269 -10.159 18.684 1.00 98.44 331 PHE A C 1
ATOM 2583 O O . PHE A 1 331 ? -15.677 -11.010 18.026 1.00 98.44 331 PHE A O 1
ATOM 2590 N N . ASP A 1 332 ? -16.935 -9.142 18.134 1.00 98.25 332 ASP A N 1
ATOM 2591 C CA . ASP A 1 332 ? -16.796 -8.744 16.728 1.00 98.25 332 ASP A CA 1
ATOM 2592 C C . ASP A 1 332 ? -15.571 -7.821 16.592 1.00 98.25 332 ASP A C 1
ATOM 2594 O O . ASP A 1 332 ? -15.597 -6.681 17.063 1.00 98.25 332 ASP A O 1
ATOM 2598 N N . VAL A 1 333 ? -14.482 -8.328 16.009 1.00 98.00 333 VAL A N 1
ATOM 2599 C CA . VAL A 1 333 ? -13.179 -7.657 15.899 1.00 98.00 333 VAL A CA 1
ATOM 2600 C C . VAL A 1 333 ? -12.793 -7.528 14.431 1.00 98.00 333 VAL A C 1
ATOM 2602 O O . VAL A 1 333 ? -12.354 -8.485 13.810 1.00 98.00 333 VAL A O 1
ATOM 2605 N N . ARG A 1 334 ? -12.943 -6.329 13.863 1.00 97.69 334 ARG A N 1
ATOM 2606 C CA . ARG A 1 334 ? -12.680 -6.077 12.428 1.00 97.69 334 ARG A CA 1
ATOM 2607 C C . ARG A 1 334 ? -11.687 -4.946 12.175 1.00 97.69 334 ARG A C 1
ATOM 2609 O O . ARG A 1 334 ? -11.179 -4.780 11.071 1.00 97.69 334 ARG A O 1
ATOM 2616 N N . GLY A 1 335 ? -11.397 -4.152 13.202 1.00 97.75 335 GLY A N 1
ATOM 2617 C CA . GLY A 1 335 ? -10.540 -2.978 13.117 1.00 97.75 335 GLY A CA 1
ATOM 2618 C C . GLY A 1 335 ? -10.140 -2.455 14.488 1.00 97.75 335 GLY A C 1
ATOM 2619 O O . GLY A 1 335 ? -10.393 -3.076 15.519 1.00 97.75 335 GLY A O 1
ATOM 2620 N N . VAL A 1 336 ? -9.513 -1.284 14.486 1.00 98.12 336 VAL A N 1
ATOM 2621 C CA . VAL A 1 336 ? -8.960 -0.635 15.670 1.00 98.12 336 VAL A CA 1
ATOM 2622 C C . VAL A 1 336 ? -9.475 0.798 15.755 1.00 98.12 336 VAL A C 1
ATOM 2624 O O . VAL A 1 336 ? -9.449 1.550 14.777 1.00 98.12 336 VAL A O 1
ATOM 2627 N N . ILE A 1 337 ? -9.924 1.184 16.948 1.00 98.31 337 ILE A N 1
ATOM 2628 C CA . ILE A 1 337 ? -10.108 2.580 17.344 1.00 98.31 337 ILE A CA 1
ATOM 2629 C C . ILE A 1 337 ? -8.874 2.967 18.157 1.00 98.31 337 ILE A C 1
ATOM 2631 O O . ILE A 1 337 ? -8.795 2.665 19.347 1.00 98.31 337 ILE A O 1
ATOM 2635 N N . ALA A 1 338 ? -7.886 3.581 17.512 1.00 97.25 338 ALA A N 1
ATOM 2636 C CA . ALA A 1 338 ? -6.636 3.995 18.138 1.00 97.25 338 ALA A CA 1
ATOM 2637 C C . ALA A 1 338 ? -6.698 5.466 18.565 1.00 97.25 338 ALA A C 1
ATOM 2639 O O . ALA A 1 338 ? -6.915 6.356 17.739 1.00 97.25 338 ALA A O 1
ATOM 2640 N N . LEU A 1 339 ? -6.484 5.728 19.853 1.00 97.69 339 LEU A N 1
ATOM 2641 C CA . LEU A 1 339 ? -6.422 7.079 20.397 1.00 97.69 339 LEU A CA 1
ATOM 2642 C C . LEU A 1 339 ? -4.981 7.564 20.522 1.00 97.69 339 LEU A C 1
ATOM 2644 O O . LEU A 1 339 ? -4.023 6.787 20.532 1.00 97.69 339 LEU A O 1
ATOM 2648 N N . HIS A 1 340 ? -4.837 8.875 20.658 1.00 95.88 340 HIS A N 1
ATOM 2649 C CA . HIS A 1 340 ? -3.577 9.511 20.985 1.00 95.88 340 HIS A CA 1
ATOM 2650 C C . HIS A 1 340 ? -3.126 9.234 22.432 1.00 95.88 340 HIS A C 1
ATOM 2652 O O . HIS A 1 340 ? -3.916 9.240 23.375 1.00 95.88 340 HIS A O 1
ATOM 2658 N N . GLY A 1 341 ? -1.811 9.101 22.597 1.00 93.56 341 GLY A N 1
ATOM 2659 C CA . GLY A 1 341 ? -1.075 9.529 23.792 1.00 93.56 341 GLY A CA 1
ATOM 2660 C C . GLY A 1 341 ? -0.284 10.813 23.518 1.00 93.56 341 GLY A C 1
ATOM 2661 O O . GLY A 1 341 ? -0.088 11.182 22.354 1.00 93.56 341 GLY A O 1
ATOM 2662 N N . SER A 1 342 ? 0.235 11.475 24.551 1.00 92.06 342 SER A N 1
ATOM 2663 C CA . SER A 1 342 ? 0.974 12.747 24.436 1.00 92.06 342 SER A CA 1
ATOM 2664 C C . SER A 1 342 ? 2.133 12.685 23.434 1.00 92.06 342 SER A C 1
ATOM 2666 O O . SER A 1 342 ? 2.329 13.594 22.631 1.00 92.06 342 SER A O 1
ATOM 2668 N N . ARG A 1 343 ? 2.860 11.560 23.386 1.00 85.06 343 ARG A N 1
ATOM 2669 C CA . ARG A 1 343 ? 3.952 11.340 22.419 1.00 85.06 343 ARG A CA 1
ATOM 2670 C C . ARG A 1 343 ? 3.477 11.213 20.981 1.00 85.06 343 ARG A C 1
ATOM 2672 O O . ARG A 1 343 ? 4.230 11.519 20.055 1.00 85.06 343 ARG A O 1
ATOM 2679 N N . THR A 1 344 ? 2.254 10.730 20.799 1.00 87.81 344 THR A N 1
ATOM 2680 C CA . THR A 1 344 ? 1.680 10.559 19.470 1.00 87.81 344 THR A CA 1
ATOM 2681 C C . THR A 1 344 ? 1.079 11.854 18.935 1.00 87.81 344 THR A C 1
ATOM 2683 O O . THR A 1 344 ? 1.132 12.070 17.741 1.00 87.81 344 THR A O 1
ATOM 2686 N N . GLN A 1 345 ? 0.608 12.782 19.767 1.00 89.19 345 GLN A N 1
ATOM 2687 C CA . GLN A 1 345 ? 0.041 14.051 19.274 1.00 89.19 345 GLN A CA 1
ATOM 2688 C C . GLN A 1 345 ? 1.039 14.908 18.477 1.00 89.19 345 GLN A C 1
ATOM 2690 O O . GLN A 1 345 ? 0.646 15.716 17.644 1.00 89.19 345 GLN A O 1
ATOM 2695 N N . LEU A 1 346 ? 2.339 14.714 18.704 1.00 82.69 346 LEU A N 1
ATOM 2696 C CA . LEU A 1 346 ? 3.407 15.492 18.074 1.00 82.69 346 LEU A CA 1
ATOM 2697 C C . LEU A 1 346 ? 3.854 14.942 16.705 1.00 82.69 346 LEU A C 1
ATOM 2699 O O . LEU A 1 346 ? 4.876 15.386 16.181 1.00 82.69 346 LEU A O 1
ATOM 2703 N N . ARG A 1 347 ? 3.165 13.939 16.138 1.00 85.00 347 ARG A N 1
ATOM 2704 C CA . ARG A 1 347 ? 3.590 13.250 14.903 1.00 85.00 347 ARG A CA 1
ATOM 2705 C C . ARG A 1 347 ? 2.427 13.024 13.940 1.00 85.00 347 ARG A C 1
ATOM 2707 O O . ARG A 1 347 ? 1.270 12.968 14.340 1.00 85.00 347 ARG A O 1
ATOM 2714 N N . GLU A 1 348 ? 2.752 12.856 12.661 1.00 84.50 348 GLU A N 1
ATOM 2715 C CA . GLU A 1 348 ? 1.774 12.587 11.604 1.00 84.50 348 GLU A CA 1
ATOM 2716 C C . GLU A 1 348 ? 1.706 11.081 11.305 1.00 84.50 348 GLU A C 1
ATOM 2718 O O . GLU A 1 348 ? 2.726 10.473 10.966 1.00 84.50 348 GLU A O 1
ATOM 2723 N N . TYR A 1 349 ? 0.513 10.488 11.390 1.00 87.81 349 TYR A N 1
ATOM 2724 C CA . TYR A 1 349 ? 0.284 9.047 11.213 1.00 87.81 349 TYR A CA 1
ATOM 2725 C C . TYR A 1 349 ? -0.518 8.729 9.956 1.00 87.81 349 TYR A C 1
ATOM 2727 O O . TYR A 1 349 ? -1.212 9.578 9.391 1.00 87.81 349 TYR A O 1
ATOM 2735 N N . VAL A 1 350 ? -0.394 7.485 9.491 1.00 88.50 350 VAL A N 1
ATOM 2736 C CA . VAL A 1 350 ? -1.221 6.946 8.406 1.00 88.50 350 VAL A CA 1
ATOM 2737 C C . VAL A 1 350 ? -2.681 6.876 8.855 1.00 88.50 350 VAL A C 1
ATOM 2739 O O . VAL A 1 350 ? -3.555 7.378 8.142 1.00 88.50 350 VAL A O 1
ATOM 2742 N N . ALA A 1 351 ? -2.926 6.311 10.041 1.00 90.00 351 ALA A N 1
ATOM 2743 C CA . ALA A 1 351 ? -4.212 6.373 10.723 1.00 90.00 351 ALA A CA 1
ATOM 2744 C C . ALA A 1 351 ? -4.505 7.801 11.210 1.00 90.00 351 ALA A C 1
ATOM 2746 O O . ALA A 1 351 ? -3.603 8.526 11.630 1.00 90.00 351 ALA A O 1
ATOM 2747 N N . VAL A 1 352 ? -5.776 8.205 11.172 1.00 90.69 352 VAL A N 1
ATOM 2748 C CA . VAL A 1 352 ? -6.212 9.481 11.756 1.00 90.69 352 VAL A CA 1
ATOM 2749 C C . VAL A 1 352 ? -6.505 9.236 13.232 1.00 90.69 352 VAL A C 1
ATOM 2751 O O . VAL A 1 352 ? -7.591 8.787 13.595 1.00 90.69 352 VAL A O 1
ATOM 2754 N N . LEU A 1 353 ? -5.500 9.469 14.071 1.00 92.81 353 LEU A N 1
ATOM 2755 C CA . LEU A 1 353 ? -5.626 9.351 15.521 1.00 92.81 353 LEU A CA 1
ATOM 2756 C C . LEU A 1 353 ? -6.444 10.519 16.089 1.00 92.81 353 LEU A C 1
ATOM 2758 O O . LEU A 1 353 ? -6.421 11.630 15.557 1.00 92.81 353 LEU A O 1
ATOM 2762 N N . THR A 1 354 ? -7.169 10.264 17.176 1.00 93.06 354 THR A N 1
ATOM 2763 C CA . THR A 1 354 ? -7.988 11.265 17.876 1.00 93.06 354 THR A CA 1
ATOM 2764 C C . THR A 1 354 ? -7.745 11.194 19.384 1.00 93.06 354 THR A C 1
ATOM 2766 O O . THR A 1 354 ? -7.205 10.215 19.895 1.00 93.06 354 THR A O 1
ATOM 2769 N N . ASN A 1 355 ? -8.137 12.229 20.132 1.00 95.50 355 ASN A N 1
ATOM 2770 C CA . ASN A 1 355 ? -8.092 12.187 21.604 1.00 95.50 355 ASN A CA 1
ATOM 2771 C C . ASN A 1 355 ? -9.273 11.414 22.218 1.00 95.50 355 ASN A C 1
ATOM 2773 O O . ASN A 1 355 ? -9.301 11.128 23.412 1.00 95.50 355 ASN A O 1
ATOM 2777 N N . GLY A 1 356 ? -10.254 11.078 21.394 1.00 96.38 356 GLY A N 1
ATOM 2778 C CA . GLY A 1 356 ? -11.405 10.297 21.781 1.00 96.38 356 GLY A CA 1
ATOM 2779 C C . GLY A 1 356 ? -12.343 10.113 20.604 1.00 96.38 356 GLY A C 1
ATOM 2780 O O . GLY A 1 356 ? -12.255 10.820 19.594 1.00 96.38 356 GLY A O 1
ATOM 2781 N N . VAL A 1 357 ? -13.239 9.153 20.744 1.00 97.19 357 VAL A N 1
ATOM 2782 C CA . VAL A 1 357 ? -14.384 8.966 19.862 1.00 97.19 357 VAL A CA 1
ATOM 2783 C C . VAL A 1 357 ? -15.652 9.055 20.693 1.00 97.19 357 VAL A C 1
ATOM 2785 O O . VAL A 1 357 ? -15.677 8.619 21.845 1.00 97.19 357 VAL A O 1
ATOM 2788 N N . ARG A 1 358 ? -16.694 9.649 20.114 1.00 97.38 358 ARG A N 1
ATOM 2789 C CA . ARG A 1 358 ? -17.979 9.848 20.780 1.00 97.38 358 ARG A CA 1
ATOM 2790 C C . ARG A 1 358 ? -19.095 9.115 20.061 1.00 97.38 358 ARG A C 1
ATOM 2792 O O . ARG A 1 358 ? -18.996 8.868 18.855 1.00 97.38 358 ARG A O 1
ATOM 2799 N N . GLY A 1 359 ? -20.156 8.804 20.795 1.00 97.50 359 GLY A N 1
ATOM 2800 C CA . GLY A 1 359 ? -21.387 8.289 20.210 1.00 97.50 359 GLY A CA 1
ATOM 2801 C C . GLY A 1 359 ? -21.237 6.899 19.598 1.00 97.50 359 GLY A C 1
ATOM 2802 O O . GLY A 1 359 ? -21.766 6.671 18.514 1.00 97.50 359 GLY A O 1
ATOM 2803 N N . ILE A 1 360 ? -20.497 5.981 20.232 1.00 98.44 360 ILE A N 1
ATOM 2804 C CA . ILE A 1 360 ? -20.523 4.565 19.836 1.00 98.44 360 ILE A CA 1
ATOM 2805 C C . ILE A 1 360 ? -21.908 4.017 20.214 1.00 98.44 360 ILE A C 1
ATOM 2807 O O . ILE A 1 360 ? -22.198 3.944 21.411 1.00 98.44 360 ILE A O 1
ATOM 2811 N N . PRO A 1 361 ? -22.778 3.670 19.248 1.00 98.00 361 PRO A N 1
ATOM 2812 C CA . PRO A 1 361 ? -24.166 3.323 19.536 1.00 98.00 361 PRO A CA 1
ATOM 2813 C C . PRO A 1 361 ? -24.260 1.995 20.295 1.00 98.00 361 PRO A C 1
ATOM 2815 O O . PRO A 1 361 ? -23.626 1.012 19.917 1.00 98.00 361 PRO A O 1
ATOM 2818 N N . VAL A 1 362 ? -25.071 1.964 21.356 1.00 97.81 362 VAL A N 1
ATOM 2819 C CA . VAL A 1 362 ? -25.346 0.756 22.153 1.00 97.81 362 VAL A CA 1
ATOM 2820 C C . VAL A 1 362 ? -26.828 0.413 22.102 1.00 97.81 362 VAL A C 1
ATOM 2822 O O . VAL A 1 362 ? -27.179 -0.698 21.711 1.00 97.81 362 VAL A O 1
ATOM 2825 N N . GLU A 1 363 ? -27.682 1.379 22.450 1.00 97.12 363 GLU A N 1
ATOM 2826 C CA . GLU A 1 363 ? -29.146 1.325 22.337 1.00 97.12 363 GLU A CA 1
ATOM 2827 C C . GLU A 1 363 ? -29.804 0.101 23.009 1.00 97.12 363 GLU A C 1
ATOM 2829 O O . GLU A 1 363 ? -30.844 -0.387 22.572 1.00 97.12 363 GLU A O 1
ATOM 2834 N N . GLN A 1 364 ? -29.192 -0.412 24.079 1.00 96.12 364 GLN A N 1
ATOM 2835 C CA . GLN A 1 364 ? -29.567 -1.672 24.730 1.00 96.12 364 GLN A CA 1
ATOM 2836 C C . GLN A 1 364 ? -29.361 -1.600 26.247 1.00 96.12 364 GLN A C 1
ATOM 2838 O O . GLN A 1 364 ? -28.502 -0.867 26.743 1.00 96.12 364 GLN A O 1
ATOM 2843 N N . THR A 1 365 ? -30.127 -2.396 26.992 1.00 97.31 365 THR A N 1
ATOM 2844 C CA . THR A 1 365 ? -29.823 -2.719 28.392 1.00 97.31 365 THR A CA 1
ATOM 2845 C C . THR A 1 365 ? -28.684 -3.734 28.455 1.00 97.31 365 THR A C 1
ATOM 2847 O O . THR A 1 365 ? -28.500 -4.564 27.563 1.00 97.31 365 THR A O 1
ATOM 2850 N N . ALA A 1 366 ? -27.887 -3.679 29.517 1.00 97.00 366 ALA A N 1
ATOM 2851 C CA . ALA A 1 366 ? -26.784 -4.612 29.707 1.00 97.00 366 ALA A CA 1
ATOM 2852 C C . ALA A 1 366 ? -26.492 -4.783 31.190 1.00 97.00 366 ALA A C 1
ATOM 2854 O O . ALA A 1 366 ? -26.328 -3.800 31.906 1.00 97.00 366 ALA A O 1
ATOM 2855 N N . LYS A 1 367 ? -26.328 -6.024 31.647 1.00 97.31 367 LYS A N 1
ATOM 2856 C CA . LYS A 1 367 ? -25.833 -6.303 33.001 1.00 97.31 367 LYS A CA 1
ATOM 2857 C C . LYS A 1 367 ? -24.333 -6.039 33.114 1.00 97.31 367 LYS A C 1
ATOM 2859 O O . LYS A 1 367 ? -23.808 -5.676 34.167 1.00 97.31 367 LYS A O 1
ATOM 2864 N N . THR A 1 368 ? -23.600 -6.299 32.041 1.00 96.94 368 THR A N 1
ATOM 2865 C CA . THR A 1 368 ? -22.144 -6.183 32.002 1.00 96.94 368 THR A CA 1
ATOM 2866 C C . THR A 1 368 ? -21.709 -5.766 30.610 1.00 96.94 368 THR A C 1
ATOM 2868 O O . THR A 1 368 ? -22.266 -6.242 29.623 1.00 96.94 368 THR A O 1
ATOM 2871 N N . VAL A 1 369 ? -20.684 -4.923 30.543 1.00 98.19 369 VAL A N 1
ATOM 2872 C CA . VAL A 1 369 ? -20.008 -4.546 29.303 1.00 98.19 369 VAL A CA 1
ATOM 2873 C C . VAL A 1 369 ? -18.586 -5.100 29.332 1.00 98.19 369 VAL A C 1
ATOM 2875 O O . VAL A 1 369 ? -17.844 -4.910 30.299 1.00 98.19 369 VAL A O 1
ATOM 2878 N N . HIS A 1 370 ? -18.217 -5.821 28.281 1.00 98.06 370 HIS A N 1
ATOM 2879 C CA . HIS A 1 370 ? -16.884 -6.360 28.066 1.00 98.06 370 HIS A CA 1
ATOM 2880 C C . HIS A 1 370 ? -16.173 -5.546 26.992 1.00 98.06 370 HIS A C 1
ATOM 2882 O O . HIS A 1 370 ? -16.756 -5.249 25.951 1.00 98.06 370 HIS A O 1
ATOM 2888 N N . PHE A 1 371 ? -14.903 -5.241 27.231 1.00 98.31 371 PHE A N 1
ATOM 2889 C CA . PHE A 1 371 ? -14.038 -4.522 26.303 1.00 98.31 371 PHE A CA 1
ATOM 2890 C C . PHE A 1 371 ? -12.855 -5.401 25.930 1.00 98.31 371 PHE A C 1
ATOM 2892 O O . PHE A 1 371 ? -12.212 -5.958 26.821 1.00 98.31 371 PHE A O 1
ATOM 2899 N N . LEU A 1 372 ? -12.553 -5.484 24.637 1.00 98.50 372 LEU A N 1
ATOM 2900 C CA . LEU A 1 372 ? -11.282 -5.984 24.130 1.00 98.50 372 LEU A CA 1
ATOM 2901 C C . LEU A 1 372 ? -10.439 -4.778 23.719 1.00 98.50 372 LEU A C 1
ATOM 2903 O O . LEU A 1 372 ? -10.779 -4.076 22.767 1.00 98.50 372 LEU A O 1
ATOM 2907 N N . HIS A 1 373 ? -9.370 -4.498 24.456 1.00 98.25 373 HIS A N 1
ATOM 2908 C CA . HIS A 1 373 ? -8.614 -3.255 24.304 1.00 98.25 373 HIS A CA 1
ATOM 2909 C C . HIS A 1 373 ? -7.137 -3.418 24.669 1.00 98.25 373 HIS A C 1
ATOM 2911 O O . HIS A 1 373 ? -6.696 -4.468 25.137 1.00 98.25 373 HIS A O 1
ATOM 2917 N N . GLY A 1 374 ? -6.348 -2.376 24.458 1.00 96.62 374 GLY A N 1
ATOM 2918 C CA . GLY A 1 374 ? -4.956 -2.339 24.880 1.00 96.62 374 GLY A CA 1
ATOM 2919 C C . GLY A 1 374 ? -4.416 -0.921 24.877 1.00 96.62 374 GLY A C 1
ATOM 2920 O O . GLY A 1 374 ? -5.156 0.048 24.711 1.00 96.62 374 GLY A O 1
ATOM 2921 N N . THR A 1 375 ? -3.110 -0.790 25.079 1.00 95.94 375 THR A N 1
ATOM 2922 C CA . THR A 1 375 ? -2.437 0.503 24.971 1.00 95.94 375 THR A CA 1
ATOM 2923 C C . THR A 1 375 ? -1.040 0.339 24.400 1.00 95.94 375 THR A C 1
ATOM 2925 O O . THR A 1 375 ? -0.361 -0.642 24.679 1.00 95.94 375 THR A O 1
ATOM 2928 N N . SER A 1 376 ? -0.585 1.322 23.634 1.00 93.12 376 SER A N 1
ATOM 2929 C CA . SER A 1 376 ? 0.811 1.457 23.215 1.00 93.12 376 SER A CA 1
ATOM 2930 C C . SER A 1 376 ? 1.492 2.588 23.992 1.00 93.12 376 SER A C 1
ATOM 2932 O O . SER A 1 376 ? 0.828 3.325 24.725 1.00 93.12 376 SER A O 1
ATOM 2934 N N . TRP A 1 377 ? 2.812 2.727 23.844 1.00 89.75 377 TRP A N 1
ATOM 2935 C CA . TRP A 1 377 ? 3.622 3.801 24.442 1.00 89.75 377 TRP A CA 1
ATOM 2936 C C . TRP A 1 377 ? 3.519 3.922 25.974 1.00 89.75 377 TRP A C 1
ATOM 2938 O O . TRP A 1 377 ? 3.783 4.981 26.538 1.00 89.75 377 TRP A O 1
ATOM 2948 N N . ALA A 1 378 ? 3.183 2.831 26.661 1.00 88.94 378 ALA A N 1
ATOM 2949 C CA . ALA A 1 378 ? 2.900 2.807 28.091 1.00 88.94 378 ALA A CA 1
ATOM 2950 C C . ALA A 1 378 ? 4.041 2.217 28.937 1.00 88.94 378 ALA A C 1
ATOM 2952 O O . ALA A 1 378 ? 4.018 2.309 30.159 1.00 88.94 378 ALA A O 1
ATOM 2953 N N . GLY A 1 379 ? 5.090 1.664 28.318 1.00 81.44 379 GLY A N 1
ATOM 2954 C CA . GLY A 1 379 ? 6.183 0.970 29.015 1.00 81.44 379 GLY A CA 1
ATOM 2955 C C . GLY A 1 379 ? 7.035 1.788 30.007 1.00 81.44 379 GLY A C 1
ATOM 2956 O O . GLY A 1 379 ? 7.983 1.229 30.565 1.00 81.44 379 GLY A O 1
ATOM 2957 N N . ARG A 1 380 ? 6.748 3.083 30.207 1.00 86.12 380 ARG A N 1
ATOM 2958 C CA . ARG A 1 380 ? 7.358 3.959 31.231 1.00 86.12 380 ARG A CA 1
ATOM 2959 C C . ARG A 1 380 ? 6.345 4.516 32.241 1.00 86.12 380 ARG A C 1
ATOM 2961 O O . ARG A 1 380 ? 6.731 5.285 33.114 1.00 86.12 380 ARG A O 1
ATOM 2968 N N . ILE A 1 381 ? 5.071 4.155 32.115 1.00 89.69 381 ILE A N 1
ATOM 2969 C CA . ILE A 1 381 ? 3.995 4.666 32.961 1.00 89.69 381 ILE A CA 1
ATOM 2970 C C . ILE A 1 381 ? 3.940 3.847 34.259 1.00 89.69 381 ILE A C 1
ATOM 2972 O O . ILE A 1 381 ? 4.011 2.616 34.200 1.00 89.69 381 ILE A O 1
ATOM 2976 N N . PRO A 1 382 ? 3.815 4.487 35.436 1.00 91.50 382 PRO A N 1
ATOM 2977 C CA . PRO A 1 382 ? 3.618 3.774 36.695 1.00 91.50 382 PRO A CA 1
ATOM 2978 C C . PRO A 1 382 ? 2.306 2.975 36.712 1.00 91.50 382 PRO A C 1
ATOM 2980 O O . PRO A 1 382 ? 1.284 3.430 36.192 1.00 91.50 382 PRO A O 1
ATOM 2983 N N . HIS A 1 383 ? 2.304 1.803 37.350 1.00 91.81 383 HIS A N 1
ATOM 2984 C CA . HIS A 1 383 ? 1.066 1.056 37.604 1.00 91.81 383 HIS A CA 1
ATOM 2985 C C . HIS A 1 383 ? 0.097 1.897 38.459 1.00 91.81 383 HIS A C 1
ATOM 2987 O O . HIS A 1 383 ? 0.531 2.685 39.297 1.00 91.81 383 HIS A O 1
ATOM 2993 N N . GLY A 1 384 ? -1.206 1.745 38.227 1.00 91.62 384 GLY A N 1
ATOM 2994 C CA . GLY A 1 384 ? -2.280 2.537 38.835 1.00 91.62 384 GLY A CA 1
ATOM 2995 C C . GLY A 1 384 ? -2.599 3.847 38.101 1.00 91.62 384 GLY A C 1
ATOM 2996 O O . GLY A 1 384 ? -3.632 4.454 38.370 1.00 91.62 384 GLY A O 1
ATOM 2997 N N . THR A 1 385 ? -1.764 4.284 37.149 1.00 96.31 385 THR A N 1
ATOM 2998 C CA . THR A 1 385 ? -2.026 5.509 36.371 1.00 96.31 385 THR A CA 1
ATOM 2999 C C . THR A 1 385 ? -3.279 5.353 35.512 1.00 96.31 385 THR A C 1
ATOM 3001 O O . THR A 1 385 ? -3.357 4.432 34.697 1.00 96.31 385 THR A O 1
ATOM 3004 N N . THR A 1 386 ? -4.230 6.280 35.624 1.00 97.56 386 THR A N 1
ATOM 3005 C CA . THR A 1 386 ? -5.383 6.352 34.717 1.00 97.56 386 THR A CA 1
ATOM 3006 C C . THR A 1 386 ? -4.958 6.928 33.365 1.00 97.56 386 THR A C 1
ATOM 3008 O O . THR A 1 386 ? -4.444 8.042 33.293 1.00 97.56 386 THR A O 1
ATOM 3011 N N . ILE A 1 387 ? -5.164 6.170 32.287 1.00 97.31 387 ILE A N 1
ATOM 3012 C CA . ILE A 1 387 ? -4.693 6.515 30.933 1.00 97.31 387 ILE A CA 1
ATOM 3013 C C . ILE A 1 387 ? -5.821 6.901 29.970 1.00 97.31 387 ILE A C 1
ATOM 3015 O O . ILE A 1 387 ? -5.590 7.622 29.002 1.00 97.31 387 ILE A O 1
ATOM 3019 N N . GLY A 1 388 ? -7.044 6.455 30.241 1.00 97.81 388 GLY A N 1
ATOM 3020 C CA . GLY A 1 388 ? -8.238 6.777 29.465 1.00 97.81 388 GLY A CA 1
ATOM 3021 C C . GLY A 1 388 ? -9.500 6.404 30.231 1.00 97.81 388 GLY A C 1
ATOM 3022 O O . GLY A 1 388 ? -9.417 5.975 31.382 1.00 97.81 388 GLY A O 1
ATOM 3023 N N . LYS A 1 389 ? -10.656 6.546 29.591 1.00 98.06 389 LYS A N 1
ATOM 3024 C CA . LYS A 1 389 ? -11.953 6.184 30.170 1.00 98.06 389 LYS A CA 1
ATOM 3025 C C . LYS A 1 389 ? -12.978 5.806 29.107 1.00 98.06 389 LYS A C 1
ATOM 3027 O O . LYS A 1 389 ? -12.903 6.261 27.964 1.00 98.06 389 LYS A O 1
ATOM 3032 N N . TYR A 1 390 ? -13.960 5.022 29.534 1.00 98.62 390 TYR A N 1
ATOM 3033 C CA . TYR A 1 390 ? -15.234 4.845 28.845 1.00 98.62 390 TYR A CA 1
ATOM 3034 C C . TYR A 1 390 ? -16.303 5.663 29.571 1.00 98.62 390 TYR A C 1
ATOM 3036 O O . TYR A 1 390 ? -16.457 5.497 30.779 1.00 98.62 390 TYR A O 1
ATOM 3044 N N . ASN A 1 391 ? -17.029 6.533 28.867 1.00 98.44 391 ASN A N 1
ATOM 3045 C CA . ASN A 1 391 ? -18.209 7.214 29.412 1.00 98.44 391 ASN A CA 1
ATOM 3046 C C . ASN A 1 391 ? -19.465 6.539 28.852 1.00 98.44 391 ASN A C 1
ATOM 3048 O O . ASN A 1 391 ? -19.575 6.367 27.641 1.00 98.44 391 ASN A O 1
ATOM 3052 N N . PHE A 1 392 ? -20.400 6.169 29.717 1.00 98.62 392 PHE A N 1
ATOM 3053 C CA . PHE A 1 392 ? -21.668 5.537 29.370 1.00 98.62 392 PHE A CA 1
ATOM 3054 C C . PHE A 1 392 ? -22.783 6.561 29.524 1.00 98.62 392 PHE A C 1
ATOM 3056 O O . PHE A 1 392 ? -22.961 7.115 30.608 1.00 98.62 392 PHE A O 1
ATOM 3063 N N . HIS A 1 393 ? -23.548 6.783 28.461 1.00 98.69 393 HIS A N 1
ATOM 3064 C CA . HIS A 1 393 ? -24.684 7.701 28.463 1.00 98.69 393 HIS A CA 1
ATOM 3065 C C . HIS A 1 393 ? -25.975 6.907 28.384 1.00 98.69 393 HIS A C 1
ATOM 3067 O O . HIS A 1 393 ? -26.164 6.129 27.447 1.00 98.69 393 HIS A O 1
ATOM 3073 N N . TYR A 1 394 ? -26.884 7.103 29.328 1.00 98.62 394 TYR A N 1
ATOM 3074 C CA . TYR A 1 394 ? -28.143 6.365 29.405 1.00 98.62 394 TYR A CA 1
ATOM 3075 C C . TYR A 1 394 ? -29.291 7.135 28.755 1.00 98.62 394 TYR A C 1
ATOM 3077 O O . TYR A 1 394 ? -29.241 8.354 28.592 1.00 98.62 394 TYR A O 1
ATOM 3085 N N . LYS A 1 395 ? -30.358 6.420 28.385 1.00 98.12 395 LYS A N 1
ATOM 3086 C CA . LYS A 1 395 ? -31.562 7.026 27.790 1.00 98.12 395 LYS A CA 1
ATOM 3087 C C . LYS A 1 395 ? -32.326 7.959 28.728 1.00 98.12 395 LYS A C 1
ATOM 3089 O O . LYS A 1 395 ? -33.050 8.820 28.240 1.00 98.12 395 LYS A O 1
ATOM 3094 N N . ASP A 1 396 ? -32.153 7.814 30.038 1.00 97.38 396 ASP A N 1
ATOM 3095 C CA . ASP A 1 396 ? -32.724 8.715 31.046 1.00 97.38 396 ASP A CA 1
ATOM 3096 C C . ASP A 1 396 ? -31.922 10.024 31.216 1.00 97.38 396 ASP A C 1
ATOM 3098 O O . ASP A 1 396 ? -32.273 10.861 32.044 1.00 97.38 396 ASP A O 1
ATOM 3102 N N . GLY A 1 397 ? -30.846 10.207 30.439 1.00 97.56 397 GLY A N 1
ATOM 3103 C CA . GLY A 1 397 ? -29.960 11.370 30.494 1.00 97.56 397 GLY A CA 1
ATOM 3104 C C . GLY A 1 397 ? -28.862 11.277 31.556 1.00 97.56 397 GLY A C 1
ATOM 3105 O O . GLY A 1 397 ? -28.011 12.163 31.622 1.00 97.56 397 GLY A O 1
ATOM 3106 N N . SER A 1 398 ? -28.843 10.221 32.375 1.00 98.12 398 SER A N 1
ATOM 3107 C CA . SER A 1 398 ? -27.768 10.003 33.339 1.00 98.12 398 SER A CA 1
ATOM 3108 C C . SER A 1 398 ? -26.499 9.471 32.664 1.00 98.12 398 SER A C 1
ATOM 3110 O O . SER A 1 398 ? -26.531 8.956 31.543 1.00 98.12 398 SER A O 1
ATOM 3112 N N . THR A 1 399 ? -25.360 9.593 33.347 1.00 98.12 399 THR A N 1
ATOM 3113 C CA . THR A 1 399 ? -24.061 9.125 32.848 1.00 98.12 399 THR A CA 1
ATOM 3114 C C . THR A 1 399 ? -23.312 8.338 33.909 1.00 98.12 399 THR A C 1
ATOM 3116 O O . THR A 1 399 ? -23.394 8.666 35.089 1.00 98.12 399 THR A O 1
ATOM 3119 N N . GLU A 1 400 ? -22.530 7.355 33.483 1.00 98.44 400 GLU A N 1
ATOM 3120 C CA . GLU A 1 400 ? -21.549 6.641 34.309 1.00 98.44 400 GLU A CA 1
ATOM 3121 C C . GLU A 1 400 ? -20.207 6.598 33.576 1.00 98.44 400 GLU A C 1
ATOM 3123 O O . GLU A 1 400 ? -20.137 6.879 32.379 1.00 98.44 400 GLU A O 1
ATOM 3128 N N . PHE A 1 401 ? -19.126 6.227 34.257 1.00 97.75 401 PHE A N 1
ATOM 3129 C CA . PHE A 1 401 ? -17.830 6.060 33.602 1.00 97.75 401 PHE A CA 1
ATOM 3130 C C . PHE A 1 401 ? -17.024 4.898 34.182 1.00 97.75 401 PHE A C 1
ATOM 3132 O O . PHE A 1 401 ? -17.251 4.441 35.302 1.00 97.75 401 PHE A O 1
ATOM 3139 N N . ALA A 1 402 ? -16.067 4.418 33.392 1.00 97.50 402 ALA A N 1
ATOM 3140 C CA . ALA A 1 402 ? -15.079 3.433 33.800 1.00 97.50 402 ALA A CA 1
ATOM 3141 C C . ALA A 1 402 ? -13.680 3.892 33.385 1.00 97.50 402 ALA A C 1
ATOM 3143 O O . ALA A 1 402 ? -13.383 4.015 32.194 1.00 97.50 402 ALA A O 1
ATOM 3144 N N . ASP A 1 403 ? -12.815 4.113 34.372 1.00 97.88 403 ASP A N 1
ATOM 3145 C CA . ASP A 1 403 ? -11.403 4.424 34.155 1.00 97.88 403 ASP A CA 1
ATOM 3146 C C . ASP A 1 403 ? -10.648 3.232 33.559 1.00 97.88 403 ASP A C 1
ATOM 3148 O O . ASP A 1 403 ? -10.830 2.080 33.955 1.00 97.88 403 ASP A O 1
ATOM 3152 N N . ILE A 1 404 ? -9.698 3.515 32.675 1.00 97.56 404 ILE A N 1
ATOM 3153 C CA . ILE A 1 404 ? -8.701 2.557 32.199 1.00 97.56 404 ILE A CA 1
ATOM 3154 C C . ILE A 1 404 ? -7.407 2.844 32.952 1.00 97.56 404 ILE A C 1
ATOM 3156 O O . ILE A 1 404 ? -6.785 3.887 32.748 1.00 97.56 404 ILE A O 1
ATOM 3160 N N . ARG A 1 405 ? -6.998 1.923 33.827 1.00 96.44 405 ARG A N 1
ATOM 3161 C CA . ARG A 1 405 ? -5.816 2.069 34.680 1.00 96.44 405 ARG A CA 1
ATOM 3162 C C . ARG A 1 405 ? -4.708 1.141 34.213 1.00 96.44 405 ARG A C 1
ATOM 3164 O O . ARG A 1 405 ? -4.904 -0.067 34.077 1.00 96.44 405 ARG A O 1
ATOM 3171 N N . TYR A 1 406 ? -3.538 1.706 33.954 1.00 94.75 406 TYR A N 1
ATOM 3172 C CA . TYR A 1 406 ? -2.357 0.949 33.565 1.00 94.75 406 TYR A CA 1
ATOM 3173 C C . TYR A 1 406 ? -1.890 0.053 34.719 1.00 94.75 406 TYR A C 1
ATOM 3175 O O . TYR A 1 406 ? -1.839 0.496 35.861 1.00 94.75 406 TYR A O 1
ATOM 3183 N N . GLY A 1 407 ? -1.560 -1.208 34.451 1.00 90.88 407 GLY A N 1
ATOM 3184 C CA . GLY A 1 407 ? -1.213 -2.193 35.485 1.00 90.88 407 GLY A CA 1
ATOM 3185 C C . GLY A 1 407 ? -2.412 -2.850 36.178 1.00 90.88 407 GLY A C 1
ATOM 3186 O O . GLY A 1 407 ? -2.235 -3.860 36.855 1.00 90.88 407 GLY A O 1
ATOM 3187 N N . GLU A 1 408 ? -3.626 -2.335 35.972 1.00 93.38 408 GLU A N 1
ATOM 3188 C CA . GLU A 1 408 ? -4.867 -2.955 36.448 1.00 93.38 408 GLU A CA 1
ATOM 3189 C C . GLU A 1 408 ? -5.676 -3.498 35.271 1.00 93.38 408 GLU A C 1
ATOM 3191 O O . GLU A 1 408 ? -5.888 -4.705 35.180 1.00 93.38 408 GLU A O 1
ATOM 3196 N N . HIS A 1 409 ? -6.053 -2.619 34.336 1.00 95.12 409 HIS A N 1
ATOM 3197 C CA . HIS A 1 409 ? -6.925 -2.917 33.196 1.00 95.12 409 HIS A CA 1
ATOM 3198 C C . HIS A 1 409 ? -6.162 -3.247 31.906 1.00 95.12 409 HIS A C 1
ATOM 3200 O O . HIS A 1 409 ? -6.664 -3.965 31.049 1.00 95.12 409 HIS A O 1
ATOM 3206 N N . VAL A 1 410 ? -4.945 -2.732 31.746 1.00 94.62 410 VAL A N 1
ATOM 3207 C CA . VAL A 1 410 ? -4.100 -2.999 30.574 1.00 94.62 410 VAL A CA 1
ATOM 3208 C C . VAL A 1 410 ? -2.625 -2.915 30.943 1.00 94.62 410 VAL A C 1
ATOM 3210 O O . VAL A 1 410 ? -2.246 -2.217 31.885 1.00 94.62 410 VAL A O 1
ATOM 3213 N N . LEU A 1 411 ? -1.783 -3.573 30.151 1.00 92.69 411 LEU A N 1
ATOM 3214 C CA . LEU A 1 411 ? -0.357 -3.261 30.043 1.00 92.69 411 LEU A CA 1
ATOM 3215 C C . LEU A 1 411 ? -0.045 -2.819 28.610 1.00 92.69 411 LEU A C 1
ATOM 3217 O O . LEU A 1 411 ? -0.915 -2.832 27.737 1.00 92.69 411 LEU A O 1
ATOM 3221 N N . ASP A 1 412 ? 1.204 -2.417 28.381 1.00 92.19 412 ASP A N 1
ATOM 3222 C CA . ASP A 1 412 ? 1.696 -2.085 27.049 1.00 92.19 412 ASP A CA 1
ATOM 3223 C C . ASP A 1 412 ? 1.509 -3.292 26.120 1.00 92.19 412 ASP A C 1
ATOM 3225 O O . ASP A 1 412 ? 1.825 -4.423 26.496 1.00 92.19 412 ASP A O 1
ATOM 3229 N N . TRP A 1 413 ? 0.989 -3.054 24.916 1.00 92.50 413 TRP A N 1
ATOM 3230 C CA . TRP A 1 413 ? 0.742 -4.092 23.920 1.00 92.50 413 TRP A CA 1
ATOM 3231 C C . TRP A 1 413 ? 2.027 -4.829 23.537 1.00 92.50 413 TRP A C 1
ATOM 3233 O O . TRP A 1 413 ? 1.955 -5.990 23.152 1.00 92.50 413 TRP A O 1
ATOM 3243 N N . TRP A 1 414 ? 3.201 -4.201 23.689 1.00 88.38 414 TRP A N 1
ATOM 3244 C CA . TRP A 1 414 ? 4.493 -4.868 23.630 1.00 88.38 414 TRP A CA 1
ATOM 3245 C C . TRP A 1 414 ? 4.756 -5.577 24.948 1.00 88.38 414 TRP A C 1
ATOM 3247 O O . TRP A 1 414 ? 5.220 -4.997 25.935 1.00 88.38 414 TRP A O 1
ATOM 3257 N N . LEU A 1 415 ? 4.491 -6.876 24.932 1.00 84.56 415 LEU A N 1
ATOM 3258 C CA . LEU A 1 415 ? 4.513 -7.684 26.128 1.00 84.56 415 LEU A CA 1
ATOM 3259 C C . LEU A 1 415 ? 5.955 -8.033 26.531 1.00 84.56 415 LEU A C 1
ATOM 3261 O O . LEU A 1 415 ? 6.756 -8.481 25.710 1.00 84.56 415 LEU A O 1
ATOM 3265 N N . ARG A 1 416 ? 6.274 -7.867 27.820 1.00 74.44 416 ARG A N 1
ATOM 3266 C CA . ARG A 1 416 ? 7.533 -8.322 28.451 1.00 74.44 416 ARG A CA 1
ATOM 3267 C C . ARG A 1 416 ? 7.347 -9.695 29.096 1.00 74.44 416 ARG A C 1
ATOM 3269 O O . ARG A 1 416 ? 6.219 -10.043 29.399 1.00 74.44 416 ARG A O 1
ATOM 3276 N N . ASP A 1 417 ? 8.400 -10.457 29.377 1.00 67.94 417 ASP A N 1
ATOM 3277 C CA . ASP A 1 417 ? 8.254 -11.826 29.919 1.00 67.94 417 ASP A CA 1
ATOM 3278 C C . ASP A 1 417 ? 7.584 -11.886 31.299 1.00 67.94 417 ASP A C 1
ATOM 3280 O O . ASP A 1 417 ? 6.792 -12.784 31.576 1.00 67.94 417 ASP A O 1
ATOM 3284 N N . LYS A 1 418 ? 7.844 -10.897 32.160 1.00 68.88 418 LYS A N 1
ATOM 3285 C CA . LYS A 1 418 ? 7.181 -10.763 33.465 1.00 68.88 418 LYS A CA 1
ATOM 3286 C C . LYS A 1 418 ? 6.008 -9.793 33.348 1.00 68.88 418 LYS A C 1
ATOM 3288 O O . LYS A 1 418 ? 6.219 -8.605 33.100 1.00 68.88 418 LYS A O 1
ATOM 3293 N N . ARG A 1 419 ? 4.785 -10.305 33.522 1.00 73.81 419 ARG A N 1
ATOM 3294 C CA . ARG A 1 419 ? 3.526 -9.552 33.391 1.00 73.81 419 ARG A CA 1
ATOM 3295 C C . ARG A 1 419 ? 2.637 -9.828 34.596 1.00 73.81 419 ARG A C 1
ATOM 3297 O O . ARG A 1 419 ? 2.363 -10.985 34.896 1.00 73.81 419 ARG A O 1
ATOM 3304 N N . THR A 1 420 ? 2.120 -8.775 35.210 1.00 68.19 420 THR A N 1
ATOM 3305 C CA . THR A 1 420 ? 1.030 -8.870 36.185 1.00 68.19 420 THR A CA 1
ATOM 3306 C C . THR A 1 420 ? 0.140 -7.647 36.019 1.00 68.19 420 THR A C 1
ATOM 3308 O O . THR A 1 420 ? 0.549 -6.532 36.338 1.00 68.19 420 THR A O 1
ATOM 3311 N N . ALA A 1 421 ? -1.055 -7.866 35.469 1.00 75.25 421 ALA A N 1
ATOM 3312 C CA . ALA A 1 421 ? -2.181 -6.948 35.595 1.00 75.25 421 ALA A CA 1
ATOM 3313 C C . ALA A 1 421 ? -3.102 -7.508 36.684 1.00 75.25 421 ALA A C 1
ATOM 3315 O O . ALA A 1 421 ? -3.281 -8.725 36.759 1.00 75.25 421 ALA A O 1
ATOM 3316 N N . THR A 1 422 ? -3.625 -6.656 37.561 1.00 76.94 422 THR A N 1
ATOM 3317 C CA . THR A 1 422 ? -4.371 -7.126 38.740 1.00 76.94 422 THR A CA 1
ATOM 3318 C C . THR A 1 422 ? -5.774 -7.622 38.402 1.00 76.94 422 THR A C 1
ATOM 3320 O O . THR A 1 422 ? -6.210 -8.624 38.965 1.00 76.94 422 THR A O 1
ATOM 3323 N N . THR A 1 423 ? -6.483 -6.949 37.492 1.00 80.12 423 THR A N 1
ATOM 3324 C CA . THR A 1 423 ? -7.902 -7.226 37.210 1.00 80.12 423 THR A CA 1
ATOM 3325 C C . THR A 1 423 ? -8.159 -7.626 35.763 1.00 80.12 423 THR A C 1
ATOM 3327 O O . THR A 1 423 ? -9.011 -8.480 35.507 1.00 80.12 423 THR A O 1
ATOM 3330 N N . ALA A 1 424 ? -7.423 -7.064 34.808 1.00 78.00 424 ALA A N 1
ATOM 3331 C CA . ALA A 1 424 ? -7.562 -7.436 33.413 1.00 78.00 424 ALA A CA 1
ATOM 3332 C C . ALA A 1 424 ? -6.871 -8.742 33.065 1.00 78.00 424 ALA A C 1
ATOM 3334 O O . ALA A 1 424 ? -5.776 -9.069 33.526 1.00 78.00 424 ALA A O 1
ATOM 3335 N N . LYS A 1 425 ? -7.520 -9.465 32.158 1.00 90.06 425 LYS A N 1
ATOM 3336 C CA . LYS A 1 425 ? -7.057 -10.757 31.676 1.00 90.06 425 LYS A CA 1
ATOM 3337 C C . LYS A 1 425 ? -6.467 -10.590 30.289 1.00 90.06 425 LYS A C 1
ATOM 3339 O O . LYS A 1 425 ? -7.096 -10.000 29.413 1.00 90.06 425 LYS A O 1
ATOM 3344 N N . LEU A 1 426 ? -5.254 -11.100 30.097 1.00 92.56 426 LEU A N 1
ATOM 3345 C CA . LEU A 1 426 ? -4.628 -11.161 28.780 1.00 92.56 426 LEU A CA 1
ATOM 3346 C C . LEU A 1 426 ? -5.511 -12.021 27.869 1.00 92.56 426 LEU A C 1
ATOM 3348 O O . LEU A 1 426 ? -5.755 -13.188 28.166 1.00 92.56 426 LEU A O 1
ATOM 3352 N N . ALA A 1 427 ? -6.031 -11.418 26.806 1.00 93.75 427 ALA A N 1
ATOM 3353 C CA . ALA A 1 427 ? -7.109 -11.992 26.009 1.00 93.75 427 ALA A CA 1
ATOM 3354 C C . ALA A 1 427 ? -6.616 -12.606 24.698 1.00 93.75 427 ALA A C 1
ATOM 3356 O O . ALA A 1 427 ? -7.195 -13.576 24.213 1.00 93.75 427 ALA A O 1
ATOM 3357 N N . HIS A 1 428 ? -5.524 -12.066 24.160 1.00 94.31 428 HIS A N 1
ATOM 3358 C CA . HIS A 1 428 ? -4.852 -12.578 22.978 1.00 94.31 428 HIS A CA 1
ATOM 3359 C C . HIS A 1 428 ? -3.361 -12.258 23.032 1.00 94.31 428 HIS A C 1
ATOM 3361 O O . HIS A 1 428 ? -2.954 -11.226 23.580 1.00 94.31 428 HIS A O 1
ATOM 3367 N N . THR A 1 429 ? -2.561 -13.121 22.413 1.00 92.56 429 THR A N 1
ATOM 3368 C CA . THR A 1 429 ? -1.170 -12.834 22.084 1.00 92.56 429 THR A CA 1
ATOM 3369 C C . THR A 1 429 ? -0.866 -13.252 20.655 1.00 92.56 429 THR A C 1
ATOM 3371 O O . THR A 1 429 ? -1.330 -14.288 20.185 1.00 92.56 429 THR A O 1
ATOM 3374 N N . GLN A 1 430 ? -0.024 -12.471 19.990 1.00 89.56 430 GLN A N 1
ATOM 3375 C CA . GLN A 1 430 ? 0.577 -12.850 18.716 1.00 89.56 430 GLN A CA 1
ATOM 3376 C C . GLN A 1 430 ? 2.074 -12.577 18.744 1.00 89.56 430 GLN A C 1
ATOM 3378 O O . GLN A 1 430 ? 2.565 -11.761 19.528 1.00 89.56 430 GLN A O 1
ATOM 3383 N N . ARG A 1 431 ? 2.825 -13.268 17.890 1.00 85.06 431 ARG A N 1
ATOM 3384 C CA . ARG A 1 431 ? 4.251 -12.989 17.726 1.00 85.06 431 ARG A CA 1
ATOM 3385 C C . ARG A 1 431 ? 4.418 -11.643 17.018 1.00 85.06 431 ARG A C 1
ATOM 3387 O O . ARG A 1 431 ? 3.732 -11.356 16.043 1.00 85.06 431 ARG A O 1
ATOM 3394 N N . SER A 1 432 ? 5.341 -10.828 17.512 1.00 79.50 432 SER A N 1
ATOM 3395 C CA . SER A 1 432 ? 5.757 -9.612 16.823 1.00 79.50 432 SER A CA 1
ATOM 3396 C C . SER A 1 432 ? 6.588 -9.977 15.593 1.00 79.50 432 SER A C 1
ATOM 3398 O O . SER A 1 432 ? 7.471 -10.835 15.657 1.00 79.50 432 SER A O 1
ATOM 3400 N N . ILE A 1 433 ? 6.374 -9.286 14.474 1.00 68.88 433 ILE A N 1
ATOM 3401 C CA . ILE A 1 433 ? 7.233 -9.453 13.291 1.00 68.88 433 ILE A CA 1
ATOM 3402 C C . ILE A 1 433 ? 8.663 -8.940 13.567 1.00 68.88 433 ILE A C 1
ATOM 3404 O O . ILE A 1 433 ? 9.646 -9.435 13.006 1.00 68.88 433 ILE A O 1
ATOM 3408 N N . ARG A 1 434 ? 8.795 -8.004 14.522 1.00 60.47 434 ARG A N 1
ATOM 3409 C CA . ARG A 1 434 ? 10.051 -7.383 14.964 1.00 60.47 434 ARG A CA 1
ATOM 3410 C C . ARG A 1 434 ? 11.068 -8.382 15.475 1.00 60.47 434 ARG A C 1
ATOM 3412 O O . ARG A 1 434 ? 12.252 -8.279 15.166 1.00 60.47 434 ARG A O 1
ATOM 3419 N N . ASP A 1 435 ? 10.639 -9.331 16.296 1.00 58.44 435 ASP A N 1
ATOM 3420 C CA . ASP A 1 435 ? 11.529 -10.088 17.171 1.00 58.44 435 ASP A CA 1
ATOM 3421 C C . ASP A 1 435 ? 10.900 -11.445 17.485 1.00 58.44 435 ASP A C 1
ATOM 3423 O O . ASP A 1 435 ? 9.724 -11.518 17.832 1.00 58.44 435 ASP A O 1
ATOM 3427 N N . ALA A 1 436 ? 11.676 -12.516 17.304 1.00 59.75 436 ALA A N 1
ATOM 3428 C CA . ALA A 1 436 ? 11.185 -13.874 17.519 1.00 59.75 436 ALA A CA 1
ATOM 3429 C C . ALA A 1 436 ? 10.723 -14.077 18.971 1.00 59.75 436 ALA A C 1
ATOM 3431 O O . ALA A 1 436 ? 9.763 -14.810 19.209 1.00 59.75 436 ALA A O 1
ATOM 3432 N N . ASP A 1 437 ? 11.340 -13.359 19.907 1.00 64.06 437 ASP A N 1
ATOM 3433 C CA . ASP A 1 437 ? 11.099 -13.525 21.338 1.00 64.06 437 ASP A CA 1
ATOM 3434 C C . ASP A 1 437 ? 10.132 -12.471 21.899 1.00 64.06 437 ASP A C 1
ATOM 3436 O O . ASP A 1 437 ? 9.884 -12.415 23.101 1.00 64.06 437 ASP A O 1
ATOM 3440 N N . ARG A 1 438 ? 9.537 -11.629 21.040 1.00 75.19 438 ARG A N 1
ATOM 3441 C CA . ARG A 1 438 ? 8.594 -10.582 21.456 1.00 75.19 438 ARG A CA 1
ATOM 3442 C C . ARG A 1 438 ? 7.168 -10.913 21.044 1.00 75.19 438 ARG A C 1
ATOM 3444 O O . ARG A 1 438 ? 6.903 -11.320 19.914 1.00 75.19 438 ARG A O 1
ATOM 3451 N N . GLN A 1 439 ? 6.230 -10.662 21.952 1.00 86.06 439 GLN A N 1
ATOM 3452 C CA . GLN A 1 439 ? 4.799 -10.823 21.710 1.00 86.06 439 GLN A CA 1
ATOM 3453 C C . GLN A 1 439 ? 4.070 -9.482 21.755 1.00 86.06 439 GLN A C 1
ATOM 3455 O O . GLN A 1 439 ? 4.430 -8.585 22.520 1.00 86.06 439 GLN A O 1
ATOM 3460 N N . LEU A 1 440 ? 3.023 -9.386 20.945 1.00 90.94 440 LEU A N 1
ATOM 3461 C CA . LEU A 1 440 ? 1.984 -8.372 21.039 1.00 90.94 440 LEU A CA 1
ATOM 3462 C C . LEU A 1 440 ? 0.804 -8.953 21.815 1.00 90.94 440 LEU A C 1
ATOM 3464 O O . LEU A 1 440 ? 0.586 -10.166 21.762 1.00 90.94 440 LEU A O 1
ATOM 3468 N N . GLY A 1 441 ? 0.025 -8.122 22.501 1.00 92.00 441 GLY A N 1
ATOM 3469 C CA . GLY A 1 441 ? -1.207 -8.586 23.130 1.00 92.00 441 GLY A CA 1
ATOM 3470 C C . GLY A 1 441 ? -2.201 -7.496 23.468 1.00 92.00 441 GLY A C 1
ATOM 3471 O O . GLY A 1 441 ? -1.891 -6.305 23.497 1.00 92.00 441 GLY A O 1
ATOM 3472 N N . CYS A 1 442 ? -3.414 -7.952 23.741 1.00 95.31 442 CYS A N 1
ATOM 3473 C CA . CYS A 1 442 ? -4.527 -7.137 24.192 1.00 95.31 442 CYS A CA 1
ATOM 3474 C C . CYS A 1 442 ? -5.240 -7.822 25.362 1.00 95.31 442 CYS A C 1
ATOM 3476 O O . CYS A 1 442 ? -5.046 -9.010 25.645 1.00 95.31 442 CYS A O 1
ATOM 3478 N N . TYR A 1 443 ? -6.042 -7.043 26.070 1.00 96.50 443 TYR A N 1
ATOM 3479 C CA . TYR A 1 443 ? -6.647 -7.403 27.339 1.00 96.50 443 TYR A CA 1
ATOM 3480 C C . TYR A 1 443 ? -8.165 -7.352 27.248 1.00 96.50 443 TYR A C 1
ATOM 3482 O O . TYR A 1 443 ? -8.734 -6.582 26.471 1.00 96.50 443 TYR A O 1
ATOM 3490 N N . GLN A 1 444 ? -8.810 -8.164 28.080 1.00 96.06 444 GLN A N 1
ATOM 3491 C CA . GLN A 1 444 ? -10.240 -8.116 28.308 1.00 96.06 444 GLN A CA 1
ATOM 3492 C C . GLN A 1 444 ? -10.508 -7.435 29.651 1.00 96.06 444 GLN A C 1
ATOM 3494 O O . GLN A 1 444 ? -10.076 -7.917 30.702 1.00 96.06 444 GLN A O 1
ATOM 3499 N N . MET A 1 445 ? -11.247 -6.328 29.604 1.00 95.62 445 MET A N 1
ATOM 3500 C CA . MET A 1 445 ? -11.777 -5.632 30.776 1.00 95.62 445 MET A CA 1
ATOM 3501 C C . MET A 1 445 ? -13.281 -5.891 30.883 1.00 95.62 445 MET A C 1
ATOM 3503 O O . MET A 1 445 ? -13.990 -5.988 29.878 1.00 95.62 445 MET A O 1
ATOM 3507 N N . LYS A 1 446 ? -13.769 -6.035 32.116 1.00 95.19 446 LYS A N 1
ATOM 3508 C CA . LYS A 1 446 ? -15.187 -6.198 32.445 1.00 95.19 446 LYS A CA 1
ATOM 3509 C C . LYS A 1 446 ? -15.646 -4.998 33.269 1.00 95.19 446 LYS A C 1
ATOM 3511 O O . LYS A 1 446 ? -15.002 -4.672 34.261 1.00 95.19 446 LYS A O 1
ATOM 3516 N N . TRP A 1 447 ? -16.782 -4.410 32.910 1.00 96.69 447 TRP A N 1
ATOM 3517 C CA . TRP A 1 447 ? -17.464 -3.393 33.705 1.00 96.69 447 TRP A CA 1
ATOM 3518 C C . TRP A 1 447 ? -18.888 -3.845 34.040 1.00 96.69 447 TRP A C 1
ATOM 3520 O O . TRP A 1 447 ? -19.636 -4.285 33.163 1.00 96.69 447 TRP A O 1
ATOM 3530 N N . THR A 1 448 ? -19.251 -3.777 35.319 1.00 97.06 448 THR A N 1
ATOM 3531 C CA . THR A 1 448 ? -20.597 -4.111 35.798 1.00 97.06 448 THR A CA 1
ATOM 3532 C C . THR A 1 448 ? -21.453 -2.856 35.744 1.00 97.06 448 THR A C 1
ATOM 3534 O O . THR A 1 448 ? -21.107 -1.862 36.377 1.00 97.06 448 THR A O 1
ATOM 3537 N N . ASN A 1 449 ? -22.563 -2.915 35.010 1.00 97.50 449 ASN A N 1
ATOM 3538 C CA . ASN A 1 449 ? -23.465 -1.781 34.870 1.00 97.50 449 ASN A CA 1
ATOM 3539 C C . ASN A 1 449 ? -24.232 -1.557 36.192 1.00 97.50 449 ASN A C 1
ATOM 3541 O O . ASN A 1 449 ? -24.944 -2.472 36.615 1.00 97.50 449 ASN A O 1
ATOM 3545 N N . PRO A 1 450 ? -24.117 -0.383 36.848 1.00 97.50 450 PRO A N 1
ATOM 3546 C CA . PRO A 1 450 ? -24.867 -0.077 38.067 1.00 97.50 450 PRO A CA 1
ATOM 3547 C C . PRO A 1 450 ? -26.369 0.132 37.810 1.00 97.50 450 PRO A C 1
ATOM 3549 O O . PRO A 1 450 ? -27.160 0.060 38.746 1.00 97.50 450 PRO A O 1
ATOM 3552 N N . LYS A 1 451 ? -26.766 0.371 36.553 1.00 96.62 451 LYS A N 1
ATOM 3553 C CA . LYS A 1 451 ? -28.142 0.613 36.101 1.00 96.62 451 LYS A CA 1
ATOM 3554 C C . LYS A 1 451 ? -28.504 -0.380 34.982 1.00 96.62 451 LYS A C 1
ATOM 3556 O O . LYS A 1 451 ? -28.694 0.030 33.836 1.00 96.62 451 LYS A O 1
ATOM 3561 N N . PRO A 1 452 ? -28.552 -1.696 35.271 1.00 96.50 452 PRO A N 1
ATOM 3562 C CA . PRO A 1 452 ? -28.710 -2.731 34.247 1.00 96.50 452 PRO A CA 1
ATOM 3563 C C . PRO A 1 452 ? -30.019 -2.605 33.462 1.00 96.50 452 PRO A C 1
ATOM 3565 O O . PRO A 1 452 ? -30.036 -2.916 32.274 1.00 96.50 452 PRO A O 1
ATOM 3568 N N . ASP A 1 453 ? -31.073 -2.101 34.106 1.00 96.38 453 ASP A N 1
ATOM 3569 C CA . ASP A 1 453 ? -32.421 -1.995 33.538 1.00 96.38 453 ASP A CA 1
ATOM 3570 C C . ASP A 1 453 ? -32.638 -0.724 32.701 1.00 96.38 453 ASP A C 1
ATOM 3572 O O . ASP A 1 453 ? -33.652 -0.600 32.016 1.00 96.38 453 ASP A O 1
ATOM 3576 N N . ILE A 1 454 ? -31.691 0.221 32.721 1.00 97.38 454 ILE A N 1
ATOM 3577 C CA . ILE A 1 454 ? -31.769 1.454 31.933 1.00 97.38 454 ILE A CA 1
ATOM 3578 C C . ILE A 1 454 ? -30.942 1.268 30.656 1.00 97.38 454 ILE A C 1
ATOM 3580 O O . ILE A 1 454 ? -29.749 0.961 30.747 1.00 97.38 454 ILE A O 1
ATOM 3584 N N . PRO A 1 455 ? -31.523 1.461 29.456 1.00 97.81 455 PRO A N 1
ATOM 3585 C CA . PRO A 1 455 ? -30.768 1.328 28.220 1.00 97.81 455 PRO A CA 1
ATOM 3586 C C . PRO A 1 455 ? -29.604 2.322 28.158 1.00 97.81 455 PRO A C 1
ATOM 3588 O O . PRO A 1 455 ? -29.784 3.533 28.331 1.00 97.81 455 PRO A O 1
ATOM 3591 N N . ILE A 1 456 ? -28.413 1.808 27.855 1.00 98.56 456 ILE A N 1
ATOM 3592 C CA . ILE A 1 456 ? -27.261 2.624 27.482 1.00 98.56 456 ILE A CA 1
ATOM 3593 C C . ILE A 1 456 ? -27.521 3.097 26.052 1.00 98.56 456 ILE A C 1
ATOM 3595 O O . ILE A 1 456 ? -27.711 2.286 25.151 1.00 98.56 456 ILE A O 1
ATOM 3599 N N . SER A 1 457 ? -27.545 4.408 25.836 1.00 98.44 457 SER A N 1
ATOM 3600 C CA . SER A 1 457 ? -27.691 4.999 24.504 1.00 98.44 457 SER A CA 1
ATOM 3601 C C . SER A 1 457 ? -26.402 4.844 23.698 1.00 98.44 457 SER A C 1
ATOM 3603 O O . SER A 1 457 ? -26.391 4.225 22.635 1.00 98.44 457 SER A O 1
ATOM 3605 N N . HIS A 1 458 ? -25.288 5.331 24.241 1.00 98.69 458 HIS A N 1
ATOM 3606 C CA . HIS A 1 458 ? -23.991 5.295 23.587 1.00 98.69 458 HIS A CA 1
ATOM 3607 C C . HIS A 1 458 ? -22.838 5.299 24.589 1.00 98.69 458 HIS A C 1
ATOM 3609 O O . HIS A 1 458 ? -23.006 5.619 25.770 1.00 98.69 458 HIS A O 1
ATOM 3615 N N . ILE A 1 459 ? -21.660 4.938 24.085 1.00 98.75 459 ILE A N 1
ATOM 3616 C CA . ILE A 1 459 ? -20.393 4.981 24.810 1.00 98.75 459 ILE A CA 1
ATOM 3617 C C . ILE A 1 459 ? -19.450 5.971 24.123 1.00 98.75 459 ILE A C 1
ATOM 3619 O O . ILE A 1 459 ? -19.312 5.967 22.898 1.00 98.75 459 ILE A O 1
ATOM 3623 N N . ASP A 1 460 ? -18.755 6.775 24.919 1.00 98.69 460 ASP A N 1
ATOM 3624 C CA . ASP A 1 460 ? -17.594 7.544 24.475 1.00 98.69 460 ASP A CA 1
ATOM 3625 C C . ASP A 1 460 ? -16.314 6.873 24.973 1.00 98.69 460 ASP A C 1
ATOM 3627 O O . ASP A 1 460 ? -16.268 6.356 26.091 1.00 98.69 460 ASP A O 1
ATOM 3631 N N . PHE A 1 461 ? -15.254 6.913 24.170 1.00 98.69 461 PHE A N 1
ATOM 3632 C CA . PHE A 1 461 ? -13.934 6.396 24.526 1.00 98.69 461 PHE A CA 1
ATOM 3633 C C . PHE A 1 461 ? -12.904 7.515 24.397 1.00 98.69 461 PHE A C 1
ATOM 3635 O O . PHE A 1 461 ? -12.701 8.042 23.305 1.00 98.69 461 PHE A O 1
ATOM 3642 N N . GLU A 1 462 ? -12.267 7.895 25.505 1.00 97.88 462 GLU A N 1
ATOM 3643 C CA . GLU A 1 462 ? -11.416 9.088 25.591 1.00 97.88 462 GLU A CA 1
ATOM 3644 C C . GLU A 1 462 ? -10.063 8.771 26.252 1.00 97.88 462 GLU A C 1
ATOM 3646 O O . GLU A 1 462 ? -9.974 7.939 27.159 1.00 97.88 462 GLU A O 1
ATOM 3651 N N . THR A 1 463 ? -8.999 9.454 25.818 1.00 96.25 463 THR A N 1
ATOM 3652 C CA . THR A 1 463 ? -7.687 9.434 26.487 1.00 96.25 463 THR A CA 1
ATOM 3653 C C . THR A 1 463 ? -7.586 10.560 27.517 1.00 96.25 463 THR A C 1
ATOM 3655 O O . THR A 1 463 ? -8.124 11.647 27.316 1.00 96.25 463 THR A O 1
ATOM 3658 N N . TYR A 1 464 ? -6.837 10.332 28.598 1.00 95.56 464 TYR A N 1
ATOM 3659 C CA . TYR A 1 464 ? -6.463 11.390 29.547 1.00 95.56 464 TYR A CA 1
ATOM 3660 C C . TYR A 1 464 ? -5.202 12.163 29.122 1.00 95.56 464 TYR A C 1
ATOM 3662 O O . TYR A 1 464 ? -4.704 12.996 29.874 1.00 95.56 464 TYR A O 1
ATOM 3670 N N . GLY A 1 465 ? -4.654 11.894 27.930 1.00 91.62 465 GLY A N 1
ATOM 3671 C CA . GLY A 1 465 ? -3.480 12.607 27.415 1.00 91.62 465 GLY A CA 1
ATOM 3672 C C . GLY A 1 465 ? -2.163 12.217 28.096 1.00 91.62 465 GLY A C 1
ATOM 3673 O O . GLY A 1 465 ? -1.184 12.956 28.019 1.00 91.62 465 GLY A O 1
ATOM 3674 N N . THR A 1 466 ? -2.117 11.055 28.753 1.00 94.62 466 THR A N 1
ATOM 3675 C CA . THR A 1 466 ? -0.866 10.469 29.267 1.00 94.62 466 THR A CA 1
ATOM 3676 C C . THR A 1 466 ? 0.058 10.028 28.119 1.00 94.62 466 THR A C 1
ATOM 3678 O O . THR A 1 466 ? -0.306 10.131 26.948 1.00 94.62 466 THR A O 1
ATOM 3681 N N . GLU A 1 467 ? 1.264 9.515 28.412 1.00 93.19 467 GLU A N 1
ATOM 3682 C CA . GLU A 1 467 ? 2.127 8.947 27.355 1.00 93.19 467 GLU A CA 1
ATOM 3683 C C . GLU A 1 467 ? 1.474 7.767 26.620 1.00 93.19 467 GLU A C 1
ATOM 3685 O O . GLU A 1 467 ? 1.780 7.538 25.449 1.00 93.19 467 GLU A O 1
ATOM 3690 N N . ALA A 1 468 ? 0.576 7.048 27.299 1.00 95.12 468 ALA A N 1
ATOM 3691 C CA . ALA A 1 468 ? -0.108 5.890 26.761 1.00 95.12 468 ALA A CA 1
ATOM 3692 C C . ALA A 1 468 ? -1.046 6.309 25.637 1.00 95.12 468 ALA A C 1
ATOM 3694 O O . ALA A 1 468 ? -1.745 7.316 25.731 1.00 95.12 468 ALA A O 1
ATOM 3695 N N . ALA A 1 469 ? -1.077 5.485 24.599 1.00 96.19 469 ALA A N 1
ATOM 3696 C CA . ALA A 1 469 ? -2.004 5.584 23.490 1.00 96.19 469 ALA A CA 1
ATOM 3697 C C . ALA A 1 469 ? -2.968 4.386 23.558 1.00 96.19 469 ALA A C 1
ATOM 3699 O O . ALA A 1 469 ? -2.610 3.299 23.090 1.00 96.19 469 ALA A O 1
ATOM 3700 N N . PRO A 1 470 ? -4.146 4.538 24.193 1.00 97.75 470 PRO A N 1
ATOM 3701 C CA . PRO A 1 470 ? -5.139 3.474 24.281 1.00 97.75 470 PRO A CA 1
ATOM 3702 C C . PRO A 1 470 ? -5.720 3.122 22.909 1.00 97.75 470 PRO A C 1
ATOM 3704 O O . PRO A 1 470 ? -5.872 3.989 22.046 1.00 97.75 470 PRO A O 1
ATOM 3707 N N . PHE A 1 471 ? -6.117 1.866 22.728 1.00 98.19 471 PHE A N 1
ATOM 3708 C CA . PHE A 1 471 ? -6.878 1.426 21.563 1.00 98.19 471 PHE A CA 1
ATOM 3709 C C . PHE A 1 471 ? -7.976 0.430 21.943 1.00 98.19 471 PHE A C 1
ATOM 3711 O O . PHE A 1 471 ? -7.824 -0.338 22.891 1.00 98.19 471 PHE A O 1
ATOM 3718 N N . LEU A 1 472 ? -9.068 0.421 21.180 1.00 98.69 472 LEU A N 1
ATOM 3719 C CA . LEU A 1 472 ? -10.230 -0.453 21.363 1.00 98.69 472 LEU A CA 1
ATOM 3720 C C . LEU A 1 472 ? -10.442 -1.323 20.113 1.00 98.69 472 LEU A C 1
ATOM 3722 O O . LEU A 1 472 ? -10.353 -0.825 18.991 1.00 98.69 472 LEU A O 1
ATOM 3726 N N . LEU A 1 473 ? -10.721 -2.613 20.325 1.00 98.50 473 LEU A N 1
ATOM 3727 C CA . LEU A 1 473 ? -10.895 -3.630 19.278 1.00 98.50 473 LEU A CA 1
ATOM 3728 C C . LEU A 1 473 ? -12.344 -4.124 19.170 1.00 98.50 473 LEU A C 1
ATOM 3730 O O . LEU A 1 473 ? -12.826 -4.366 18.068 1.00 98.50 473 LEU A O 1
ATOM 3734 N N . GLY A 1 474 ? -13.040 -4.250 20.303 1.00 98.31 474 GLY A N 1
ATOM 3735 C CA . GLY A 1 474 ? -14.415 -4.746 20.346 1.00 98.31 474 GLY A CA 1
ATOM 3736 C C . GLY A 1 474 ? -15.106 -4.464 21.679 1.00 98.31 474 GLY A C 1
ATOM 3737 O O . GLY A 1 474 ? -14.452 -4.353 22.720 1.00 98.31 474 GLY A O 1
ATOM 3738 N N . ILE A 1 475 ? -16.437 -4.367 21.641 1.00 98.69 475 ILE A N 1
ATOM 3739 C CA . ILE A 1 475 ? -17.302 -4.245 22.823 1.00 98.69 475 ILE A CA 1
ATOM 3740 C C . ILE A 1 475 ? -18.380 -5.329 22.751 1.00 98.69 475 ILE A C 1
ATOM 3742 O O . ILE A 1 475 ? -18.961 -5.577 21.693 1.00 98.69 475 ILE A O 1
ATOM 3746 N N . THR A 1 476 ? -18.656 -5.992 23.870 1.00 98.44 476 THR A N 1
ATOM 3747 C CA . THR A 1 476 ? -19.702 -7.019 23.959 1.00 98.44 476 THR A CA 1
ATOM 3748 C C . THR A 1 476 ? -20.521 -6.857 25.228 1.00 98.44 476 THR A C 1
ATOM 3750 O O . THR A 1 476 ? -19.972 -6.731 26.322 1.00 98.44 476 THR A O 1
ATOM 3753 N N . LEU A 1 477 ? -21.844 -6.852 25.088 1.00 98.19 477 LEU A N 1
ATOM 3754 C CA . LEU A 1 477 ? -22.778 -6.765 26.203 1.00 98.19 477 LEU A CA 1
ATOM 3755 C C . LEU A 1 477 ? -23.158 -8.166 26.683 1.00 98.19 477 LEU A C 1
ATOM 3757 O O . LEU A 1 477 ? -23.438 -9.054 25.883 1.00 98.19 477 LEU A O 1
ATOM 3761 N N . THR A 1 478 ? -23.243 -8.345 27.998 1.00 95.25 478 THR A N 1
ATOM 3762 C CA . THR A 1 478 ? -24.041 -9.431 28.578 1.00 95.25 478 THR A CA 1
ATOM 3763 C C . THR A 1 478 ? -25.454 -8.899 28.831 1.00 95.25 478 THR A C 1
ATOM 3765 O O . THR A 1 478 ? -25.589 -7.957 29.625 1.00 95.25 478 THR A O 1
ATOM 3768 N N . PRO A 1 479 ? -26.495 -9.472 28.200 1.00 82.25 479 PRO A N 1
ATOM 3769 C CA . PRO A 1 479 ? -27.876 -9.035 28.391 1.00 82.25 479 PRO A CA 1
ATOM 3770 C C . PRO A 1 479 ? -28.328 -9.125 29.854 1.00 82.25 479 PRO A C 1
ATOM 3772 O O . PRO A 1 479 ? -27.833 -9.950 30.630 1.00 82.25 479 PRO A O 1
ATOM 3775 N N . VAL A 1 480 ? -29.299 -8.293 30.231 1.00 79.12 480 VAL A N 1
ATOM 3776 C CA . VAL A 1 480 ? -30.143 -8.575 31.401 1.00 79.12 480 VAL A CA 1
ATOM 3777 C C . VAL A 1 480 ? -30.981 -9.799 31.033 1.00 79.12 480 VAL A C 1
ATOM 3779 O O . VAL A 1 480 ? -31.540 -9.836 29.942 1.00 79.12 480 VAL A O 1
ATOM 3782 N N . ALA A 1 481 ? -30.983 -10.844 31.864 1.00 68.56 481 ALA A N 1
ATOM 3783 C CA . ALA A 1 481 ? -31.737 -12.058 31.557 1.00 68.56 481 ALA A CA 1
ATOM 3784 C C . ALA A 1 481 ? -33.206 -11.699 31.304 1.00 68.56 481 ALA A C 1
ATOM 3786 O O . ALA A 1 481 ? -33.804 -11.003 32.123 1.00 68.56 481 ALA A O 1
ATOM 3787 N N . ASP A 1 482 ? -33.758 -12.172 30.189 1.00 50.47 482 ASP A N 1
ATOM 3788 C CA . ASP A 1 482 ? -35.160 -11.954 29.854 1.00 50.47 482 ASP A CA 1
ATOM 3789 C C . ASP A 1 482 ? -36.033 -12.706 30.876 1.00 50.47 482 ASP A C 1
ATOM 3791 O O . ASP A 1 482 ? -35.883 -13.935 30.991 1.00 50.47 482 ASP A O 1
ATOM 3795 N N . PRO A 1 483 ? -36.906 -12.026 31.646 1.00 46.41 483 PRO A N 1
ATOM 3796 C CA . PRO A 1 483 ? -37.797 -12.678 32.604 1.00 46.41 483 PRO A CA 1
ATOM 3797 C C . PRO A 1 483 ? -38.666 -13.780 31.977 1.00 46.41 483 PRO A C 1
ATOM 3799 O O . PRO A 1 483 ? -39.093 -14.685 32.693 1.00 46.41 483 PRO A O 1
ATOM 3802 N N . GLU A 1 484 ? -38.889 -13.753 30.658 1.00 41.31 484 GLU A N 1
ATOM 3803 C CA . GLU A 1 484 ? -39.718 -14.737 29.949 1.00 41.31 484 GLU A CA 1
ATOM 3804 C C . GLU A 1 484 ? -38.962 -15.983 29.451 1.00 41.31 484 GLU A C 1
ATOM 3806 O O . GLU A 1 484 ? -39.588 -16.951 29.027 1.00 41.31 484 GLU A O 1
ATOM 3811 N N . SER A 1 485 ? -37.632 -16.042 29.587 1.00 40.59 485 SER A N 1
ATOM 3812 C CA . SER A 1 485 ? -36.821 -17.204 29.158 1.00 40.59 485 SER A CA 1
ATOM 3813 C C . SER A 1 485 ? -36.855 -18.411 30.116 1.00 40.59 485 SER A C 1
ATOM 3815 O O . SER A 1 485 ? -36.186 -19.419 29.885 1.00 40.59 485 SER A O 1
ATOM 3817 N N . LYS A 1 486 ? -37.650 -18.331 31.191 1.00 35.97 486 LYS A N 1
ATOM 3818 C CA . LYS A 1 486 ? -38.005 -19.463 32.060 1.00 35.97 486 LYS A CA 1
ATOM 3819 C C . LYS A 1 486 ? -39.476 -19.838 31.869 1.00 35.97 486 LYS A C 1
ATOM 3821 O O . LYS A 1 486 ? -40.277 -19.618 32.777 1.00 35.97 486 LYS A O 1
ATOM 3826 N N . LYS A 1 487 ? -39.833 -20.412 30.724 1.00 34.09 487 LYS A N 1
ATOM 3827 C CA . LYS A 1 487 ? -41.048 -21.225 30.590 1.00 34.09 487 LYS A CA 1
ATOM 3828 C C . LYS A 1 487 ? -40.788 -22.443 29.727 1.00 34.09 487 LYS A C 1
ATOM 3830 O O . LYS A 1 487 ? -40.169 -22.271 28.657 1.00 34.09 487 LYS A O 1
#